Protein AF-0000000075607090 (afdb_homodimer)

Organism: Setaria italica (NCBI:txid4555)

Secondary structure (DSSP, 8-state):
----------------------TT------------------------------------------------------SS--SS-TTT-------PPPS-SSS--S----S-----EEEEEEE-GGGHHHHHHHHHTS-TTTEEEEEEESSS--GGGTTSTTGGGSEEEE-TT--HHHHHHHH--TTTSTT-SEEEE--S-EE-TT--HHHHHHHHHHHT-SEEEEEEPTTS--SSGGGBPPSS--TTSEE-B--SSSS-TT--STTTBS---SSS-EEEHHHHHHHHHHS-SS--S-TTGGGTGGGGSSS-HHHHEEEEEEEEEEE----------TTS-HHHHHHHHHHHHHHHHHHHHHHHHHHHHH-TT---TTS---------/------------------------------------------------------------------------------SS--SS-TTT-------PPPS-SSS--S----S-PPP-EEEEEEE-GGGHHHHHHHHHTS-TTTEEEEEEESSS--GGGTTSTTGGGSEEEE-TT--HHHHHHHH--TTTSTT-SEEEE--S-EE-TT--HHHHHHHHHHHT-SEEEEEEPTTS--SSGGGBPPSS--TTSEE-B--SSSS-TT--STTTBS---SSS-EEEHHHHHHHHHHS-SS--S-TTGGGTGGGGSSS-HHHHEEEEEEEEEEE----------TTS-HHHHHHHHHHHHHHHHHHHHHHHHHHHHH-TT---TTS---------

Foldseek 3Di:
DDDCPVPPCPDDDDDPDDPDDDPDDDDDDDDDDDDDDDDDDDDPDPCPDDPDDPDPPPPVPPPPVPDPPPPPPPPVPPPDPDPDDPVVDAQAAEDADDPDPDDDPPDPPPDDQPAAAEEEEEDEPVLLVQQLQVVVLGDPSHYAYEYEYQCQDLVVNVVRPCSVRHHYHYDHQAALLLCCLVPVALRHHVRHFKYKSAYRQKHFPQAHVVVVVVLLVVLQAQKEFAAADPLADDDDPQSHADPDADPSQKDFADDDPVAHPPDPAPPGGLFDDNRTMMGGSQLCNVLSVLRDNVLRHCPQSRRVSLVSQVDGSRRRYIYGNSGHIHHHPDDDNFPPPVPDDSVVRVVVVVVSNVVSNVVSVVVVVVVQVPDPVDDDPPPPDPPPPPDD/DDDCVPDDCPDDDDDPDDPDDDDDDDPCPDPDPDDDDDDDDPDPDPCPDDPDDPDPPPPPPVPPPPDPPPPPPPPVPPPDPDPDDPVVDDQAAEDADDPDPDDDPPPPPPDDQPAAAEEEEEDEPVLLVQQLQVVVLGDPSHYAYEYEYQCQDLVVNVPRPCSVRHHYHYDHQAALLLCCLVPVALRHHVRHFKYKSAYRQKHFPQAHVVVVVVLLVVLQAQKEFAAADPLADDDDPQSHADPDADPSQKAFADDDPVAHPPDPAPPGGLFDDNHTMMGGSQLCNVLSVLRDNVLRHCPQSRRVSLVSQVDGSRRRYIYGNSGHIHHHPDDDNFPPPVPDDSVVRVVVVVVSNVVSNVVSVVVVVVVQVPDPVDDDPPPPPPPPPPDD

Solvent-accessible surface area (backbone atoms only — not comparable to full-atom values): 45563 Å² total; per-residue (Å²): 136,88,75,85,67,80,71,77,68,81,84,81,92,84,67,97,76,64,101,73,80,68,93,67,74,93,89,80,91,86,81,85,78,84,87,85,84,82,82,81,82,84,77,84,78,82,80,79,78,84,79,78,83,72,81,76,76,74,71,74,72,71,73,70,66,73,72,79,64,76,76,71,74,72,63,80,63,54,93,67,67,72,67,58,36,66,73,48,50,41,86,60,38,58,84,78,78,61,92,61,61,41,58,75,71,74,65,70,88,55,73,80,77,72,74,27,25,35,42,37,30,39,42,46,75,92,46,43,69,47,38,51,58,37,56,70,57,52,52,73,83,47,34,48,43,38,38,34,17,28,69,48,64,53,47,85,47,61,84,43,88,62,42,75,73,28,36,40,36,30,38,58,62,52,42,59,48,43,46,44,59,53,73,52,40,48,41,38,49,54,65,25,57,31,42,33,47,30,58,43,58,40,45,48,89,61,42,47,61,67,62,41,47,51,46,34,61,74,63,53,42,21,32,31,24,55,9,25,38,82,88,26,68,75,90,50,76,51,47,41,44,59,91,74,72,48,95,79,26,51,48,36,61,36,75,52,98,87,19,49,93,76,46,67,50,63,72,23,13,16,43,51,61,74,52,50,27,34,23,25,46,70,20,38,47,48,47,51,19,56,58,50,84,79,44,37,71,50,46,61,50,41,75,49,49,31,55,26,15,85,59,56,21,66,63,11,14,27,26,29,46,73,29,26,31,36,35,70,69,70,85,72,80,52,48,74,57,83,84,53,54,68,66,55,22,39,52,38,31,50,50,24,32,52,51,40,21,53,52,48,52,51,44,46,53,50,15,48,70,69,27,82,88,51,72,69,90,79,55,79,70,73,77,74,75,70,82,122,141,81,87,81,81,71,79,81,79,80,68,87,83,87,87,84,79,76,91,89,84,70,97,73,83,80,78,72,82,74,80,80,77,84,82,83,83,81,80,84,80,83,78,85,79,80,80,78,78,84,81,77,82,72,79,77,77,75,72,75,73,73,73,72,71,72,73,78,66,76,75,70,74,72,60,79,66,51,94,68,68,72,67,58,36,65,74,48,51,39,86,59,38,57,84,79,77,62,91,60,60,41,58,74,72,73,63,71,88,55,73,80,77,72,72,29,27,35,42,36,31,38,41,48,75,92,46,44,71,47,38,50,56,37,56,69,58,52,52,73,83,48,33,48,43,38,38,35,17,28,69,48,64,53,47,84,46,60,84,44,88,61,44,74,74,27,37,40,36,28,40,58,64,51,43,59,47,42,47,45,58,54,74,51,41,49,41,37,50,56,65,24,56,32,43,34,48,31,59,44,58,38,44,47,89,62,42,45,64,70,61,41,48,51,47,35,60,74,65,53,42,22,32,31,24,55,8,27,39,81,88,26,69,75,90,50,75,51,47,41,44,59,91,74,70,47,95,81,25,51,45,34,60,38,75,53,98,87,19,49,94,79,46,69,49,67,72,22,13,17,43,52,62,73,53,49,27,34,22,25,46,70,19,38,46,48,48,52,18,55,57,50,83,78,44,38,73,50,48,62,48,39,75,51,49,33,53,28,16,85,58,56,20,66,63,11,15,26,26,28,46,74,28,26,30,36,35,69,68,70,85,73,79,51,48,74,56,82,83,53,53,69,65,55,23,40,52,37,31,50,49,22,33,52,51,39,22,51,50,48,52,51,44,46,52,51,14,48,70,68,27,82,86,51,73,68,88,79,55,79,71,75,76,73,76,69,81,122

Sequence (776 aa):
MGNRISVRIIAAPAAALIFLALILVAGAVGTLHHNGNITSTHGVVVNDRAMRPLPRKMHAVEAVQPKKEPISNSHDASQGGEPLPRGLAHDTTNLEMEASLAGNPERKHEAAAKPKSLLAIPVGIKNKAVVDRLVSRFPADDFTVMLFHYDGAVEQWGDMEWSDRAMHVSAKGQTKWWFAKRFLHPDVVAEYDYVFVWDEDIEVDAFDPVRYLDVVRREGLEVSQPALDRRSEIHHSITARALIQTEDGVHRRVTNSRCDGDSKAPPCAGWVEVMVPVFSRAAWRCAWRMVQNDLIHGWGLDYKLGYCAQGDRAVNVGVVDSEYVLHRGVPMLSDGSGKATPSAGRAAVRLRSFREMQIFNRRWEQAAAEDGSWMDPYAAQPATASSRMGNRISVRIIAAPAAALIFLALILVAGAVGTLHHNGNITSTHGVVVNDRAMRPLPRKMHAVEAVQPKKEPISNSHDASQGGEPLPRGLAHDTTNLEMEASLAGNPERKHEAAAKPKSLLAIPVGIKNKAVVDRLVSRFPADDFTVMLFHYDGAVEQWGDMEWSDRAMHVSAKGQTKWWFAKRFLHPDVVAEYDYVFVWDEDIEVDAFDPVRYLDVVRREGLEVSQPALDRRSEIHHSITARALIQTEDGVHRRVTNSRCDGDSKAPPCAGWVEVMVPVFSRAAWRCAWRMVQNDLIHGWGLDYKLGYCAQGDRAVNVGVVDSEYVLHRGVPMLSDGSGKATPSAGRAAVRLRSFREMQIFNRRWEQAAAEDGSWMDPYAAQPATASSR

pLDDT: mean 77.22, std 30.38, range [16.28, 98.94]

Structure (mmCIF, N/CA/C/O backbone):
data_AF-0000000075607090-model_v1
#
loop_
_entity.id
_entity.type
_entity.pdbx_description
1 polymer 'Uncharacterized protein'
#
loop_
_atom_site.group_PDB
_atom_site.id
_atom_site.type_symbol
_atom_site.label_atom_id
_atom_site.label_alt_id
_atom_site.label_comp_id
_atom_site.label_asym_id
_atom_site.label_entity_id
_atom_site.label_seq_id
_atom_site.pdbx_PDB_ins_code
_atom_site.Cartn_x
_atom_site.Cartn_y
_atom_site.Cartn_z
_atom_site.occupancy
_atom_site.B_iso_or_equiv
_atom_site.auth_seq_id
_atom_site.auth_comp_id
_atom_site.auth_asym_id
_atom_site.auth_atom_id
_atom_site.pdbx_PDB_model_num
ATOM 1 N N . MET A 1 1 ? 36.469 -32.312 77.562 1 20.69 1 MET A N 1
ATOM 2 C CA . MET A 1 1 ? 36.281 -33.656 77.062 1 20.69 1 MET A CA 1
ATOM 3 C C . MET A 1 1 ? 36.406 -33.688 75.562 1 20.69 1 MET A C 1
ATOM 5 O O . MET A 1 1 ? 36.312 -32.656 74.875 1 20.69 1 MET A O 1
ATOM 9 N N . GLY A 1 2 ? 35.938 -34.812 74.812 1 22.02 2 GLY A N 1
ATOM 10 C CA . GLY A 1 2 ? 36.406 -35.625 73.688 1 22.02 2 GLY A CA 1
ATOM 11 C C . GLY A 1 2 ? 36.156 -34.969 72.375 1 22.02 2 GLY A C 1
ATOM 12 O O . GLY A 1 2 ? 35.375 -34 72.25 1 22.02 2 GLY A O 1
ATOM 13 N N . ASN A 1 3 ? 36.812 -35.344 71.25 1 23.88 3 ASN A N 1
ATOM 14 C CA . ASN A 1 3 ? 37.469 -35.312 69.938 1 23.88 3 ASN A CA 1
ATOM 15 C C . ASN A 1 3 ? 36.469 -35.5 68.812 1 23.88 3 ASN A C 1
ATOM 17 O O . ASN A 1 3 ? 36.875 -35.812 67.688 1 23.88 3 ASN A O 1
ATOM 21 N N . ARG A 1 4 ? 35.188 -35.25 69 1 21.22 4 ARG A N 1
ATOM 22 C CA . ARG A 1 4 ? 34.281 -36.094 68.188 1 21.22 4 ARG A CA 1
ATOM 23 C C . ARG A 1 4 ? 34.469 -35.844 66.688 1 21.22 4 ARG A C 1
ATOM 25 O O . ARG A 1 4 ? 34.281 -34.719 66.188 1 21.22 4 ARG A O 1
ATOM 32 N N . ILE A 1 5 ? 35.312 -36.5 65.938 1 24.81 5 ILE A N 1
ATOM 33 C CA . ILE A 1 5 ? 35.844 -36.531 64.562 1 24.81 5 ILE A CA 1
ATOM 34 C C . ILE A 1 5 ? 34.719 -36.781 63.594 1 24.81 5 ILE A C 1
ATOM 36 O O . ILE A 1 5 ? 34.969 -36.906 62.375 1 24.81 5 ILE A O 1
ATOM 40 N N . SER A 1 6 ? 33.5 -36.375 63.812 1 21.77 6 SER A N 1
ATOM 41 C CA . SER A 1 6 ? 32.5 -37.188 63.125 1 21.77 6 SER A CA 1
ATOM 42 C C . SER A 1 6 ? 32.656 -37.094 61.625 1 21.77 6 SER A C 1
ATOM 44 O O . SER A 1 6 ? 32.625 -36 61.031 1 21.77 6 SER A O 1
ATOM 46 N N . VAL A 1 7 ? 33.344 -37.969 60.969 1 22.97 7 VAL A N 1
ATOM 47 C CA . VAL A 1 7 ? 33.781 -38.25 59.594 1 22.97 7 VAL A CA 1
ATOM 48 C C . VAL A 1 7 ? 32.562 -38.438 58.688 1 22.97 7 VAL A C 1
ATOM 50 O O . VAL A 1 7 ? 31.781 -39.375 58.844 1 22.97 7 VAL A O 1
ATOM 53 N N . ARG A 1 8 ? 31.766 -37.531 58.531 1 20.28 8 ARG A N 1
ATOM 54 C CA . ARG A 1 8 ? 30.5 -37.812 57.875 1 20.28 8 ARG A CA 1
ATOM 55 C C . ARG A 1 8 ? 30.719 -38.438 56.531 1 20.28 8 ARG A C 1
ATOM 57 O O . ARG A 1 8 ? 31.281 -37.812 55.625 1 20.28 8 ARG A O 1
ATOM 64 N N . ILE A 1 9 ? 30.906 -39.719 56.312 1 19.78 9 ILE A N 1
ATOM 65 C CA . ILE A 1 9 ? 31.25 -40.562 55.188 1 19.78 9 ILE A CA 1
ATOM 66 C C . ILE A 1 9 ? 30.125 -40.531 54.156 1 19.78 9 ILE A C 1
ATOM 68 O O . ILE A 1 9 ? 29.047 -41.094 54.375 1 19.78 9 ILE A O 1
ATOM 72 N N . ILE A 1 10 ? 29.484 -39.5 53.906 1 22.31 10 ILE A N 1
ATOM 73 C CA . ILE A 1 10 ? 28.25 -39.875 53.188 1 22.31 10 ILE A CA 1
ATOM 74 C C . ILE A 1 10 ? 28.578 -40.75 52 1 22.31 10 ILE A C 1
ATOM 76 O O . ILE A 1 10 ? 29.422 -40.406 51.188 1 22.31 10 ILE A O 1
ATOM 80 N N . ALA A 1 11 ? 28.156 -42 52 1 18.48 11 ALA A N 1
ATOM 81 C CA . ALA A 1 11 ? 28.172 -43.281 51.281 1 18.48 11 ALA A CA 1
ATOM 82 C C . ALA A 1 11 ? 27.969 -43.031 49.781 1 18.48 11 ALA A C 1
ATOM 84 O O . ALA A 1 11 ? 27.469 -41.969 49.375 1 18.48 11 ALA A O 1
ATOM 85 N N . ALA A 1 12 ? 27.594 -44.188 48.969 1 18.11 12 ALA A N 1
ATOM 86 C CA . ALA A 1 12 ? 28.141 -45.094 47.969 1 18.11 12 ALA A CA 1
ATOM 87 C C . ALA A 1 12 ? 27.531 -44.844 46.594 1 18.11 12 ALA A C 1
ATOM 89 O O . ALA A 1 12 ? 28.234 -44.812 45.594 1 18.11 12 ALA A O 1
ATOM 90 N N . PRO A 1 13 ? 26.078 -44.906 46.375 1 20.02 13 PRO A N 1
ATOM 91 C CA . PRO A 1 13 ? 25.719 -46.031 45.531 1 20.02 13 PRO A CA 1
ATOM 92 C C . PRO A 1 13 ? 26.094 -45.875 44.062 1 20.02 13 PRO A C 1
ATOM 94 O O . PRO A 1 13 ? 26.312 -44.75 43.625 1 20.02 13 PRO A O 1
ATOM 97 N N . ALA A 1 14 ? 26.188 -47.094 43.188 1 18.67 14 ALA A N 1
ATOM 98 C CA . ALA A 1 14 ? 26.688 -47.844 42.031 1 18.67 14 ALA A CA 1
ATOM 99 C C . ALA A 1 14 ? 26.094 -47.344 40.75 1 18.67 14 ALA A C 1
ATOM 101 O O . ALA A 1 14 ? 26.812 -47.062 39.781 1 18.67 14 ALA A O 1
ATOM 102 N N . ALA A 1 15 ? 24.75 -47.688 40.375 1 18.39 15 ALA A N 1
ATOM 103 C CA . ALA A 1 15 ? 24.438 -48.656 39.312 1 18.39 15 ALA A CA 1
ATOM 104 C C . ALA A 1 15 ? 24.281 -47.938 37.969 1 18.39 15 ALA A C 1
ATOM 106 O O . ALA A 1 15 ? 24.188 -48.594 36.938 1 18.39 15 ALA A O 1
ATOM 107 N N . ALA A 1 16 ? 24 -46.688 37.844 1 19.42 16 ALA A N 1
ATOM 108 C CA . ALA A 1 16 ? 23.078 -46.5 36.719 1 19.42 16 ALA A CA 1
ATOM 109 C C . ALA A 1 16 ? 23.734 -46.906 35.406 1 19.42 16 ALA A C 1
ATOM 111 O O . ALA A 1 16 ? 24.641 -46.25 34.906 1 19.42 16 ALA A O 1
ATOM 112 N N . LEU A 1 17 ? 23.906 -48.219 34.969 1 17.8 17 LEU A N 1
ATOM 113 C CA . LEU A 1 17 ? 24.469 -49.062 33.938 1 17.8 17 LEU A CA 1
ATOM 114 C C . LEU A 1 17 ? 24.141 -48.531 32.562 1 17.8 17 LEU A C 1
ATOM 116 O O . LEU A 1 17 ? 25.047 -48.25 31.766 1 17.8 17 LEU A O 1
ATOM 120 N N . ILE A 1 18 ? 23.359 -49.375 31.562 1 18.92 18 ILE A N 1
ATOM 121 C CA . ILE A 1 18 ? 23.641 -50.219 30.406 1 18.92 18 ILE A CA 1
ATOM 122 C C . ILE A 1 18 ? 23.094 -49.562 29.141 1 18.92 18 ILE A C 1
ATOM 124 O O . ILE A 1 18 ? 23.422 -49.969 28.016 1 18.92 18 ILE A O 1
ATOM 128 N N . PHE A 1 19 ? 22.406 -48.438 29.062 1 18.78 19 PHE A N 1
ATOM 129 C CA . PHE A 1 19 ? 21.469 -48.5 27.938 1 18.78 19 PHE A CA 1
ATOM 130 C C . PHE A 1 19 ? 22.203 -48.719 26.625 1 18.78 19 PHE A C 1
ATOM 132 O O . PHE A 1 19 ? 22.875 -47.812 26.125 1 18.78 19 PHE A O 1
ATOM 139 N N . LEU A 1 20 ? 22.828 -49.938 26.25 1 17.92 20 LEU A N 1
ATOM 140 C CA . LEU A 1 20 ? 23.516 -50.719 25.219 1 17.92 20 LEU A CA 1
ATOM 141 C C . LEU A 1 20 ? 22.859 -50.531 23.859 1 17.92 20 LEU A C 1
ATOM 143 O O . LEU A 1 20 ? 23.516 -50.219 22.875 1 17.92 20 LEU A O 1
ATOM 147 N N . ALA A 1 21 ? 21.844 -51.406 23.469 1 17.98 21 ALA A N 1
ATOM 148 C CA . ALA A 1 21 ? 21.875 -52.406 22.422 1 17.98 21 ALA A CA 1
ATOM 149 C C . ALA A 1 21 ? 21.594 -51.781 21.062 1 17.98 21 ALA A C 1
ATOM 151 O O . ALA A 1 21 ? 22.344 -52.031 20.094 1 17.98 21 ALA A O 1
ATOM 152 N N . LEU A 1 22 ? 20.203 -51.656 20.562 1 17.41 22 LEU A N 1
ATOM 153 C CA . LEU A 1 22 ? 19.625 -52.5 19.531 1 17.41 22 LEU A CA 1
ATOM 154 C C . LEU A 1 22 ? 19.828 -51.906 18.141 1 17.41 22 LEU A C 1
ATOM 156 O O . LEU A 1 22 ? 19.375 -52.438 17.141 1 17.41 22 LEU A O 1
ATOM 160 N N . ILE A 1 23 ? 20.375 -50.75 17.891 1 17.69 23 ILE A N 1
ATOM 161 C CA . ILE A 1 23 ? 19.875 -50.406 16.562 1 17.69 23 ILE A CA 1
ATOM 162 C C . ILE A 1 23 ? 20.344 -51.438 15.547 1 17.69 23 ILE A C 1
ATOM 164 O O . ILE A 1 23 ? 21.438 -51.312 14.992 1 17.69 23 ILE A O 1
ATOM 168 N N . LEU A 1 24 ? 20.5 -52.719 15.844 1 17.09 24 LEU A N 1
ATOM 169 C CA . LEU A 1 24 ? 21.047 -53.75 14.969 1 17.09 24 LEU A CA 1
ATOM 170 C C . LEU A 1 24 ? 20.266 -53.812 13.664 1 17.09 24 LEU A C 1
ATOM 172 O O . LEU A 1 24 ? 20.844 -54.094 12.602 1 17.09 24 LEU A O 1
ATOM 176 N N . VAL A 1 25 ? 18.891 -54.031 13.594 1 16.64 25 VAL A N 1
ATOM 177 C CA . VAL A 1 25 ? 18.406 -55.312 13.07 1 16.64 25 VAL A CA 1
ATOM 178 C C . VAL A 1 25 ? 18.641 -55.375 11.562 1 16.64 25 VAL A C 1
ATOM 180 O O . VAL A 1 25 ? 19.141 -56.375 11.047 1 16.64 25 VAL A O 1
ATOM 183 N N . ALA A 1 26 ? 17.734 -54.688 10.656 1 17.2 26 ALA A N 1
ATOM 184 C CA . ALA A 1 26 ? 16.859 -55.5 9.812 1 17.2 26 ALA A CA 1
ATOM 185 C C . ALA A 1 26 ? 17.641 -56.156 8.688 1 17.2 26 ALA A C 1
ATOM 187 O O . ALA A 1 26 ? 18.547 -55.562 8.102 1 17.2 26 ALA A O 1
ATOM 188 N N . GLY A 1 27 ? 17.234 -57.469 8.156 1 17.22 27 GLY A N 1
ATOM 189 C CA . GLY A 1 27 ? 17.516 -58.844 7.844 1 17.22 27 GLY A CA 1
ATOM 190 C C . GLY A 1 27 ? 17.891 -59.062 6.391 1 17.22 27 GLY A C 1
ATOM 191 O O . GLY A 1 27 ? 17.812 -58.156 5.578 1 17.22 27 GLY A O 1
ATOM 192 N N . ALA A 1 28 ? 17.406 -60.219 5.691 1 16.61 28 ALA A N 1
ATOM 193 C CA . ALA A 1 28 ? 17.688 -61.5 5.031 1 16.61 28 ALA A CA 1
ATOM 194 C C . ALA A 1 28 ? 17.406 -61.406 3.531 1 16.61 28 ALA A C 1
ATOM 196 O O . ALA A 1 28 ? 18.172 -61.938 2.719 1 16.61 28 ALA A O 1
ATOM 197 N N . VAL A 1 29 ? 16.141 -61.156 2.93 1 16.28 29 VAL A N 1
ATOM 198 C CA . VAL A 1 29 ? 15.492 -62.281 2.242 1 16.28 29 VAL A CA 1
ATOM 199 C C . VAL A 1 29 ? 16.203 -62.562 0.915 1 16.28 29 VAL A C 1
ATOM 201 O O . VAL A 1 29 ? 16.906 -61.688 0.396 1 16.28 29 VAL A O 1
ATOM 204 N N . GLY A 1 30 ? 15.422 -63.469 -0.134 1 16.78 30 GLY A N 1
ATOM 205 C CA . GLY A 1 30 ? 15.398 -64.625 -0.963 1 16.78 30 GLY A CA 1
ATOM 206 C C . GLY A 1 30 ? 15.789 -64.375 -2.402 1 16.78 30 GLY A C 1
ATOM 207 O O . GLY A 1 30 ? 15.727 -63.25 -2.871 1 16.78 30 GLY A O 1
ATOM 208 N N . THR A 1 31 ? 16.328 -65.438 -3.133 1 17.73 31 THR A N 1
ATOM 209 C CA . THR A 1 31 ? 17.062 -65.875 -4.316 1 17.73 31 THR A CA 1
ATOM 210 C C . THR A 1 31 ? 16.188 -65.75 -5.562 1 17.73 31 THR A C 1
ATOM 212 O O . THR A 1 31 ? 16.656 -66 -6.68 1 17.73 31 THR A O 1
ATOM 215 N N . LEU A 1 32 ? 14.805 -65.5 -5.473 1 16.75 32 LEU A N 1
ATOM 216 C CA . LEU A 1 32 ? 14.141 -66.375 -6.457 1 16.75 32 LEU A CA 1
ATOM 217 C C . LEU A 1 32 ? 14.516 -65.938 -7.875 1 16.75 32 LEU A C 1
ATOM 219 O O . LEU A 1 32 ? 14.68 -64.75 -8.156 1 16.75 32 LEU A O 1
ATOM 223 N N . HIS A 1 33 ? 14.555 -67 -8.805 1 17.59 33 HIS A N 1
ATOM 224 C CA . HIS A 1 33 ? 15.086 -67.312 -10.117 1 17.59 33 HIS A CA 1
ATOM 225 C C . HIS A 1 33 ? 14.242 -66.75 -11.234 1 17.59 33 HIS A C 1
ATOM 227 O O . HIS A 1 33 ? 14.766 -66.312 -12.273 1 17.59 33 HIS A O 1
ATOM 233 N N . HIS A 1 34 ? 12.781 -66.75 -11.078 1 16.77 34 HIS A N 1
ATOM 234 C CA . HIS A 1 34 ? 12.188 -67.438 -12.227 1 16.77 34 HIS A CA 1
ATOM 235 C C . HIS A 1 34 ? 12.273 -66.562 -13.484 1 16.77 34 HIS A C 1
ATOM 237 O O . HIS A 1 34 ? 12.406 -65.312 -13.391 1 16.77 34 HIS A O 1
ATOM 243 N N . ASN A 1 35 ? 11.508 -67.062 -14.562 1 17.8 35 ASN A N 1
ATOM 244 C CA . ASN A 1 35 ? 11.617 -67.312 -16 1 17.8 35 ASN A CA 1
ATOM 245 C C . ASN A 1 35 ? 11.039 -66.188 -16.812 1 17.8 35 ASN A C 1
ATOM 247 O O . ASN A 1 35 ? 10.344 -65.312 -16.25 1 17.8 35 ASN A O 1
ATOM 251 N N . GLY A 1 36 ? 10.133 -66.562 -17.844 1 17.7 36 GLY A N 1
ATOM 252 C CA . GLY A 1 36 ? 10.227 -66.375 -19.297 1 17.7 36 GLY A CA 1
ATOM 253 C C . GLY A 1 36 ? 9.453 -65.188 -19.797 1 17.7 36 GLY A C 1
ATOM 254 O O . GLY A 1 36 ? 10.008 -64.312 -20.516 1 17.7 36 GLY A O 1
ATOM 255 N N . ASN A 1 37 ? 8.023 -65.188 -19.906 1 18.78 37 ASN A N 1
ATOM 256 C CA . ASN A 1 37 ? 7.383 -65.188 -21.219 1 18.78 37 ASN A CA 1
ATOM 257 C C . ASN A 1 37 ? 6.875 -63.781 -21.578 1 18.78 37 ASN A C 1
ATOM 259 O O . ASN A 1 37 ? 6.539 -63 -20.688 1 18.78 37 ASN A O 1
ATOM 263 N N . ILE A 1 38 ? 6.75 -63.406 -22.938 1 19.19 38 ILE A N 1
ATOM 264 C CA . ILE A 1 38 ? 6.777 -62.281 -23.891 1 19.19 38 ILE A CA 1
ATOM 265 C C . ILE A 1 38 ? 5.379 -61.688 -24.016 1 19.19 38 ILE A C 1
ATOM 267 O O . ILE A 1 38 ? 5.152 -60.812 -24.844 1 19.19 38 ILE A O 1
ATOM 271 N N . THR A 1 39 ? 4.359 -61.844 -22.953 1 18.12 39 THR A N 1
ATOM 272 C CA . THR A 1 39 ? 3.072 -61.781 -23.625 1 18.12 39 THR A CA 1
ATOM 273 C C . THR A 1 39 ? 2.834 -60.375 -24.188 1 18.12 39 THR A C 1
ATOM 275 O O . THR A 1 39 ? 3.422 -59.406 -23.719 1 18.12 39 THR A O 1
ATOM 278 N N . SER A 1 40 ? 1.673 -60.25 -25.062 1 19.7 40 SER A N 1
ATOM 279 C CA . SER A 1 40 ? 1.111 -59.594 -26.25 1 19.7 40 SER A CA 1
ATOM 280 C C . SER A 1 40 ? 0.385 -58.312 -25.875 1 19.7 40 SER A C 1
ATOM 282 O O . SER A 1 40 ? -0.148 -58.188 -24.781 1 19.7 40 SER A O 1
ATOM 284 N N . THR A 1 41 ? 0.554 -57.188 -26.609 1 19.59 41 THR A N 1
ATOM 285 C CA . THR A 1 41 ? 0.429 -55.75 -26.688 1 19.59 41 THR A CA 1
ATOM 286 C C . THR A 1 41 ? -1.027 -55.344 -26.891 1 19.59 41 THR A C 1
ATOM 288 O O . THR A 1 41 ? -1.32 -54.156 -27.156 1 19.59 41 THR A O 1
ATOM 291 N N . HIS A 1 42 ? -2.129 -56 -26.234 1 19.89 42 HIS A N 1
ATOM 292 C CA . HIS A 1 42 ? -3.408 -55.719 -26.875 1 19.89 42 HIS A CA 1
ATOM 293 C C . HIS A 1 42 ? -3.844 -54.281 -26.594 1 19.89 42 HIS A C 1
ATOM 295 O O . HIS A 1 42 ? -3.752 -53.812 -25.453 1 19.89 42 HIS A O 1
ATOM 301 N N . GLY A 1 43 ? -4.066 -53.375 -27.609 1 20.28 43 GLY A N 1
ATOM 302 C CA . GLY A 1 43 ? -4.383 -52 -27.891 1 20.28 43 GLY A CA 1
ATOM 303 C C . GLY A 1 43 ? -5.797 -51.594 -27.5 1 20.28 43 GLY A C 1
ATOM 304 O O . GLY A 1 43 ? -6.754 -52.312 -27.844 1 20.28 43 GLY A O 1
ATOM 305 N N . VAL A 1 44 ? -6.129 -51.094 -26.203 1 20.38 44 VAL A N 1
ATOM 306 C CA . VAL A 1 44 ? -7.449 -50.844 -25.641 1 20.38 44 VAL A CA 1
ATOM 307 C C . VAL A 1 44 ? -8.141 -49.719 -26.438 1 20.38 44 VAL A C 1
ATOM 309 O O . VAL A 1 44 ? -7.605 -48.625 -26.578 1 20.38 44 VAL A O 1
ATOM 312 N N . VAL A 1 45 ? -9.008 -50 -27.375 1 21.64 45 VAL A N 1
ATOM 313 C CA . VAL A 1 45 ? -9.82 -49.219 -28.297 1 21.64 45 VAL A CA 1
ATOM 314 C C . VAL A 1 45 ? -10.914 -48.469 -27.547 1 21.64 45 VAL A C 1
ATOM 316 O O . VAL A 1 45 ? -11.75 -49.094 -26.891 1 21.64 45 VAL A O 1
ATOM 319 N N . VAL A 1 46 ? -10.719 -47.281 -27 1 21 46 VAL A N 1
ATOM 320 C CA . VAL A 1 46 ? -11.664 -46.469 -26.234 1 21 46 VAL A CA 1
ATOM 321 C C . VAL A 1 46 ? -12.797 -46 -27.141 1 21 46 VAL A C 1
ATOM 323 O O . VAL A 1 46 ? -12.555 -45.375 -28.172 1 21 46 VAL A O 1
ATOM 326 N N . ASN A 1 47 ? -13.922 -46.75 -27.312 1 19.86 47 ASN A N 1
ATOM 327 C CA . ASN A 1 47 ? -15.117 -46.562 -28.125 1 19.86 47 ASN A CA 1
ATOM 328 C C . ASN A 1 47 ? -15.898 -45.312 -27.688 1 19.86 47 ASN A C 1
ATOM 330 O O . ASN A 1 47 ? -16.438 -45.281 -26.594 1 19.86 47 ASN A O 1
ATOM 334 N N . ASP A 1 48 ? -15.531 -44.125 -28.031 1 20.58 48 ASP A N 1
ATOM 335 C CA . ASP A 1 48 ? -16.141 -42.844 -27.672 1 20.58 48 ASP A CA 1
ATOM 336 C C . ASP A 1 48 ? -17.5 -42.656 -28.344 1 20.58 48 ASP A C 1
ATOM 338 O O . ASP A 1 48 ? -17.578 -42.594 -29.578 1 20.58 48 ASP A O 1
ATOM 342 N N . ARG A 1 49 ? -18.562 -43.375 -27.891 1 21.44 49 ARG A N 1
ATOM 343 C CA . ARG A 1 49 ? -19.891 -43.281 -28.5 1 21.44 49 ARG A CA 1
ATOM 344 C C . ARG A 1 49 ? -20.359 -41.844 -28.562 1 21.44 49 ARG A C 1
ATOM 346 O O . ARG A 1 49 ? -20.031 -41.031 -27.688 1 21.44 49 ARG A O 1
ATOM 353 N N . ALA A 1 50 ? -21.219 -41.406 -29.656 1 22.92 50 ALA A N 1
ATOM 354 C CA . ALA A 1 50 ? -21.688 -40.25 -30.438 1 22.92 50 ALA A CA 1
ATOM 355 C C . ALA A 1 50 ? -22.812 -39.531 -29.719 1 22.92 50 ALA A C 1
ATOM 357 O O . ALA A 1 50 ? -23.969 -39.969 -29.75 1 22.92 50 ALA A O 1
ATOM 358 N N . MET A 1 51 ? -22.656 -39.062 -28.406 1 21.14 51 MET A N 1
ATOM 359 C CA . MET A 1 51 ? -23.859 -38.5 -27.797 1 21.14 51 MET A CA 1
ATOM 360 C C . MET A 1 51 ? -24.359 -37.312 -28.594 1 21.14 51 MET A C 1
ATOM 362 O O . MET A 1 51 ? -23.562 -36.5 -29.109 1 21.14 51 MET A O 1
ATOM 366 N N . ARG A 1 52 ? -25.641 -37.344 -29 1 23.19 52 ARG A N 1
ATOM 367 C CA . ARG A 1 52 ? -26.469 -36.469 -29.844 1 23.19 52 ARG A CA 1
ATOM 368 C C . ARG A 1 52 ? -26.547 -35.062 -29.281 1 23.19 52 ARG A C 1
ATOM 370 O O . ARG A 1 52 ? -26.562 -34.875 -28.062 1 23.19 52 ARG A O 1
ATOM 377 N N . PRO A 1 53 ? -26.359 -33.969 -30.141 1 22.91 53 PRO A N 1
ATOM 378 C CA . PRO A 1 53 ? -26.219 -32.531 -29.875 1 22.91 53 PRO A CA 1
ATOM 379 C C . PRO A 1 53 ? -27.5 -31.906 -29.344 1 22.91 53 PRO A C 1
ATOM 381 O O . PRO A 1 53 ? -28.562 -32 -29.969 1 22.91 53 PRO A O 1
ATOM 384 N N . LEU A 1 54 ? -27.828 -32.125 -28.094 1 23.42 54 LEU A N 1
ATOM 385 C CA . LEU A 1 54 ? -29.109 -31.531 -27.656 1 23.42 54 LEU A CA 1
ATOM 386 C C . LEU A 1 54 ? -29.156 -30.047 -27.969 1 23.42 54 LEU A C 1
ATOM 388 O O . LEU A 1 54 ? -28.141 -29.359 -27.906 1 23.42 54 LEU A O 1
ATOM 392 N N . PRO A 1 55 ? -30.219 -29.625 -28.641 1 23.78 55 PRO A N 1
ATOM 393 C CA . PRO A 1 55 ? -30.438 -28.266 -29.125 1 23.78 55 PRO A CA 1
ATOM 394 C C . PRO A 1 55 ? -30.469 -27.219 -28 1 23.78 55 PRO A C 1
ATOM 396 O O . PRO A 1 55 ? -31.109 -27.438 -26.969 1 23.78 55 PRO A O 1
ATOM 399 N N . ARG A 1 56 ? -29.406 -26.516 -27.734 1 19.69 56 ARG A N 1
ATOM 400 C CA . ARG A 1 56 ? -29.219 -25.516 -26.688 1 19.69 56 ARG A CA 1
ATOM 401 C C . ARG A 1 56 ? -30.203 -24.375 -26.844 1 19.69 56 ARG A C 1
ATOM 403 O O . ARG A 1 56 ? -30.078 -23.562 -27.766 1 19.69 56 ARG A O 1
ATOM 410 N N . LYS A 1 57 ? -31.562 -24.625 -26.688 1 23.94 57 LYS A N 1
ATOM 411 C CA . LYS A 1 57 ? -32.406 -23.438 -26.625 1 23.94 57 LYS A CA 1
ATOM 412 C C . LYS A 1 57 ? -31.812 -22.406 -25.641 1 23.94 57 LYS A C 1
ATOM 414 O O . LYS A 1 57 ? -31.516 -22.734 -24.5 1 23.94 57 LYS A O 1
ATOM 419 N N . MET A 1 58 ? -31.094 -21.422 -26.172 1 22.02 58 MET A N 1
ATOM 420 C CA . MET A 1 58 ? -30.484 -20.234 -25.562 1 22.02 58 MET A CA 1
ATOM 421 C C . MET A 1 58 ? -31.484 -19.516 -24.656 1 22.02 58 MET A C 1
ATOM 423 O O . MET A 1 58 ? -32.406 -18.859 -25.141 1 22.02 58 MET A O 1
ATOM 427 N N . HIS A 1 59 ? -32.188 -20.297 -23.734 1 22.22 59 HIS A N 1
ATOM 428 C CA . HIS A 1 59 ? -33.031 -19.391 -22.969 1 22.22 59 HIS A CA 1
ATOM 429 C C . HIS A 1 59 ? -32.219 -18.188 -22.469 1 22.22 59 HIS A C 1
ATOM 431 O O . HIS A 1 59 ? -31.141 -18.359 -21.906 1 22.22 59 HIS A O 1
ATOM 437 N N . ALA A 1 60 ? -32.406 -17.125 -23.156 1 23.25 60 ALA A N 1
ATOM 438 C CA . ALA A 1 60 ? -31.906 -15.797 -22.797 1 23.25 60 ALA A CA 1
ATOM 439 C C . ALA A 1 60 ? -32.219 -15.477 -21.344 1 23.25 60 ALA A C 1
ATOM 441 O O . ALA A 1 60 ? -33.375 -15.266 -20.969 1 23.25 60 ALA A O 1
ATOM 442 N N . VAL A 1 61 ? -31.625 -16.281 -20.406 1 24.69 61 VAL A N 1
ATOM 443 C CA . VAL A 1 61 ? -31.844 -15.797 -19.047 1 24.69 61 VAL A CA 1
ATOM 444 C C . VAL A 1 61 ? -31.531 -14.305 -18.953 1 24.69 61 VAL A C 1
ATOM 446 O O . VAL A 1 61 ? -30.438 -13.875 -19.328 1 24.69 61 VAL A O 1
ATOM 449 N N . GLU A 1 62 ? -32.531 -13.516 -19.234 1 24.78 62 GLU A N 1
ATOM 450 C CA . GLU A 1 62 ? -32.469 -12.086 -18.953 1 24.78 62 GLU A CA 1
ATOM 451 C C . GLU A 1 62 ? -31.797 -11.812 -17.609 1 24.78 62 GLU A C 1
ATOM 453 O O . GLU A 1 62 ? -32.188 -12.352 -16.578 1 24.78 62 GLU A O 1
ATOM 458 N N . ALA A 1 63 ? -30.453 -11.508 -17.734 1 25.94 63 ALA A N 1
ATOM 459 C CA . ALA A 1 63 ? -29.688 -11.094 -16.547 1 25.94 63 ALA A CA 1
ATOM 460 C C . ALA A 1 63 ? -30.453 -10.047 -15.742 1 25.94 63 ALA A C 1
ATOM 462 O O . ALA A 1 63 ? -30.688 -8.938 -16.219 1 25.94 63 ALA A O 1
ATOM 463 N N . VAL A 1 64 ? -31.438 -10.578 -15.125 1 25.97 64 VAL A N 1
ATOM 464 C CA . VAL A 1 64 ? -31.953 -9.562 -14.203 1 25.97 64 VAL A CA 1
ATOM 465 C C . VAL A 1 64 ? -30.781 -8.836 -13.539 1 25.97 64 VAL A C 1
ATOM 467 O O . VAL A 1 64 ? -29.922 -9.469 -12.922 1 25.97 64 VAL A O 1
ATOM 470 N N . GLN A 1 65 ? -30.406 -7.805 -14.148 1 24.12 65 GLN A N 1
ATOM 471 C CA . GLN A 1 65 ? -29.422 -6.902 -13.57 1 24.12 65 GLN A CA 1
ATOM 472 C C . GLN A 1 65 ? -29.703 -6.641 -12.094 1 24.12 65 GLN A C 1
ATOM 474 O O . GLN A 1 65 ? -30.797 -6.199 -11.742 1 24.12 65 GLN A O 1
ATOM 479 N N . PRO A 1 66 ? -29.266 -7.543 -11.273 1 23.73 66 PRO A N 1
ATOM 480 C CA . PRO A 1 66 ? -29.594 -7.129 -9.906 1 23.73 66 PRO A CA 1
ATOM 481 C C . PRO A 1 66 ? -29.344 -5.637 -9.664 1 23.73 66 PRO A C 1
ATOM 483 O O . PRO A 1 66 ? -28.344 -5.09 -10.133 1 23.73 66 PRO A O 1
ATOM 486 N N . LYS A 1 67 ? -30.375 -4.867 -9.516 1 28.17 67 LYS A N 1
ATOM 487 C CA . LYS A 1 67 ? -30.297 -3.49 -9.039 1 28.17 67 LYS A CA 1
ATOM 488 C C . LYS A 1 67 ? -29.297 -3.359 -7.898 1 28.17 67 LYS A C 1
ATOM 490 O O . LYS A 1 67 ? -29.328 -4.129 -6.938 1 28.17 67 LYS A O 1
ATOM 495 N N . LYS A 1 68 ? -28.141 -2.74 -8.156 1 28.23 68 LYS A N 1
ATOM 496 C CA . LYS A 1 68 ? -27.188 -2.318 -7.129 1 28.23 68 LYS A CA 1
ATOM 497 C C . LYS A 1 68 ? -27.922 -1.762 -5.906 1 28.23 68 LYS A C 1
ATOM 499 O O . LYS A 1 68 ? -28.469 -0.66 -5.953 1 28.23 68 LYS A O 1
ATOM 504 N N . GLU A 1 69 ? -28.672 -2.635 -5.27 1 27.73 69 GLU A N 1
ATOM 505 C CA . GLU A 1 69 ? -29.094 -1.936 -4.062 1 27.73 69 GLU A CA 1
ATOM 506 C C . GLU A 1 69 ? -27.906 -1.313 -3.332 1 27.73 69 GLU A C 1
ATOM 508 O O . GLU A 1 69 ? -26.828 -1.907 -3.27 1 27.73 69 GLU A O 1
ATOM 513 N N . PRO A 1 70 ? -27.875 -0.02 -3.193 1 26.48 70 PRO A N 1
ATOM 514 C CA . PRO A 1 70 ? -26.812 0.673 -2.455 1 26.48 70 PRO A CA 1
ATOM 515 C C . PRO A 1 70 ? -26.453 -0.026 -1.146 1 26.48 70 PRO A C 1
ATOM 517 O O . PRO A 1 70 ? -27.344 -0.406 -0.38 1 26.48 70 PRO A O 1
ATOM 520 N N . ILE A 1 71 ? -25.484 -0.836 -1.2 1 29.19 71 ILE A N 1
ATOM 521 C CA . ILE A 1 71 ? -24.938 -1.36 0.049 1 29.19 71 ILE A CA 1
ATOM 522 C C . ILE A 1 71 ? -24.891 -0.25 1.096 1 29.19 71 ILE A C 1
ATOM 524 O O . ILE A 1 71 ? -24.172 0.736 0.931 1 29.19 71 ILE A O 1
ATOM 528 N N . SER A 1 72 ? -25.953 -0.009 1.688 1 27.69 72 SER A N 1
ATOM 529 C CA . SER A 1 72 ? -25.922 0.854 2.865 1 27.69 72 SER A CA 1
ATOM 530 C C . SER A 1 72 ? -24.906 0.359 3.889 1 27.69 72 SER A C 1
ATOM 532 O O . SER A 1 72 ? -25.078 -0.708 4.48 1 27.69 72 SER A O 1
ATOM 534 N N . ASN A 1 73 ? -23.625 0.379 3.607 1 31.64 73 ASN A N 1
ATOM 535 C CA . ASN A 1 73 ? -22.672 0.27 4.715 1 31.64 73 ASN A CA 1
ATOM 536 C C . ASN A 1 73 ? -23.188 0.973 5.965 1 31.64 73 ASN A C 1
ATOM 538 O O . ASN A 1 73 ? -23.297 2.201 5.992 1 31.64 73 ASN A O 1
ATOM 542 N N . SER A 1 74 ? -24.016 0.269 6.59 1 30.73 74 SER A N 1
ATOM 543 C CA . SER A 1 74 ? -24.453 0.746 7.898 1 30.73 74 SER A CA 1
ATOM 544 C C . SER A 1 74 ? -23.25 1.02 8.805 1 30.73 74 SER A C 1
ATOM 546 O O . SER A 1 74 ? -22.656 0.09 9.367 1 30.73 74 SER A O 1
ATOM 548 N N . HIS A 1 75 ? -22.328 1.873 8.5 1 33.03 75 HIS A N 1
ATOM 549 C CA . HIS A 1 75 ? -21.609 2.496 9.609 1 33.03 75 HIS A CA 1
ATOM 550 C C . HIS A 1 75 ? -22.531 2.686 10.812 1 33.03 75 HIS A C 1
ATOM 552 O O . HIS A 1 75 ? -23.656 3.15 10.68 1 33.03 75 HIS A O 1
ATOM 558 N N . ASP A 1 76 ? -22.516 1.781 11.664 1 32.38 76 ASP A N 1
ATOM 559 C CA . ASP A 1 76 ? -23.141 2.119 12.938 1 32.38 76 ASP A CA 1
ATOM 560 C C . ASP A 1 76 ? -23.031 3.615 13.227 1 32.38 76 ASP A C 1
ATOM 562 O O . ASP A 1 76 ? -21.922 4.141 13.383 1 32.38 76 ASP A O 1
ATOM 566 N N . ALA A 1 77 ? -23.984 4.328 12.703 1 35.06 77 ALA A N 1
ATOM 567 C CA . ALA A 1 77 ? -24.312 5.711 13.047 1 35.06 77 ALA A CA 1
ATOM 568 C C . ALA A 1 77 ? -24.219 5.945 14.547 1 35.06 77 ALA A C 1
ATOM 570 O O . ALA A 1 77 ? -25.219 5.926 15.258 1 35.06 77 ALA A O 1
ATOM 571 N N . SER A 1 78 ? -23.422 5.348 15.258 1 35 78 SER A N 1
ATOM 572 C CA . SER A 1 78 ? -23.484 6.117 16.5 1 35 78 SER A CA 1
ATOM 573 C C . SER A 1 78 ? -23.672 7.605 16.219 1 35 78 SER A C 1
ATOM 575 O O . SER A 1 78 ? -23.422 8.07 15.102 1 35 78 SER A O 1
ATOM 577 N N . GLN A 1 79 ? -23.938 8.453 17.172 1 40.94 79 GLN A N 1
ATOM 578 C CA . GLN A 1 79 ? -24.594 9.758 17.094 1 40.94 79 GLN A CA 1
ATOM 579 C C . GLN A 1 79 ? -24 10.602 15.977 1 40.94 79 GLN A C 1
ATOM 581 O O . GLN A 1 79 ? -24.641 11.539 15.492 1 40.94 79 GLN A O 1
ATOM 586 N N . GLY A 1 80 ? -22.672 10.508 15.539 1 51.12 80 GLY A N 1
ATOM 587 C CA . GLY A 1 80 ? -22.328 11.531 14.562 1 51.12 80 GLY A CA 1
ATOM 588 C C . GLY A 1 80 ? -22.344 11.031 13.133 1 51.12 80 GLY A C 1
ATOM 589 O O . GLY A 1 80 ? -21.984 9.883 12.867 1 51.12 80 GLY A O 1
ATOM 590 N N . GLY A 1 81 ? -23.344 11.266 12.305 1 68.25 81 GLY A N 1
ATOM 591 C CA . GLY A 1 81 ? -23.516 11.07 10.875 1 68.25 81 GLY A CA 1
ATOM 592 C C . GLY A 1 81 ? -22.203 10.961 10.125 1 68.25 81 GLY A C 1
ATOM 593 O O . GLY A 1 81 ? -21.141 11.25 10.68 1 68.25 81 GLY A O 1
ATOM 594 N N . GLU A 1 82 ? -22.156 10.266 8.922 1 84.56 82 GLU A N 1
ATOM 595 C CA . GLU A 1 82 ? -20.984 10.203 8.039 1 84.56 82 GLU A CA 1
ATOM 596 C C . GLU A 1 82 ? -20.391 11.586 7.82 1 84.56 82 GLU A C 1
ATOM 598 O O . GLU A 1 82 ? -21.094 12.539 7.477 1 84.56 82 GLU A O 1
ATOM 603 N N . PRO A 1 83 ? -19.141 11.633 8.172 1 93.06 83 PRO A N 1
ATOM 604 C CA . PRO A 1 83 ? -18.516 12.953 8.062 1 93.06 83 PRO A CA 1
ATOM 605 C C . PRO A 1 83 ? -18.484 13.477 6.629 1 93.06 83 PRO A C 1
ATOM 607 O O . PRO A 1 83 ? -18.406 14.688 6.41 1 93.06 83 PRO A O 1
ATOM 610 N N . LEU A 1 84 ? -18.469 12.516 5.684 1 97.12 84 LEU A N 1
ATOM 611 C CA . LEU A 1 84 ? -18.359 12.891 4.281 1 97.12 84 LEU A CA 1
ATOM 612 C C . LEU A 1 84 ? -19.609 12.492 3.502 1 97.12 84 LEU A C 1
ATOM 614 O O . LEU A 1 84 ? -20.219 11.461 3.787 1 97.12 84 LEU A O 1
ATOM 618 N N . PRO A 1 85 ? -19.969 13.312 2.553 1 96.06 85 PRO A N 1
ATOM 619 C CA . PRO A 1 85 ? -21.062 12.844 1.688 1 96.06 85 PRO A CA 1
ATOM 620 C C . PRO A 1 85 ? -20.672 11.633 0.851 1 96.06 85 PRO A C 1
ATOM 622 O O . PRO A 1 85 ? -19.531 11.531 0.394 1 96.06 85 PRO A O 1
ATOM 625 N N . ARG A 1 86 ? -21.516 10.695 0.633 1 93.44 86 ARG A N 1
ATOM 626 C CA . ARG A 1 86 ? -21.25 9.398 0.012 1 93.44 86 ARG A CA 1
ATOM 627 C C . ARG A 1 86 ? -20.672 9.578 -1.39 1 93.44 86 ARG A C 1
ATOM 629 O O . ARG A 1 86 ? -19.719 8.875 -1.771 1 93.44 86 ARG A O 1
ATOM 636 N N . GLY A 1 87 ? -21.031 10.469 -2.199 1 93.25 87 GLY A N 1
ATOM 637 C CA . GLY A 1 87 ? -20.594 10.633 -3.572 1 93.25 87 GLY A CA 1
ATOM 638 C C . GLY A 1 87 ? -19.156 11.109 -3.674 1 93.25 87 GLY A C 1
ATOM 639 O O . GLY A 1 87 ? -18.516 10.961 -4.719 1 93.25 87 GLY A O 1
ATOM 640 N N . LEU A 1 88 ? -18.578 11.555 -2.6 1 95.69 88 LEU A N 1
ATOM 641 C CA . LEU A 1 88 ? -17.219 12.086 -2.602 1 95.69 88 LEU A CA 1
ATOM 642 C C . LEU A 1 88 ? -16.234 11.07 -2.02 1 95.69 88 LEU A C 1
ATOM 644 O O . LEU A 1 88 ? -15.07 11.031 -2.414 1 95.69 88 LEU A O 1
ATOM 648 N N . ALA A 1 89 ? -16.688 10.289 -1.089 1 95.69 89 ALA A N 1
ATOM 649 C CA . ALA A 1 89 ? -15.852 9.328 -0.382 1 95.69 89 ALA A CA 1
ATOM 650 C C . ALA A 1 89 ? -15.578 8.094 -1.243 1 95.69 89 ALA A C 1
ATOM 652 O O . ALA A 1 89 ? -16.5 7.512 -1.812 1 95.69 89 ALA A O 1
ATOM 653 N N . HIS A 1 90 ? -14.25 7.785 -1.351 1 95.69 90 HIS A N 1
ATOM 654 C CA . HIS A 1 90 ? -13.859 6.59 -2.088 1 95.69 90 HIS A CA 1
ATOM 655 C C . HIS A 1 90 ? -13.094 5.617 -1.197 1 95.69 90 HIS A C 1
ATOM 657 O O . HIS A 1 90 ? -12.125 6.004 -0.543 1 95.69 90 HIS A O 1
ATOM 663 N N . ASP A 1 91 ? -13.477 4.395 -1.297 1 95.62 91 ASP A N 1
ATOM 664 C CA . ASP A 1 91 ? -12.867 3.387 -0.432 1 95.62 91 ASP A CA 1
ATOM 665 C C . ASP A 1 91 ? -11.781 2.607 -1.175 1 95.62 91 ASP A C 1
ATOM 667 O O . ASP A 1 91 ? -11.039 1.83 -0.567 1 95.62 91 ASP A O 1
ATOM 671 N N . THR A 1 92 ? -11.773 2.766 -2.484 1 96.88 92 THR A N 1
ATOM 672 C CA . THR A 1 92 ? -10.805 2.035 -3.295 1 96.88 92 THR A CA 1
ATOM 673 C C . THR A 1 92 ? -9.906 3 -4.066 1 96.88 92 THR A C 1
ATOM 675 O O . THR A 1 92 ? -10.18 4.199 -4.125 1 96.88 92 THR A O 1
ATOM 678 N N . THR A 1 93 ? -8.797 2.504 -4.539 1 96.31 93 THR A N 1
ATOM 679 C CA . THR A 1 93 ? -7.875 3.213 -5.422 1 96.31 93 THR A CA 1
ATOM 680 C C . THR A 1 93 ? -7.328 2.277 -6.496 1 96.31 93 THR A C 1
ATOM 682 O O . THR A 1 93 ? -7.879 1.2 -6.727 1 96.31 93 THR A O 1
ATOM 685 N N . ASN A 1 94 ? -6.414 2.773 -7.32 1 93.88 94 ASN A N 1
ATOM 686 C CA . ASN A 1 94 ? -5.703 1.992 -8.328 1 93.88 94 ASN A CA 1
ATOM 687 C C . ASN A 1 94 ? -4.25 2.443 -8.461 1 93.88 94 ASN A C 1
ATOM 689 O O . ASN A 1 94 ? -3.857 3.463 -7.891 1 93.88 94 ASN A O 1
ATOM 693 N N . LEU A 1 95 ? -3.512 1.674 -9.188 1 96.56 95 LEU A N 1
ATOM 694 C CA . LEU A 1 95 ? -2.08 1.936 -9.273 1 96.56 95 LEU A CA 1
ATOM 695 C C . LEU A 1 95 ? -1.728 2.586 -10.602 1 96.56 95 LEU A C 1
ATOM 697 O O . LEU A 1 95 ? -0.604 2.438 -11.094 1 96.56 95 LEU A O 1
ATOM 701 N N . GLU A 1 96 ? -2.686 3.242 -11.211 1 93.44 96 GLU A N 1
ATOM 702 C CA . GLU A 1 96 ? -2.404 3.922 -12.469 1 93.44 96 GLU A CA 1
ATOM 703 C C . GLU A 1 96 ? -1.536 5.156 -12.25 1 93.44 96 GLU A C 1
ATOM 705 O O . GLU A 1 96 ? -1.878 6.027 -11.445 1 93.44 96 GLU A O 1
ATOM 710 N N . MET A 1 97 ? -0.454 5.25 -12.977 1 93.75 97 MET A N 1
ATOM 711 C CA . MET A 1 97 ? 0.449 6.395 -12.875 1 93.75 97 MET A CA 1
ATOM 712 C C . MET A 1 97 ? 0.027 7.508 -13.828 1 93.75 97 MET A C 1
ATOM 714 O O . MET A 1 97 ? -0.459 7.242 -14.93 1 93.75 97 MET A O 1
ATOM 718 N N . GLU A 1 98 ? 0.257 8.672 -13.32 1 91.62 98 GLU A N 1
ATOM 719 C CA . GLU A 1 98 ? -0.013 9.828 -14.164 1 91.62 98 GLU A CA 1
ATOM 720 C C . GLU A 1 98 ? 1.165 10.125 -15.086 1 91.62 98 GLU A C 1
ATOM 722 O O . GLU A 1 98 ? 2.316 10.141 -14.648 1 91.62 98 GLU A O 1
ATOM 727 N N . ALA A 1 99 ? 0.812 10.406 -16.312 1 87.88 99 ALA A N 1
ATOM 728 C CA . ALA A 1 99 ? 1.848 10.617 -17.312 1 87.88 99 ALA A CA 1
ATOM 729 C C . ALA A 1 99 ? 2.445 12.016 -17.203 1 87.88 99 ALA A C 1
ATOM 731 O O . ALA A 1 99 ? 3.588 12.242 -17.609 1 87.88 99 ALA A O 1
ATOM 732 N N . SER A 1 100 ? 1.643 12.945 -16.703 1 88 100 SER A N 1
ATOM 733 C CA . SER A 1 100 ? 2.1 14.328 -16.625 1 88 100 SER A CA 1
ATOM 734 C C . SER A 1 100 ? 1.578 15.016 -15.367 1 88 100 SER A C 1
ATOM 736 O O . SER A 1 100 ? 0.465 14.734 -14.922 1 88 100 SER A O 1
ATOM 738 N N . LEU A 1 101 ? 2.398 15.906 -14.914 1 90.12 101 LEU A N 1
ATOM 739 C CA . LEU A 1 101 ? 2.025 16.688 -13.742 1 90.12 101 LEU A CA 1
ATOM 740 C C . LEU A 1 101 ? 1.301 17.969 -14.148 1 90.12 101 LEU A C 1
ATOM 742 O O . LEU A 1 101 ? 0.808 18.703 -13.289 1 90.12 101 LEU A O 1
ATOM 746 N N . ALA A 1 102 ? 1.25 18.188 -15.383 1 90.12 102 ALA A N 1
ATOM 747 C CA . ALA A 1 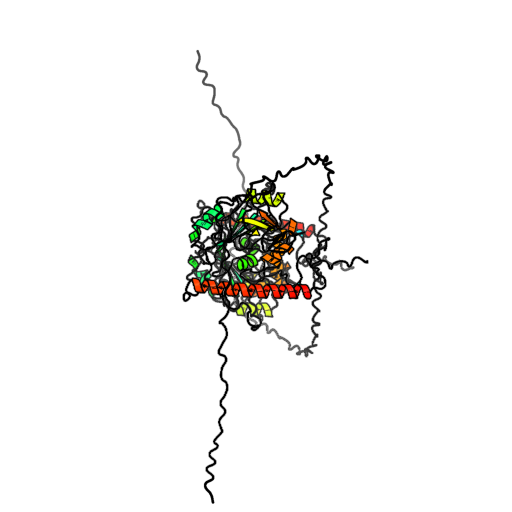102 ? 0.607 19.375 -15.945 1 90.12 102 ALA A CA 1
ATOM 748 C C . ALA A 1 102 ? -0.524 18.984 -16.891 1 90.12 102 ALA A C 1
ATOM 750 O O . ALA A 1 102 ? -0.954 17.828 -16.922 1 90.12 102 ALA A O 1
ATOM 751 N N . GLY A 1 103 ? -1.142 19.922 -17.422 1 87.94 103 GLY A N 1
ATOM 752 C CA . GLY A 1 103 ? -2.191 19.656 -18.391 1 87.94 103 GLY A CA 1
ATOM 753 C C . GLY A 1 103 ? -3.576 19.609 -17.781 1 87.94 103 GLY A C 1
ATOM 754 O O . GLY A 1 103 ? -3.768 20.016 -16.641 1 87.94 103 GLY A O 1
ATOM 755 N N . ASN A 1 104 ? -4.504 19.188 -18.562 1 87.31 104 ASN A N 1
ATOM 756 C CA . ASN A 1 104 ? -5.898 19.094 -18.141 1 87.31 104 ASN A CA 1
ATOM 757 C C . ASN A 1 104 ? -6.195 17.781 -17.438 1 87.31 104 ASN A C 1
ATOM 759 O O . ASN A 1 104 ? -6.039 16.703 -18.031 1 87.31 104 ASN A O 1
ATOM 763 N N . PRO A 1 105 ? -6.59 17.922 -16.203 1 87.88 105 PRO A N 1
ATOM 764 C CA . PRO A 1 105 ? -6.871 16.688 -15.469 1 87.88 105 PRO A CA 1
ATOM 765 C C . PRO A 1 105 ? -8.156 16.016 -15.93 1 87.88 105 PRO A C 1
ATOM 767 O O . PRO A 1 105 ? -8.375 14.836 -15.641 1 87.88 105 PRO A O 1
ATOM 770 N N . GLU A 1 106 ? -9.023 16.844 -16.438 1 81.12 106 GLU A N 1
ATOM 771 C CA . GLU A 1 106 ? -10.289 16.25 -16.859 1 81.12 106 GLU A CA 1
ATOM 772 C C . GLU A 1 106 ? -10.086 15.297 -18.031 1 81.12 106 GLU A C 1
ATOM 774 O O . GLU A 1 106 ? -9.5 15.672 -19.047 1 81.12 106 GLU A O 1
ATOM 779 N N . ARG A 1 107 ? -9.766 14.156 -17.625 1 60.22 107 ARG A N 1
ATOM 780 C CA . ARG A 1 107 ? -9.586 13.156 -18.672 1 60.22 107 ARG A CA 1
ATOM 781 C C . ARG A 1 107 ? -10.828 13.062 -19.562 1 60.22 107 ARG A C 1
ATOM 783 O O . ARG A 1 107 ? -11.953 13.086 -19.062 1 60.22 107 ARG A O 1
ATOM 790 N N . LYS A 1 108 ? -10.758 13.602 -20.75 1 50.97 108 LYS A N 1
ATOM 791 C CA . LYS A 1 108 ? -11.844 13.359 -21.703 1 50.97 108 LYS A CA 1
ATOM 792 C C . LYS A 1 108 ? -12.438 11.969 -21.516 1 50.97 108 LYS A C 1
ATOM 794 O O . LYS A 1 108 ? -11.742 11.047 -21.094 1 50.97 108 LYS A O 1
ATOM 799 N N . HIS A 1 109 ? -13.867 11.992 -21.297 1 46.38 109 HIS A N 1
ATOM 800 C CA . HIS A 1 109 ? -14.656 10.766 -21.312 1 46.38 109 HIS A CA 1
ATOM 801 C C . HIS A 1 109 ? -14.031 9.719 -22.219 1 46.38 109 HIS A C 1
ATOM 803 O O . HIS A 1 109 ? -14.398 9.602 -23.391 1 46.38 109 HIS A O 1
ATOM 809 N N . GLU A 1 110 ? -12.805 9.781 -22.359 1 45.88 110 GLU A N 1
ATOM 810 C CA . GLU A 1 110 ? -12.461 8.695 -23.281 1 45.88 110 GLU A CA 1
ATOM 811 C C . GLU A 1 110 ? -13.016 7.359 -22.781 1 45.88 110 GLU A C 1
ATOM 813 O O . GLU A 1 110 ? -13.352 7.223 -21.609 1 45.88 110 GLU A O 1
ATOM 818 N N . ALA A 1 111 ? -13.148 6.398 -23.672 1 49.19 111 ALA A N 1
ATOM 819 C CA . ALA A 1 111 ? -13.586 5.008 -23.562 1 49.19 111 ALA A CA 1
ATOM 820 C C . ALA A 1 111 ? -13.094 4.375 -22.266 1 49.19 111 ALA A C 1
ATOM 822 O O . ALA A 1 111 ? -12.016 4.707 -21.781 1 49.19 111 ALA A O 1
ATOM 823 N N . ALA A 1 112 ? -14.023 4.07 -21.516 1 56.66 112 ALA A N 1
ATOM 824 C CA . ALA A 1 112 ? -13.75 3.266 -20.328 1 56.66 112 ALA A CA 1
ATOM 825 C C . ALA A 1 112 ? -12.422 2.527 -20.453 1 56.66 112 ALA A C 1
ATOM 827 O O . ALA A 1 112 ? -12.195 1.808 -21.422 1 56.66 112 ALA A O 1
ATOM 828 N N . ALA A 1 113 ? -11.273 2.924 -19.703 1 65.38 113 ALA A N 1
ATOM 829 C CA . ALA A 1 113 ? -9.969 2.271 -19.734 1 65.38 113 ALA A CA 1
ATOM 830 C C . ALA A 1 113 ? -10.109 0.756 -19.625 1 65.38 113 ALA A C 1
ATOM 832 O O . ALA A 1 113 ? -10.977 0.256 -18.906 1 65.38 113 ALA A O 1
ATOM 833 N N . LYS A 1 114 ? -9.531 -0.013 -20.625 1 80.81 114 LYS A N 1
ATOM 834 C CA . LYS A 1 114 ? -9.438 -1.47 -20.594 1 80.81 114 LYS A CA 1
ATOM 835 C C . LYS A 1 114 ? -8.961 -1.96 -19.219 1 80.81 114 LYS A C 1
ATOM 837 O O . LYS A 1 114 ? -7.992 -1.437 -18.672 1 80.81 114 LYS A O 1
ATOM 842 N N . PRO A 1 115 ? -9.844 -2.816 -18.672 1 90 115 PRO A N 1
ATOM 843 C CA . PRO A 1 115 ? -9.398 -3.367 -17.391 1 90 115 PRO A CA 1
ATOM 844 C C . PRO A 1 115 ? -8.039 -4.055 -17.484 1 90 115 PRO A C 1
ATOM 846 O O . PRO A 1 115 ? -7.738 -4.703 -18.484 1 90 115 PRO A O 1
ATOM 849 N N . LYS A 1 116 ? -7.262 -3.826 -16.531 1 97.62 116 LYS A N 1
ATOM 850 C CA . LYS A 1 116 ? -5.934 -4.43 -16.469 1 97.62 116 LYS A CA 1
ATOM 851 C C . LYS A 1 116 ? -5.855 -5.473 -15.359 1 97.62 116 LYS A C 1
ATOM 853 O O . LYS A 1 116 ? -6.777 -5.602 -14.555 1 97.62 116 LYS A O 1
ATOM 858 N N . SER A 1 117 ? -4.816 -6.32 -15.422 1 98.81 117 SER A N 1
ATOM 859 C CA . SER A 1 117 ? -4.395 -7.191 -14.336 1 98.81 117 SER A CA 1
ATOM 860 C C . SER A 1 117 ? -3.062 -6.738 -13.75 1 98.81 117 SER A C 1
ATOM 862 O O . SER A 1 117 ? -2.438 -5.809 -14.258 1 98.81 117 SER A O 1
ATOM 864 N N . LEU A 1 118 ? -2.736 -7.281 -12.617 1 98.88 118 LEU A N 1
ATOM 865 C CA . LEU A 1 118 ? -1.546 -6.832 -11.898 1 98.88 118 LEU A CA 1
ATOM 866 C C . LEU A 1 118 ? -0.543 -7.973 -11.742 1 98.88 118 LEU A C 1
ATOM 868 O O . LEU A 1 118 ? -0.918 -9.094 -11.383 1 98.88 118 LEU A O 1
ATOM 872 N N . LEU A 1 119 ? 0.7 -7.707 -12.094 1 98.94 119 LEU A N 1
ATOM 873 C CA . LEU A 1 119 ? 1.819 -8.594 -11.805 1 98.94 119 LEU A CA 1
ATOM 874 C C . LEU A 1 119 ? 2.652 -8.055 -10.648 1 98.94 119 LEU A C 1
ATOM 876 O O . LEU A 1 119 ? 3.162 -6.934 -10.711 1 98.94 119 LEU A O 1
ATOM 880 N N . ALA A 1 120 ? 2.783 -8.789 -9.578 1 98.88 120 ALA A N 1
ATOM 881 C CA . ALA A 1 120 ? 3.605 -8.445 -8.414 1 98.88 120 ALA A CA 1
ATOM 882 C C . ALA A 1 120 ? 4.668 -9.516 -8.164 1 98.88 120 ALA A C 1
ATOM 884 O O . ALA A 1 120 ? 4.348 -10.695 -8 1 98.88 120 ALA A O 1
ATOM 885 N N . ILE A 1 121 ? 5.984 -9.07 -8.07 1 98.31 121 ILE A N 1
ATOM 886 C CA . ILE A 1 121 ? 7.105 -10 -7.996 1 98.31 121 ILE A CA 1
ATOM 887 C C . ILE A 1 121 ? 8.156 -9.461 -7.035 1 98.31 121 ILE A C 1
ATOM 889 O O . ILE A 1 121 ? 8.602 -8.32 -7.16 1 98.31 121 ILE A O 1
ATOM 893 N N . PRO A 1 122 ? 8.562 -10.273 -6.031 1 97.88 122 PRO A N 1
ATOM 894 C CA . PRO A 1 122 ? 9.805 -9.914 -5.355 1 97.88 122 PRO A CA 1
ATOM 895 C C . PRO A 1 122 ? 11.031 -10.078 -6.25 1 97.88 122 PRO A C 1
ATOM 897 O O . PRO A 1 122 ? 11.125 -11.047 -7.008 1 97.88 122 PRO A O 1
ATOM 900 N N . VAL A 1 123 ? 11.969 -9.125 -6.125 1 97.62 123 VAL A N 1
ATOM 901 C CA . VAL A 1 123 ? 13.07 -9.195 -7.078 1 97.62 123 VAL A CA 1
ATOM 902 C C . VAL A 1 123 ? 14.383 -8.844 -6.375 1 97.62 123 VAL A C 1
ATOM 904 O O . VAL A 1 123 ? 14.398 -8.023 -5.457 1 97.62 123 VAL A O 1
ATOM 907 N N . GLY A 1 124 ? 15.391 -9.477 -6.824 1 96.06 124 GLY A N 1
ATOM 908 C CA . GLY A 1 124 ? 16.781 -9.148 -6.516 1 96.06 124 GLY A CA 1
ATOM 909 C C . GLY A 1 124 ? 17.641 -8.984 -7.754 1 96.06 124 GLY A C 1
ATOM 910 O O . GLY A 1 124 ? 17.406 -9.648 -8.766 1 96.06 124 GLY A O 1
ATOM 911 N N . ILE A 1 125 ? 18.641 -8.18 -7.582 1 96.19 125 ILE A N 1
ATOM 912 C CA . ILE A 1 125 ? 19.438 -7.77 -8.734 1 96.19 125 ILE A CA 1
ATOM 913 C C . ILE A 1 125 ? 20.172 -8.977 -9.312 1 96.19 125 ILE A C 1
ATOM 915 O O . ILE A 1 125 ? 20.484 -9.016 -10.508 1 96.19 125 ILE A O 1
ATOM 919 N N . LYS A 1 126 ? 20.406 -9.969 -8.555 1 93.44 126 LYS A N 1
ATOM 920 C CA . LYS A 1 126 ? 21.125 -11.148 -9 1 93.44 126 LYS A CA 1
ATOM 921 C C . LYS A 1 126 ? 20.328 -11.945 -10.016 1 93.44 126 LYS A C 1
ATOM 923 O O . LYS A 1 126 ? 20.875 -12.742 -10.773 1 93.44 126 LYS A O 1
ATOM 928 N N . ASN A 1 127 ? 19 -11.781 -10.039 1 94.56 127 ASN A N 1
ATOM 929 C CA . ASN A 1 127 ? 18.141 -12.484 -10.977 1 94.56 127 ASN A CA 1
ATOM 930 C C . ASN A 1 127 ? 17.625 -11.555 -12.07 1 94.56 127 ASN A C 1
ATOM 932 O O . ASN A 1 127 ? 16.594 -11.828 -12.688 1 94.56 127 ASN A O 1
ATOM 936 N N . LYS A 1 128 ? 18.312 -10.562 -12.328 1 96.5 128 LYS A N 1
ATOM 937 C CA . LYS A 1 128 ? 17.875 -9.477 -13.203 1 96.5 128 LYS A CA 1
ATOM 938 C C . LYS A 1 128 ? 17.531 -9.992 -14.594 1 96.5 128 LYS A C 1
ATOM 940 O O . LYS A 1 128 ? 16.516 -9.609 -15.172 1 96.5 128 LYS A O 1
ATOM 945 N N . ALA A 1 129 ? 18.312 -10.867 -15.133 1 96.25 129 ALA A N 1
ATOM 946 C CA . ALA A 1 129 ? 18.109 -11.359 -16.5 1 96.25 129 ALA A CA 1
ATOM 947 C C . ALA A 1 129 ? 16.812 -12.148 -16.594 1 96.25 129 ALA A C 1
ATOM 949 O O . ALA A 1 129 ? 16.031 -11.969 -17.547 1 96.25 129 ALA A O 1
ATOM 950 N N . VAL A 1 130 ? 16.562 -13 -15.672 1 96.31 130 VAL A N 1
ATOM 951 C CA . VAL A 1 130 ? 15.359 -13.812 -15.672 1 96.31 130 VAL A CA 1
ATOM 952 C C . VAL A 1 130 ? 14.133 -12.922 -15.477 1 96.31 130 VAL A C 1
ATOM 954 O O . VAL A 1 130 ? 13.141 -13.062 -16.188 1 96.31 130 VAL A O 1
ATOM 957 N N . VAL A 1 131 ? 14.234 -11.984 -14.586 1 97.56 131 VAL A N 1
ATOM 958 C CA . VAL A 1 131 ? 13.125 -11.086 -14.281 1 97.56 131 VAL A CA 1
ATOM 959 C C . VAL A 1 131 ? 12.828 -10.203 -15.492 1 97.56 131 VAL A C 1
ATOM 961 O O . VAL A 1 131 ? 11.672 -9.922 -15.789 1 97.56 131 VAL A O 1
ATOM 964 N N . ASP A 1 132 ? 13.852 -9.773 -16.188 1 98.31 132 ASP A N 1
ATOM 965 C CA . ASP A 1 132 ? 13.656 -8.961 -17.375 1 98.31 132 ASP A CA 1
ATOM 966 C C . ASP A 1 132 ? 12.812 -9.711 -18.422 1 98.31 132 ASP A C 1
ATOM 968 O O . ASP A 1 132 ? 11.844 -9.156 -18.953 1 98.31 132 ASP A O 1
ATOM 972 N N . ARG A 1 133 ? 13.172 -10.922 -18.641 1 98 133 ARG A N 1
ATOM 973 C CA . ARG A 1 133 ? 12.414 -11.727 -19.594 1 98 133 ARG A CA 1
ATOM 974 C C . ARG A 1 133 ? 10.984 -11.938 -19.109 1 98 133 ARG A C 1
ATOM 976 O O . ARG A 1 133 ? 10.039 -11.859 -19.891 1 98 133 ARG A O 1
ATOM 983 N N . LEU A 1 134 ? 10.852 -12.172 -17.875 1 98.44 134 LEU A N 1
ATOM 984 C CA . LEU A 1 134 ? 9.547 -12.414 -17.266 1 98.44 134 LEU A CA 1
ATOM 985 C C . LEU A 1 134 ? 8.648 -11.188 -17.422 1 98.44 134 LEU A C 1
ATOM 987 O O . LEU A 1 134 ? 7.57 -11.273 -18 1 98.44 134 LEU A O 1
ATOM 991 N N . VAL A 1 135 ? 9.094 -10.031 -16.938 1 98.75 135 VAL A N 1
ATOM 992 C CA . VAL A 1 135 ? 8.281 -8.82 -16.938 1 98.75 135 VAL A CA 1
ATOM 993 C C . VAL A 1 135 ? 7.988 -8.391 -18.375 1 98.75 135 VAL A C 1
ATOM 995 O O . VAL A 1 135 ? 6.891 -7.918 -18.672 1 98.75 135 VAL A O 1
ATOM 998 N N . SER A 1 136 ? 8.922 -8.578 -19.281 1 98.44 136 SER A N 1
ATOM 999 C CA . SER A 1 136 ? 8.758 -8.188 -20.672 1 98.44 136 SER A CA 1
ATOM 1000 C C . SER A 1 136 ? 7.637 -8.977 -21.344 1 98.44 136 SER A C 1
ATOM 1002 O O . SER A 1 136 ? 7.102 -8.562 -22.375 1 98.44 136 SER A O 1
ATOM 1004 N N . ARG A 1 137 ? 7.301 -10.102 -20.781 1 98.31 137 ARG A N 1
ATOM 1005 C CA . ARG A 1 137 ? 6.25 -10.953 -21.328 1 98.31 137 ARG A CA 1
ATOM 1006 C C . ARG A 1 137 ? 4.867 -10.383 -21.016 1 98.31 137 ARG A C 1
ATOM 1008 O O . ARG A 1 137 ? 3.877 -10.789 -21.625 1 98.31 137 ARG A O 1
ATOM 1015 N N . PHE A 1 138 ? 4.75 -9.461 -20.141 1 98.75 138 PHE A N 1
ATOM 1016 C CA . PHE A 1 138 ? 3.482 -8.883 -19.719 1 98.75 138 PHE A CA 1
ATOM 1017 C C . PHE A 1 138 ? 3.268 -7.52 -20.375 1 98.75 138 PHE A C 1
ATOM 1019 O O . PHE A 1 138 ? 3.906 -6.535 -19.984 1 98.75 138 PHE A O 1
ATOM 1026 N N . PRO A 1 139 ? 2.33 -7.426 -21.281 1 97.75 139 PRO A N 1
ATOM 1027 C CA . PRO A 1 139 ? 2.162 -6.18 -22.031 1 97.75 139 PRO A CA 1
ATOM 1028 C C . PRO A 1 139 ? 1.648 -5.031 -21.172 1 97.75 139 PRO A C 1
ATOM 1030 O O . PRO A 1 139 ? 0.738 -5.223 -20.359 1 97.75 139 PRO A O 1
ATOM 1033 N N . ALA A 1 140 ? 2.129 -3.854 -21.453 1 95.94 140 ALA A N 1
ATOM 1034 C CA . ALA A 1 140 ? 1.808 -2.656 -20.672 1 95.94 140 ALA A CA 1
ATOM 1035 C C . ALA A 1 140 ? 0.327 -2.305 -20.797 1 95.94 140 ALA A C 1
ATOM 1037 O O . ALA A 1 140 ? -0.27 -1.772 -19.859 1 95.94 140 ALA A O 1
ATOM 1038 N N . ASP A 1 141 ? -0.275 -2.625 -21.859 1 95.62 141 ASP A N 1
ATOM 1039 C CA . ASP A 1 141 ? -1.672 -2.271 -22.094 1 95.62 141 ASP A CA 1
ATOM 1040 C C . ASP A 1 141 ? -2.609 -3.166 -21.281 1 95.62 141 ASP A C 1
ATOM 1042 O O . ASP A 1 141 ? -3.768 -2.812 -21.062 1 95.62 141 ASP A O 1
ATOM 1046 N N . ASP A 1 142 ? -2.09 -4.305 -20.812 1 97.81 142 ASP A N 1
ATOM 1047 C CA . ASP A 1 142 ? -2.957 -5.293 -20.188 1 97.81 142 ASP A CA 1
ATOM 1048 C C . ASP A 1 142 ? -2.582 -5.484 -18.719 1 97.81 142 ASP A C 1
ATOM 1050 O O . ASP A 1 142 ? -3.363 -6.039 -17.938 1 97.81 142 ASP A O 1
ATOM 1054 N N . PHE A 1 143 ? -1.346 -4.969 -18.438 1 98.38 143 PHE A N 1
ATOM 1055 C CA . PHE A 1 143 ? -0.875 -5.297 -17.094 1 98.38 143 PHE A CA 1
ATOM 1056 C C . PHE A 1 143 ? -0.208 -4.09 -16.438 1 98.38 143 PHE A C 1
ATOM 1058 O O . PHE A 1 143 ? 0.5 -3.332 -17.109 1 98.38 143 PHE A O 1
ATOM 1065 N N . THR A 1 144 ? -0.488 -3.889 -15.18 1 98.06 144 THR A N 1
ATOM 1066 C CA . THR A 1 144 ? 0.329 -3.088 -14.273 1 98.06 144 THR A CA 1
ATOM 1067 C C . THR A 1 144 ? 1.342 -3.963 -13.547 1 98.06 144 THR A C 1
ATOM 1069 O O . THR A 1 144 ? 1.082 -5.141 -13.289 1 98.06 144 THR A O 1
ATOM 1072 N N . VAL A 1 145 ? 2.559 -3.396 -13.281 1 98.69 145 VAL A N 1
ATOM 1073 C CA . VAL A 1 145 ? 3.627 -4.188 -12.68 1 98.69 145 VAL A CA 1
ATOM 1074 C C . VAL A 1 145 ? 4.105 -3.521 -11.391 1 98.69 145 VAL A C 1
ATOM 1076 O O . VAL A 1 145 ? 4.336 -2.311 -11.359 1 98.69 145 VAL A O 1
ATOM 1079 N N . MET A 1 146 ? 4.184 -4.277 -10.352 1 98.81 146 MET A N 1
ATOM 1080 C CA . MET A 1 146 ? 4.805 -3.854 -9.094 1 98.81 146 MET A CA 1
ATOM 1081 C C . MET A 1 146 ? 5.938 -4.793 -8.703 1 98.81 146 MET A C 1
ATOM 1083 O O . MET A 1 146 ? 5.742 -6.008 -8.617 1 98.81 146 MET A O 1
ATOM 1087 N N . LEU A 1 147 ? 7.102 -4.25 -8.5 1 98.81 147 LEU A N 1
ATOM 1088 C CA . LEU A 1 147 ? 8.273 -5.023 -8.117 1 98.81 147 LEU A CA 1
ATOM 1089 C C . LEU A 1 147 ? 8.656 -4.75 -6.664 1 98.81 147 LEU A C 1
ATOM 1091 O O . LEU A 1 147 ? 8.703 -3.592 -6.238 1 98.81 147 LEU A O 1
ATOM 1095 N N . PHE A 1 148 ? 8.906 -5.789 -5.918 1 98.62 148 PHE A N 1
ATOM 1096 C CA . PHE A 1 148 ? 9.312 -5.734 -4.52 1 98.62 148 PHE A CA 1
ATOM 1097 C C . PHE A 1 148 ? 10.805 -6.02 -4.383 1 98.62 148 PHE A C 1
ATOM 1099 O O . PHE A 1 148 ? 11.234 -7.172 -4.484 1 98.62 148 PHE A O 1
ATOM 1106 N N . HIS A 1 149 ? 11.547 -5.016 -4.145 1 97.94 149 HIS A N 1
ATOM 1107 C CA . HIS A 1 149 ? 13 -5.145 -4.066 1 97.94 149 HIS A CA 1
ATOM 1108 C C . HIS A 1 149 ? 13.445 -5.516 -2.656 1 97.94 149 HIS A C 1
ATOM 1110 O O . HIS A 1 149 ? 13.5 -4.656 -1.773 1 97.94 149 HIS A O 1
ATOM 1116 N N . TYR A 1 150 ? 13.836 -6.719 -2.494 1 96.19 150 TYR A N 1
ATOM 1117 C CA . TYR A 1 150 ? 14.188 -7.199 -1.163 1 96.19 150 TYR A CA 1
ATOM 1118 C C . TYR A 1 150 ? 15.664 -6.957 -0.873 1 96.19 150 TYR A C 1
ATOM 1120 O O . TYR A 1 150 ? 16.109 -7.121 0.264 1 96.19 150 TYR A O 1
ATOM 1128 N N . ASP A 1 151 ? 16.438 -6.531 -1.872 1 94.38 151 ASP A N 1
ATOM 1129 C CA . ASP A 1 151 ? 17.875 -6.355 -1.702 1 94.38 151 ASP A CA 1
ATOM 1130 C C . ASP A 1 151 ? 18.25 -4.875 -1.698 1 94.38 151 ASP A C 1
ATOM 1132 O O . ASP A 1 151 ? 19.438 -4.527 -1.631 1 94.38 151 ASP A O 1
ATOM 1136 N N . GLY A 1 152 ? 17.312 -4.012 -1.916 1 94.31 152 GLY A N 1
ATOM 1137 C CA . GLY A 1 152 ? 17.562 -2.58 -1.851 1 94.31 152 GLY A CA 1
ATOM 1138 C C . GLY A 1 152 ? 18 -1.988 -3.176 1 94.31 152 GLY A C 1
ATOM 1139 O O . GLY A 1 152 ? 18.109 -0.768 -3.311 1 94.31 152 GLY A O 1
ATOM 1140 N N . ALA A 1 153 ? 18.203 -2.834 -4.16 1 95.75 153 ALA A N 1
ATOM 1141 C CA . ALA A 1 153 ? 18.625 -2.348 -5.469 1 95.7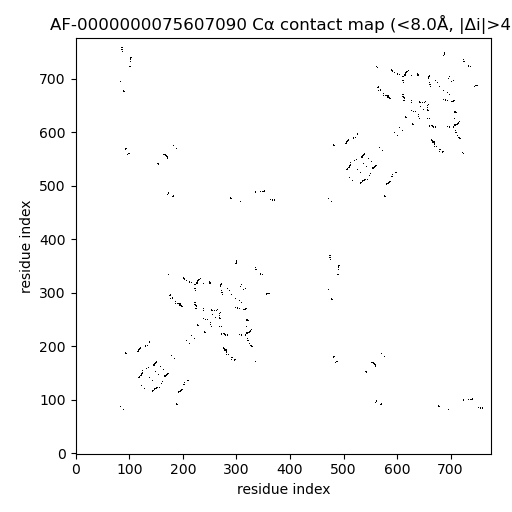5 153 ALA A CA 1
ATOM 1142 C C . ALA A 1 153 ? 17.422 -1.97 -6.328 1 95.75 153 ALA A C 1
ATOM 1144 O O . ALA A 1 153 ? 16.625 -2.834 -6.719 1 95.75 153 ALA A O 1
ATOM 1145 N N . VAL A 1 154 ? 17.266 -0.708 -6.605 1 97.62 154 VAL A N 1
ATOM 1146 C CA . VAL A 1 154 ? 16.141 -0.259 -7.426 1 97.62 154 VAL A CA 1
ATOM 1147 C C . VAL A 1 154 ? 16.672 0.448 -8.672 1 97.62 154 VAL A C 1
ATOM 1149 O O . VAL A 1 154 ? 16.25 0.133 -9.789 1 97.62 154 VAL A O 1
ATOM 1152 N N . GLU A 1 155 ? 17.656 1.283 -8.508 1 96.62 155 GLU A N 1
ATOM 1153 C CA . GLU A 1 155 ? 18.172 2.104 -9.602 1 96.62 155 GLU A CA 1
ATOM 1154 C C . GLU A 1 155 ? 18.859 1.248 -10.656 1 96.62 155 GLU A C 1
ATOM 1156 O O . GLU A 1 155 ? 18.859 1.589 -11.844 1 96.62 155 GLU A O 1
ATOM 1161 N N . GLN A 1 156 ? 19.359 0.171 -10.242 1 96.75 156 GLN A N 1
ATOM 1162 C CA . GLN A 1 156 ? 20.094 -0.715 -11.141 1 96.75 156 GLN A CA 1
ATOM 1163 C C . GLN A 1 156 ? 19.156 -1.368 -12.156 1 96.75 156 GLN A C 1
ATOM 1165 O O . GLN A 1 156 ? 19.625 -1.954 -13.141 1 96.75 156 GLN A O 1
ATOM 1170 N N . TRP A 1 157 ? 17.906 -1.239 -11.969 1 97.19 157 TRP A N 1
ATOM 1171 C CA . TRP A 1 157 ? 16.922 -1.762 -12.914 1 97.19 157 TRP A CA 1
ATOM 1172 C C . TRP A 1 157 ? 16.531 -0.699 -13.93 1 97.19 157 TRP A C 1
ATOM 1174 O O . TRP A 1 157 ? 15.719 -0.96 -14.828 1 97.19 157 TRP A O 1
ATOM 1184 N N . GLY A 1 158 ? 17.062 0.481 -13.828 1 95.75 158 GLY A N 1
ATOM 1185 C CA . GLY A 1 158 ? 16.641 1.639 -14.602 1 95.75 158 GLY A CA 1
ATOM 1186 C C . GLY A 1 158 ? 16.891 1.48 -16.094 1 95.75 158 GLY A C 1
ATOM 1187 O O . GLY A 1 158 ? 16.281 2.189 -16.891 1 95.75 158 GLY A O 1
ATOM 1188 N N . ASP A 1 159 ? 17.734 0.597 -16.531 1 95.88 159 ASP A N 1
ATOM 1189 C CA . ASP A 1 159 ? 18.031 0.408 -17.938 1 95.88 159 ASP A CA 1
ATOM 1190 C C . ASP A 1 159 ? 17.016 -0.528 -18.594 1 95.88 159 ASP A C 1
ATOM 1192 O O . ASP A 1 159 ? 17.031 -0.701 -19.812 1 95.88 159 ASP A O 1
ATOM 1196 N N . MET A 1 160 ? 16.141 -1.135 -17.797 1 97.12 160 MET A N 1
ATOM 1197 C CA . MET A 1 160 ? 15.094 -1.982 -18.375 1 97.12 160 MET A CA 1
ATOM 1198 C C . MET A 1 160 ? 13.992 -1.138 -19 1 97.12 160 MET A C 1
ATOM 1200 O O . MET A 1 160 ? 13.586 -0.116 -18.438 1 97.12 160 MET A O 1
ATOM 1204 N N . GLU A 1 161 ? 13.453 -1.595 -20.109 1 96.12 161 GLU A N 1
ATOM 1205 C CA . GLU A 1 161 ? 12.438 -0.843 -20.859 1 96.12 161 GLU A CA 1
ATOM 1206 C C . GLU A 1 161 ? 11.18 -0.644 -20.016 1 96.12 161 GLU A C 1
ATOM 1208 O O . GLU A 1 161 ? 10.531 0.403 -20.094 1 96.12 161 GLU A O 1
ATOM 1213 N N . TRP A 1 162 ? 10.891 -1.596 -19.203 1 97.25 162 TRP A N 1
ATOM 1214 C CA . TRP A 1 162 ? 9.648 -1.585 -18.438 1 97.25 162 TRP A CA 1
ATOM 1215 C C . TRP A 1 162 ? 9.852 -0.876 -17.094 1 97.25 162 TRP A C 1
ATOM 1217 O O . TRP A 1 162 ? 8.906 -0.719 -16.328 1 97.25 162 TRP A O 1
ATOM 1227 N N . SER A 1 163 ? 11.008 -0.432 -16.766 1 96.81 163 SER A N 1
ATOM 1228 C CA . SER A 1 163 ? 11.344 0.043 -15.43 1 96.81 163 SER A CA 1
ATOM 1229 C C . SER A 1 163 ? 10.523 1.274 -15.055 1 96.81 163 SER A C 1
ATOM 1231 O O . SER A 1 163 ? 10.039 1.388 -13.93 1 96.81 163 SER A O 1
ATOM 1233 N N . ASP A 1 164 ? 10.289 2.17 -16 1 94.5 164 ASP A N 1
ATOM 1234 C CA . ASP A 1 164 ? 9.633 3.443 -15.711 1 94.5 164 ASP A CA 1
ATOM 1235 C C . ASP A 1 164 ? 8.125 3.264 -15.539 1 94.5 164 ASP A C 1
ATOM 1237 O O . ASP A 1 164 ? 7.461 4.109 -14.938 1 94.5 164 ASP A O 1
ATOM 1241 N N . ARG A 1 165 ? 7.586 2.203 -16.047 1 94.94 165 ARG A N 1
ATOM 1242 C CA . ARG A 1 165 ? 6.145 2.014 -15.898 1 94.94 165 ARG A CA 1
ATOM 1243 C C . ARG A 1 165 ? 5.82 1.123 -14.703 1 94.94 165 ARG A C 1
ATOM 1245 O O . ARG A 1 165 ? 4.652 0.932 -14.359 1 94.94 165 ARG A O 1
ATOM 1252 N N . ALA A 1 166 ? 6.812 0.549 -14.164 1 97.56 166 ALA A N 1
ATOM 1253 C CA . ALA A 1 166 ? 6.617 -0.282 -12.984 1 97.56 166 ALA A CA 1
ATOM 1254 C C . ALA A 1 166 ? 6.695 0.552 -11.711 1 97.56 166 ALA A C 1
ATOM 1256 O O . ALA A 1 166 ? 7.383 1.575 -11.672 1 97.56 166 ALA A O 1
ATOM 1257 N N . MET A 1 167 ? 5.965 0.14 -10.75 1 98.12 167 MET A N 1
ATOM 1258 C CA . MET A 1 167 ? 6.168 0.636 -9.391 1 98.12 167 MET A CA 1
ATOM 1259 C C . MET A 1 167 ? 7.188 -0.221 -8.648 1 98.12 167 MET A C 1
ATOM 1261 O O . MET A 1 167 ? 7.184 -1.446 -8.773 1 98.12 167 MET A O 1
ATOM 1265 N N . HIS A 1 168 ? 8.078 0.461 -7.949 1 98.75 168 HIS A N 1
ATOM 1266 C CA . HIS A 1 168 ? 9.133 -0.224 -7.203 1 98.75 168 HIS A CA 1
ATOM 1267 C C . HIS A 1 168 ? 8.984 0.016 -5.707 1 98.75 168 HIS A C 1
ATOM 1269 O O . HIS A 1 168 ? 8.938 1.163 -5.258 1 98.75 168 HIS A O 1
ATOM 1275 N N . VAL A 1 169 ? 8.828 -1.024 -4.973 1 98.81 169 VAL A N 1
ATOM 1276 C CA . VAL A 1 169 ? 8.789 -0.958 -3.516 1 98.81 169 VAL A CA 1
ATOM 1277 C C . VAL A 1 169 ? 10 -1.672 -2.93 1 98.81 169 VAL A C 1
ATOM 1279 O O . VAL A 1 169 ? 10.266 -2.832 -3.254 1 98.81 169 VAL A O 1
ATOM 1282 N N . SER A 1 170 ? 10.734 -0.942 -2.096 1 98.44 170 SER A N 1
ATOM 1283 C CA . SER A 1 170 ? 11.953 -1.515 -1.525 1 98.44 170 SER A CA 1
ATOM 1284 C C . SER A 1 170 ? 11.875 -1.582 -0.004 1 98.44 170 SER A C 1
ATOM 1286 O O . SER A 1 170 ? 11.617 -0.572 0.655 1 98.44 170 SER A O 1
ATOM 1288 N N . ALA A 1 171 ? 12.016 -2.678 0.543 1 97.31 171 ALA A N 1
ATOM 1289 C CA . ALA A 1 171 ? 12.211 -3.012 1.951 1 97.31 171 ALA A CA 1
ATOM 1290 C C . ALA A 1 171 ? 13.195 -4.168 2.109 1 97.31 171 ALA A C 1
ATOM 1292 O O . ALA A 1 171 ? 12.875 -5.312 1.79 1 97.31 171 ALA A O 1
ATOM 1293 N N . LYS A 1 172 ? 14.32 -3.822 2.625 1 94.25 172 LYS A N 1
ATOM 1294 C CA . LYS A 1 172 ? 15.43 -4.773 2.637 1 94.25 172 LYS A CA 1
ATOM 1295 C C . LYS A 1 172 ? 15.117 -5.973 3.525 1 94.25 172 LYS A C 1
ATOM 1297 O O . LYS A 1 172 ? 14.641 -5.809 4.652 1 94.25 172 LYS A O 1
ATOM 1302 N N . GLY A 1 173 ? 15.297 -7.133 2.965 1 93 173 GLY A N 1
ATOM 1303 C CA . GLY A 1 173 ? 15.219 -8.367 3.729 1 93 173 GLY A CA 1
ATOM 1304 C C . GLY A 1 173 ? 13.797 -8.867 3.91 1 93 173 GLY A C 1
ATOM 1305 O O . GLY A 1 173 ? 13.555 -9.781 4.703 1 93 173 GLY A O 1
ATOM 1306 N N . GLN A 1 174 ? 12.859 -8.305 3.248 1 96.25 174 GLN A N 1
ATOM 1307 C CA . GLN A 1 174 ? 11.484 -8.758 3.395 1 96.25 174 GLN A CA 1
ATOM 1308 C C . GLN A 1 174 ? 11.102 -9.75 2.297 1 96.25 174 GLN A C 1
ATOM 1310 O O . GLN A 1 174 ? 11.82 -9.883 1.303 1 96.25 174 GLN A O 1
ATOM 1315 N N . THR A 1 175 ? 10.008 -10.469 2.51 1 96.62 175 THR A N 1
ATOM 1316 C CA . THR A 1 175 ? 9.656 -11.594 1.651 1 96.62 175 THR A CA 1
ATOM 1317 C C . THR A 1 175 ? 8.43 -11.266 0.806 1 96.62 175 THR A C 1
ATOM 1319 O O . THR A 1 175 ? 7.77 -10.258 1.031 1 96.62 175 THR A O 1
ATOM 1322 N N . LYS A 1 176 ? 8.164 -12.125 -0.119 1 97.25 176 LYS A N 1
ATOM 1323 C CA . LYS A 1 176 ? 7.055 -11.977 -1.061 1 97.25 176 LYS A CA 1
ATOM 1324 C C . LYS A 1 176 ? 5.742 -11.711 -0.33 1 97.25 176 LYS A C 1
ATOM 1326 O O . LYS A 1 176 ? 5.059 -10.719 -0.614 1 97.25 176 LYS A O 1
ATOM 1331 N N . TRP A 1 177 ? 5.43 -12.484 0.626 1 98.25 177 TRP A N 1
ATOM 1332 C CA . TRP A 1 177 ? 4.121 -12.398 1.263 1 98.25 177 TRP A CA 1
ATOM 1333 C C . TRP A 1 177 ? 4.082 -11.266 2.281 1 98.25 177 TRP A C 1
ATOM 1335 O O . TRP A 1 177 ? 3.02 -10.695 2.551 1 98.25 177 TRP A O 1
ATOM 1345 N N . TRP A 1 178 ? 5.281 -10.906 2.85 1 97.81 178 TRP A N 1
ATOM 1346 C CA . TRP A 1 178 ? 5.355 -9.672 3.623 1 97.81 178 TRP A CA 1
ATOM 1347 C C . TRP A 1 178 ? 4.945 -8.477 2.773 1 97.81 178 TRP A C 1
ATOM 1349 O O . TRP A 1 178 ? 4.094 -7.684 3.178 1 97.81 178 TRP A O 1
ATOM 1359 N N . PHE A 1 179 ? 5.488 -8.414 1.562 1 98.56 179 PHE A N 1
ATOM 1360 C CA . PHE A 1 179 ? 5.184 -7.324 0.646 1 98.56 179 PHE A CA 1
ATOM 1361 C C . PHE A 1 179 ? 3.721 -7.363 0.221 1 98.56 179 PHE A C 1
ATOM 1363 O O . PHE A 1 179 ? 3.033 -6.34 0.25 1 98.56 179 PHE A O 1
ATOM 1370 N N . ALA A 1 180 ? 3.285 -8.484 -0.162 1 98.75 180 ALA A N 1
ATOM 1371 C CA . ALA A 1 180 ? 1.925 -8.609 -0.678 1 98.75 180 ALA A CA 1
ATOM 1372 C C . ALA A 1 180 ? 0.902 -8.148 0.356 1 98.75 180 ALA A C 1
ATOM 1374 O O . ALA A 1 180 ? -0.072 -7.473 0.016 1 98.75 180 ALA A O 1
ATOM 1375 N N . LYS A 1 181 ? 1.092 -8.516 1.596 1 98.5 181 LYS A N 1
ATOM 1376 C CA . LYS A 1 181 ? 0.167 -8.164 2.67 1 98.5 181 LYS A CA 1
ATOM 1377 C C . LYS A 1 181 ? 0.116 -6.652 2.881 1 98.5 181 LYS A C 1
ATOM 1379 O O . LYS A 1 181 ? -0.932 -6.105 3.23 1 98.5 181 LYS A O 1
ATOM 1384 N N . ARG A 1 182 ? 1.12 -5.996 2.545 1 98.38 182 ARG A N 1
ATOM 1385 C CA . ARG A 1 182 ? 1.237 -4.59 2.914 1 98.38 182 ARG A CA 1
ATOM 1386 C C . ARG A 1 182 ? 0.989 -3.686 1.712 1 98.38 182 ARG A C 1
ATOM 1388 O O . ARG A 1 182 ? 0.482 -2.572 1.86 1 98.38 182 ARG A O 1
ATOM 1395 N N . PHE A 1 183 ? 1.244 -4.18 0.521 1 98.69 183 PHE A N 1
ATOM 1396 C CA . PHE A 1 183 ? 1.232 -3.258 -0.609 1 98.69 183 PHE A CA 1
ATOM 1397 C C . PHE A 1 183 ? 0.212 -3.695 -1.653 1 98.69 183 PHE A C 1
ATOM 1399 O O . PHE A 1 183 ? 0.032 -3.021 -2.672 1 98.69 183 PHE A O 1
ATOM 1406 N N . LEU A 1 184 ? -0.481 -4.797 -1.36 1 98.75 184 LEU A N 1
ATOM 1407 C CA . LEU A 1 184 ? -1.513 -5.25 -2.287 1 98.75 184 LEU A CA 1
ATOM 1408 C C . LEU A 1 184 ? -2.863 -5.359 -1.586 1 98.75 184 LEU A C 1
ATOM 1410 O O . LEU A 1 184 ? -3.619 -6.305 -1.826 1 98.75 184 LEU A O 1
ATOM 1414 N N . HIS A 1 185 ? -3.105 -4.469 -0.729 1 98.75 185 HIS A N 1
ATOM 1415 C CA . HIS A 1 185 ? -4.43 -4.438 -0.12 1 98.75 185 HIS A CA 1
ATOM 1416 C C . HIS A 1 185 ? -5.527 -4.516 -1.179 1 98.75 185 HIS A C 1
ATOM 1418 O O . HIS A 1 185 ? -5.434 -3.867 -2.225 1 98.75 185 HIS A O 1
ATOM 1424 N N . PRO A 1 186 ? -6.605 -5.254 -0.912 1 98.44 186 PRO A N 1
ATOM 1425 C CA . PRO A 1 186 ? -7.617 -5.504 -1.941 1 98.44 186 PRO A CA 1
ATOM 1426 C C . PRO A 1 186 ? -8.273 -4.223 -2.447 1 98.44 186 PRO A C 1
ATOM 1428 O O . PRO A 1 186 ? -8.648 -4.137 -3.621 1 98.44 186 PRO A O 1
ATOM 1431 N N . ASP A 1 187 ? -8.391 -3.242 -1.62 1 98.31 187 ASP A N 1
ATOM 1432 C CA . ASP A 1 187 ? -8.984 -1.975 -2.037 1 98.31 187 ASP A CA 1
ATOM 1433 C C . ASP A 1 187 ? -8.023 -1.182 -2.918 1 98.31 187 ASP A C 1
ATOM 1435 O O . ASP A 1 187 ? -8.438 -0.262 -3.629 1 98.31 187 ASP A O 1
ATOM 1439 N N . VAL A 1 188 ? -6.77 -1.448 -2.83 1 98.25 188 VAL A N 1
ATOM 1440 C CA . VAL A 1 188 ? -5.77 -0.77 -3.646 1 98.25 188 VAL A CA 1
ATOM 1441 C C . VAL A 1 188 ? -5.703 -1.421 -5.027 1 98.25 188 VAL A C 1
ATOM 1443 O O . VAL A 1 188 ? -5.453 -0.744 -6.027 1 98.25 188 VAL A O 1
ATOM 1446 N N . VAL A 1 189 ? -5.992 -2.725 -5.039 1 98 189 VAL A N 1
ATOM 1447 C CA . VAL A 1 189 ? -5.863 -3.418 -6.316 1 98 189 VAL A CA 1
ATOM 1448 C C . VAL A 1 189 ? -7.242 -3.848 -6.812 1 98 189 VAL A C 1
ATOM 1450 O O . VAL A 1 189 ? -7.363 -4.809 -7.574 1 98 189 VAL A O 1
ATOM 1453 N N . ALA A 1 190 ? -8.227 -3.131 -6.418 1 95.06 190 ALA A N 1
ATOM 1454 C CA . ALA A 1 190 ? -9.625 -3.484 -6.656 1 95.06 190 ALA A CA 1
ATOM 1455 C C . ALA A 1 190 ? -9.969 -3.414 -8.141 1 95.06 190 ALA A C 1
ATOM 1457 O O . ALA A 1 190 ? -10.836 -4.145 -8.617 1 95.06 190 ALA A O 1
ATOM 1458 N N . GLU A 1 191 ? -9.312 -2.652 -8.852 1 95.44 191 GLU A N 1
ATOM 1459 C CA . GLU A 1 191 ? -9.672 -2.434 -10.25 1 95.44 191 GLU A CA 1
ATOM 1460 C C . GLU A 1 191 ? -9.078 -3.518 -11.148 1 95.44 191 GLU A C 1
ATOM 1462 O O . GLU A 1 191 ? -9.461 -3.639 -12.32 1 95.44 191 GLU A O 1
ATOM 1467 N N . TYR A 1 192 ? -8.18 -4.328 -10.672 1 98.12 192 TYR A N 1
ATOM 1468 C CA . TYR A 1 192 ? -7.504 -5.32 -11.5 1 98.12 192 TYR A CA 1
ATOM 1469 C C . TYR A 1 192 ? -8.289 -6.625 -11.539 1 98.12 192 TYR A C 1
ATOM 1471 O O . TYR A 1 192 ? -8.734 -7.117 -10.5 1 98.12 192 TYR A O 1
ATOM 1479 N N . ASP A 1 193 ? -8.391 -7.137 -12.703 1 98.25 193 ASP A N 1
ATOM 1480 C CA . ASP A 1 193 ? -9.164 -8.359 -12.891 1 98.25 193 ASP A CA 1
ATOM 1481 C C . ASP A 1 193 ? -8.508 -9.539 -12.18 1 98.25 193 ASP A C 1
ATOM 1483 O O . ASP A 1 193 ? -9.18 -10.344 -11.539 1 98.25 193 ASP A O 1
ATOM 1487 N N . TYR A 1 194 ? -7.199 -9.594 -12.391 1 98.88 194 TYR A N 1
ATOM 1488 C CA . TYR A 1 194 ? -6.426 -10.672 -11.781 1 98.88 194 TYR A CA 1
ATOM 1489 C C . TYR A 1 194 ? -5.141 -10.133 -11.164 1 98.88 194 TYR A C 1
ATOM 1491 O O . TYR A 1 194 ? -4.617 -9.109 -11.594 1 98.88 194 TYR A O 1
ATOM 1499 N N . VAL A 1 195 ? -4.734 -10.805 -10.133 1 98.94 195 VAL A N 1
ATOM 1500 C CA . VAL A 1 195 ? -3.492 -10.469 -9.445 1 98.94 195 VAL A CA 1
ATOM 1501 C C . VAL A 1 195 ? -2.533 -11.656 -9.508 1 98.94 195 VAL A C 1
ATOM 1503 O O . VAL A 1 195 ? -2.838 -12.734 -9 1 98.94 195 VAL A O 1
ATOM 1506 N N . PHE A 1 196 ? -1.389 -11.461 -10.18 1 98.94 196 PHE A N 1
ATOM 1507 C CA . PHE A 1 196 ? -0.286 -12.414 -10.219 1 98.94 196 PHE A CA 1
ATOM 1508 C C . PHE A 1 196 ? 0.703 -12.148 -9.094 1 98.94 196 PHE A C 1
ATOM 1510 O O . PHE A 1 196 ? 1.301 -11.07 -9.023 1 98.94 196 PHE A O 1
ATOM 1517 N N . VAL A 1 197 ? 0.836 -13.07 -8.18 1 98.88 197 VAL A N 1
ATOM 1518 C CA . VAL A 1 197 ? 1.832 -12.961 -7.121 1 98.88 197 VAL A CA 1
ATOM 1519 C C . VAL A 1 197 ? 2.898 -14.039 -7.297 1 98.88 197 VAL A C 1
ATOM 1521 O O . VAL A 1 197 ? 2.777 -15.133 -6.746 1 98.88 197 VAL A O 1
ATOM 1524 N N . TRP A 1 198 ? 3.979 -13.68 -8.031 1 98.5 198 TRP A N 1
ATOM 1525 C CA . TRP A 1 198 ? 4.879 -14.695 -8.555 1 98.5 198 TRP A CA 1
ATOM 1526 C C . TRP A 1 198 ? 6.258 -14.586 -7.91 1 98.5 198 TRP A C 1
ATOM 1528 O O . TRP A 1 198 ? 6.652 -13.508 -7.457 1 98.5 198 TRP A O 1
ATOM 1538 N N . ASP A 1 199 ? 6.977 -15.703 -7.867 1 96.62 199 ASP A N 1
ATOM 1539 C CA . ASP A 1 199 ? 8.398 -15.703 -7.543 1 96.62 199 ASP A CA 1
ATOM 1540 C C . ASP A 1 199 ? 9.227 -15.133 -8.695 1 96.62 199 ASP A C 1
ATOM 1542 O O . ASP A 1 199 ? 8.742 -15.039 -9.82 1 96.62 199 ASP A O 1
ATOM 1546 N N . GLU A 1 200 ? 10.445 -14.82 -8.391 1 96.38 200 GLU A N 1
ATOM 1547 C CA . GLU A 1 200 ? 11.273 -14.102 -9.352 1 96.38 200 GLU A CA 1
ATOM 1548 C C . GLU A 1 200 ? 11.977 -15.062 -10.305 1 96.38 200 GLU A C 1
ATOM 1550 O O . GLU A 1 200 ? 12.398 -14.664 -11.391 1 96.38 200 GLU A O 1
ATOM 1555 N N . ASP A 1 201 ? 12.125 -16.328 -9.922 1 95.25 201 ASP A N 1
ATOM 1556 C CA . ASP A 1 201 ? 12.93 -17.25 -10.711 1 95.25 201 ASP A CA 1
ATOM 1557 C C . ASP A 1 201 ? 12.055 -18.109 -11.633 1 95.25 201 ASP A C 1
ATOM 1559 O O . ASP A 1 201 ? 12.203 -19.328 -11.68 1 95.25 201 ASP A O 1
ATOM 1563 N N . ILE A 1 202 ? 11.25 -17.453 -12.375 1 97.44 202 ILE A N 1
ATOM 1564 C CA . ILE A 1 202 ? 10.305 -18.109 -13.281 1 97.44 202 ILE A CA 1
ATOM 1565 C C . ILE A 1 202 ? 10.68 -17.781 -14.727 1 97.44 202 ILE A C 1
ATOM 1567 O O . ILE A 1 202 ? 10.766 -16.625 -15.117 1 97.44 202 ILE A O 1
ATOM 1571 N N . GLU A 1 203 ? 10.914 -18.766 -15.539 1 97.75 203 GLU A N 1
ATOM 1572 C CA . GLU A 1 203 ? 11.141 -18.609 -16.984 1 97.75 203 GLU A CA 1
ATOM 1573 C C . GLU A 1 203 ? 9.836 -18.766 -17.75 1 97.75 203 GLU A C 1
ATOM 1575 O O . GLU A 1 203 ? 9.031 -19.656 -17.469 1 97.75 203 GLU A O 1
ATOM 1580 N N . VAL A 1 204 ? 9.656 -17.906 -18.75 1 98.5 204 VAL A N 1
ATOM 1581 C CA . VAL A 1 204 ? 8.328 -17.781 -19.328 1 98.5 204 VAL A CA 1
ATOM 1582 C C . VAL A 1 204 ? 8.391 -17.984 -20.844 1 98.5 204 VAL A C 1
ATOM 1584 O O . VAL A 1 204 ? 7.633 -17.375 -21.594 1 98.5 204 VAL A O 1
ATOM 1587 N N . ASP A 1 205 ? 9.234 -18.812 -21.281 1 97.31 205 ASP A N 1
ATOM 1588 C CA . ASP A 1 205 ? 9.406 -19.016 -22.719 1 97.31 205 ASP A CA 1
ATOM 1589 C C . ASP A 1 205 ? 8.133 -19.594 -23.344 1 97.31 205 ASP A C 1
ATOM 1591 O O . ASP A 1 205 ? 7.805 -19.281 -24.484 1 97.31 205 ASP A O 1
ATOM 1595 N N . ALA A 1 206 ? 7.383 -20.391 -22.672 1 97.69 206 ALA A N 1
ATOM 1596 C CA . ALA A 1 206 ? 6.184 -21.031 -23.203 1 97.69 206 ALA A CA 1
ATOM 1597 C C . ALA A 1 206 ? 4.922 -20.438 -22.578 1 97.69 206 ALA A C 1
ATOM 1599 O O . ALA A 1 206 ? 3.883 -21.109 -22.516 1 97.69 206 ALA A O 1
ATOM 1600 N N . PHE A 1 207 ? 5.023 -19.234 -22.156 1 98.69 207 PHE A N 1
ATOM 1601 C CA . PHE A 1 207 ? 3.932 -18.609 -21.406 1 98.69 207 PHE A CA 1
ATOM 1602 C C . PHE A 1 207 ? 3.525 -17.297 -22.031 1 98.69 207 PHE A C 1
ATOM 1604 O O . PHE A 1 207 ? 4.375 -16.453 -22.328 1 98.69 207 PHE A O 1
ATOM 1611 N N . ASP A 1 208 ? 2.27 -17.141 -22.234 1 98.75 208 ASP A N 1
ATOM 1612 C CA . ASP A 1 208 ? 1.649 -15.875 -22.641 1 98.75 208 ASP A CA 1
ATOM 1613 C C . ASP A 1 208 ? 0.557 -15.461 -21.656 1 98.75 208 ASP A C 1
ATOM 1615 O O . ASP A 1 208 ? -0.475 -16.125 -21.547 1 98.75 208 AS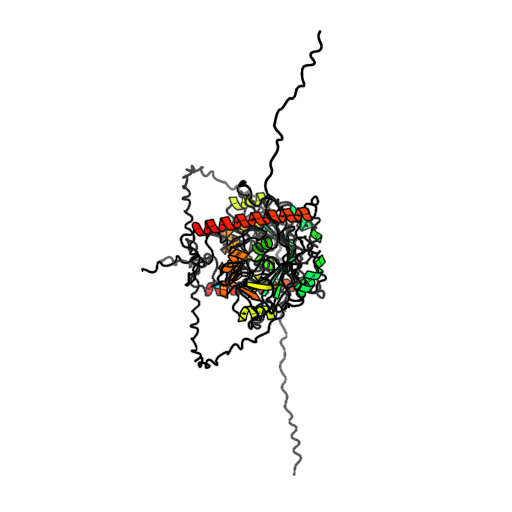P A O 1
ATOM 1619 N N . PRO A 1 209 ? 0.767 -14.375 -20.969 1 98.81 209 PRO A N 1
ATOM 1620 C CA . PRO A 1 209 ? -0.173 -14.016 -19.906 1 98.81 209 PRO A CA 1
ATOM 1621 C C . PRO A 1 209 ? -1.564 -13.68 -20.438 1 98.81 209 PRO A C 1
ATOM 1623 O O . PRO A 1 209 ? -2.561 -13.883 -19.734 1 98.81 209 PRO A O 1
ATOM 1626 N N . VAL A 1 210 ? -1.717 -13.148 -21.594 1 98.62 210 VAL A N 1
ATOM 1627 C CA . VAL A 1 210 ? -3.018 -12.805 -22.156 1 98.62 210 VAL A CA 1
ATOM 1628 C C . VAL A 1 210 ? -3.783 -14.086 -22.5 1 98.62 210 VAL A C 1
ATOM 1630 O O . VAL A 1 210 ? -4.949 -14.234 -22.141 1 98.62 210 VAL A O 1
ATOM 1633 N N . ARG A 1 211 ? -3.119 -15.016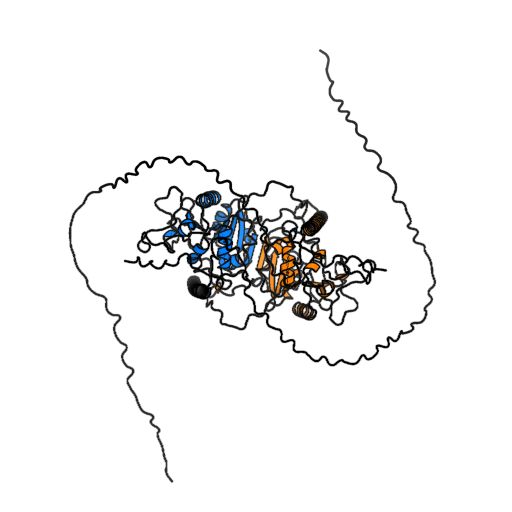 -23.141 1 98.44 211 ARG A N 1
ATOM 1634 C CA . ARG A 1 211 ? -3.746 -16.297 -23.438 1 98.44 211 ARG A CA 1
ATOM 1635 C C . ARG A 1 211 ? -4.074 -17.062 -22.156 1 98.44 211 ARG A C 1
ATOM 1637 O O . ARG A 1 211 ? -5.121 -17.703 -22.047 1 98.44 211 ARG A O 1
ATOM 1644 N N . TYR A 1 212 ? -3.15 -17 -21.281 1 98.81 212 TYR A N 1
ATOM 1645 C CA . TYR A 1 212 ? -3.387 -17.625 -19.984 1 98.81 212 TYR A CA 1
ATOM 1646 C C . TYR A 1 212 ? -4.695 -17.125 -19.375 1 98.81 212 TYR A C 1
ATOM 1648 O O . TYR A 1 212 ? -5.539 -17.938 -18.969 1 98.81 212 TYR A O 1
ATOM 1656 N N . LEU A 1 213 ? -4.895 -15.82 -19.375 1 98.75 213 LEU A N 1
ATOM 1657 C CA . LEU A 1 213 ? -6.086 -15.242 -18.75 1 98.75 213 LEU A CA 1
ATOM 1658 C C . LEU A 1 213 ? -7.332 -15.57 -19.562 1 98.75 213 LEU A C 1
ATOM 1660 O O . LEU A 1 213 ? -8.422 -15.727 -19 1 98.75 213 LEU A O 1
ATOM 1664 N N . ASP A 1 214 ? -7.168 -15.695 -20.828 1 98.38 214 ASP A N 1
ATOM 1665 C CA . ASP A 1 214 ? -8.297 -16.141 -21.641 1 98.38 214 ASP A CA 1
ATOM 1666 C C . ASP A 1 214 ? -8.789 -17.516 -21.172 1 98.38 214 ASP A C 1
ATOM 1668 O O . ASP A 1 214 ? -10 -17.734 -21.047 1 98.38 214 ASP A O 1
ATOM 1672 N N . VAL A 1 215 ? -7.871 -18.438 -20.953 1 98.56 215 VAL A N 1
ATOM 1673 C CA . VAL A 1 215 ? -8.211 -19.781 -20.484 1 98.56 215 VAL A CA 1
ATOM 1674 C C . VAL A 1 215 ? -8.844 -19.688 -19.094 1 98.56 215 VAL A C 1
ATOM 1676 O O . VAL A 1 215 ? -9.867 -20.312 -18.828 1 98.56 215 VAL A O 1
ATOM 1679 N N . VAL A 1 216 ? -8.258 -18.906 -18.234 1 98.81 216 VAL A N 1
ATOM 1680 C CA . VAL A 1 216 ? -8.711 -18.75 -16.859 1 98.81 216 VAL A CA 1
ATOM 1681 C C . VAL A 1 216 ? -10.148 -18.234 -16.844 1 98.81 216 VAL A C 1
ATOM 1683 O O . VAL A 1 216 ? -10.992 -18.766 -16.125 1 98.81 216 VAL A O 1
ATOM 1686 N N . ARG A 1 217 ? -10.445 -17.266 -17.641 1 98.31 217 ARG A N 1
ATOM 1687 C CA . ARG A 1 217 ? -11.781 -16.688 -17.719 1 98.31 217 ARG A CA 1
ATOM 1688 C C . ARG A 1 217 ? -12.773 -17.703 -18.297 1 98.31 217 ARG A C 1
ATOM 1690 O O . ARG A 1 217 ? -13.852 -17.906 -17.75 1 98.31 217 ARG A O 1
ATOM 1697 N N . ARG A 1 218 ? -12.383 -18.344 -19.328 1 98.25 218 ARG A N 1
ATOM 1698 C CA . ARG A 1 218 ? -13.25 -19.297 -20.016 1 98.25 218 ARG A CA 1
ATOM 1699 C C . ARG A 1 218 ? -13.625 -20.453 -19.094 1 98.25 218 ARG A C 1
ATOM 1701 O O . ARG A 1 218 ? -14.773 -20.906 -19.078 1 98.25 218 ARG A O 1
ATOM 1708 N N . GLU A 1 219 ? -12.617 -20.875 -18.344 1 98.19 219 GLU A N 1
ATOM 1709 C CA . GLU A 1 219 ? -12.812 -22.062 -17.531 1 98.19 219 GLU A CA 1
ATOM 1710 C C . GLU A 1 219 ? -13.32 -21.703 -16.141 1 98.19 219 GLU A C 1
ATOM 1712 O O . GLU A 1 219 ? -13.516 -22.578 -15.297 1 98.19 219 GLU A O 1
ATOM 1717 N N . GLY A 1 220 ? -13.438 -20.406 -15.82 1 98.31 220 GLY A N 1
ATOM 1718 C CA . GLY A 1 220 ? -14.023 -19.938 -14.578 1 98.31 220 GLY A CA 1
ATOM 1719 C C . GLY A 1 220 ? -13.125 -20.141 -13.375 1 98.31 220 GLY A C 1
ATOM 1720 O O . GLY A 1 220 ? -13.602 -20.422 -12.273 1 98.31 220 GLY A O 1
ATOM 1721 N N . LEU A 1 221 ? -11.828 -20.078 -13.578 1 98.88 221 LEU A N 1
ATOM 1722 C CA . LEU A 1 221 ? -10.898 -20.281 -12.477 1 98.88 221 LEU A CA 1
ATOM 1723 C C . LEU A 1 221 ? -10.773 -19.016 -11.633 1 98.88 221 LEU A C 1
ATOM 1725 O O . LEU A 1 221 ? -10.547 -17.922 -12.172 1 98.88 221 LEU A O 1
ATOM 1729 N N . GLU A 1 222 ? -10.969 -19.172 -10.305 1 98.88 222 GLU A N 1
ATOM 1730 C CA . GLU A 1 222 ? -10.812 -18.078 -9.344 1 98.88 222 GLU A CA 1
ATOM 1731 C C . GLU A 1 222 ? -9.391 -18.047 -8.781 1 98.88 222 GLU A C 1
ATOM 1733 O O . GLU A 1 222 ? -8.875 -16.969 -8.453 1 98.88 222 GLU A O 1
ATOM 1738 N N . VAL A 1 223 ? -8.859 -19.172 -8.594 1 98.94 223 VAL A N 1
ATOM 1739 C CA . VAL A 1 223 ? -7.469 -19.375 -8.203 1 98.94 223 VAL A CA 1
ATOM 1740 C C . VAL A 1 223 ? -6.789 -20.344 -9.164 1 98.94 223 VAL A C 1
ATOM 1742 O O . VAL A 1 223 ? -7.316 -21.422 -9.445 1 98.94 223 VAL A O 1
ATOM 1745 N N . SER A 1 224 ? -5.668 -19.906 -9.727 1 98.94 224 SER A N 1
ATOM 1746 C CA . SER A 1 224 ? -5.023 -20.75 -10.734 1 98.94 224 SER A CA 1
ATOM 1747 C C . SER A 1 224 ? -3.508 -20.562 -10.711 1 98.94 224 SER A C 1
ATOM 1749 O O . SER A 1 224 ? -2.99 -19.688 -10.016 1 98.94 224 SER A O 1
ATOM 1751 N N . GLN A 1 225 ? -2.848 -21.406 -11.352 1 98.94 225 GLN A N 1
ATOM 1752 C CA . GLN A 1 225 ? -1.438 -21.25 -11.703 1 98.94 225 GLN A CA 1
ATOM 1753 C C . GLN A 1 225 ? -1.139 -21.875 -13.055 1 98.94 225 GLN A C 1
ATOM 1755 O O . GLN A 1 225 ? -1.846 -22.781 -13.5 1 98.94 225 GLN A O 1
ATOM 1760 N N . PRO A 1 226 ? -0.149 -21.328 -13.781 1 98.88 226 PRO A N 1
ATOM 1761 C CA . PRO A 1 226 ? 0.362 -22.094 -14.922 1 98.88 226 PRO A CA 1
ATOM 1762 C C . PRO A 1 226 ? 0.99 -23.422 -14.5 1 98.88 226 PRO A C 1
ATOM 1764 O O . PRO A 1 226 ? 1.532 -23.531 -13.398 1 98.88 226 PRO A O 1
ATOM 1767 N N . ALA A 1 227 ? 0.875 -24.359 -15.398 1 98.75 227 ALA A N 1
ATOM 1768 C CA . ALA A 1 227 ? 1.554 -25.625 -15.133 1 98.75 227 ALA A CA 1
ATOM 1769 C C . ALA A 1 227 ? 3.07 -25.438 -15.141 1 98.75 227 ALA A C 1
ATOM 1771 O O . ALA A 1 227 ? 3.586 -24.5 -15.75 1 98.75 227 ALA A O 1
ATOM 1772 N N . LEU A 1 228 ? 3.656 -26.359 -14.43 1 98.44 228 LEU A N 1
ATOM 1773 C CA . LEU A 1 228 ? 5.113 -26.359 -14.422 1 98.44 228 LEU A CA 1
ATOM 1774 C C . LEU A 1 228 ? 5.66 -27.312 -15.484 1 98.44 228 LEU A C 1
ATOM 1776 O O . LEU A 1 228 ? 5.23 -28.469 -15.57 1 98.44 228 LEU A O 1
ATOM 1780 N N . ASP A 1 229 ? 6.551 -26.672 -16.25 1 97.94 229 ASP A N 1
ATOM 1781 C CA . ASP A 1 229 ? 7.348 -27.562 -17.078 1 97.94 229 ASP A CA 1
ATOM 1782 C C . ASP A 1 229 ? 7.965 -28.688 -16.25 1 97.94 229 ASP A C 1
ATOM 1784 O O . ASP A 1 229 ? 8.383 -28.469 -15.109 1 97.94 229 ASP A O 1
ATOM 1788 N N . ARG A 1 230 ? 8.078 -29.781 -16.797 1 95.25 230 ARG A N 1
ATOM 1789 C CA . ARG A 1 230 ? 8.531 -30.922 -16.016 1 95.25 230 ARG A CA 1
ATOM 1790 C C . ARG A 1 230 ? 10.016 -30.812 -15.688 1 95.25 230 ARG A C 1
ATOM 1792 O O . ARG A 1 230 ? 10.516 -31.547 -14.828 1 95.25 230 ARG A O 1
ATOM 1799 N N . ARG A 1 231 ? 10.766 -30 -16.297 1 94.5 231 ARG A N 1
ATOM 1800 C CA . ARG A 1 231 ? 12.164 -29.719 -15.977 1 94.5 231 ARG A CA 1
ATOM 1801 C C . ARG A 1 231 ? 12.258 -28.859 -14.719 1 94.5 231 ARG A C 1
ATOM 1803 O O . ARG A 1 231 ? 13.352 -28.656 -14.188 1 94.5 231 ARG A O 1
ATOM 1810 N N . SER A 1 232 ? 11.094 -28.406 -14.211 1 96.31 232 SER A N 1
ATOM 1811 C CA . SER A 1 232 ? 11.047 -27.516 -13.047 1 96.31 232 SER A CA 1
ATOM 1812 C C . SER A 1 232 ? 11.336 -28.281 -11.758 1 96.31 232 SER A C 1
ATOM 1814 O O . SER A 1 232 ? 11.32 -29.516 -11.742 1 96.31 232 SER A O 1
ATOM 1816 N N . GLU A 1 233 ? 11.789 -27.438 -10.742 1 90.69 233 GLU A N 1
ATOM 1817 C CA . GLU A 1 233 ? 11.695 -27.953 -9.375 1 90.69 233 GLU A CA 1
ATOM 1818 C C . GLU A 1 233 ? 10.242 -28.156 -8.969 1 90.69 233 GLU A C 1
ATOM 1820 O O . GLU A 1 233 ? 9.516 -27.188 -8.75 1 90.69 233 GLU A O 1
ATOM 1825 N N . ILE A 1 234 ? 9.812 -29.484 -8.844 1 93.69 234 ILE A N 1
ATOM 1826 C CA . ILE A 1 234 ? 8.406 -29.781 -8.586 1 93.69 234 ILE A CA 1
ATOM 1827 C C . ILE A 1 234 ? 8.266 -30.438 -7.219 1 93.69 234 ILE A C 1
ATOM 1829 O O . ILE A 1 234 ? 8.875 -31.484 -6.957 1 93.69 234 ILE A O 1
ATOM 1833 N N . HIS A 1 235 ? 7.461 -29.828 -6.398 1 89.81 235 HIS A N 1
ATOM 1834 C CA . HIS A 1 235 ? 7.254 -30.344 -5.051 1 89.81 235 HIS A CA 1
ATOM 1835 C C . HIS A 1 235 ? 5.926 -31.078 -4.945 1 89.81 235 HIS A C 1
ATOM 1837 O O . HIS A 1 235 ? 5.77 -31.969 -4.105 1 89.81 235 HIS A O 1
ATOM 1843 N N . HIS A 1 236 ? 4.98 -30.734 -5.777 1 93.38 236 HIS A N 1
ATOM 1844 C CA . HIS A 1 236 ? 3.664 -31.359 -5.812 1 93.38 236 HIS A CA 1
ATOM 1845 C C . HIS A 1 236 ? 3.271 -31.734 -7.238 1 93.38 236 HIS A C 1
ATOM 1847 O O . HIS A 1 236 ? 3.227 -30.875 -8.125 1 93.38 236 HIS A O 1
ATOM 1853 N N . SER A 1 237 ? 2.863 -32.938 -7.363 1 94.31 237 SER A N 1
ATOM 1854 C CA . SER A 1 237 ? 2.65 -33.5 -8.695 1 94.31 237 SER A CA 1
ATOM 1855 C C . SER A 1 237 ? 1.531 -32.781 -9.43 1 94.31 237 SER A C 1
ATOM 1857 O O . SER A 1 237 ? 1.545 -32.688 -10.656 1 94.31 237 SER A O 1
ATOM 1859 N N . ILE A 1 238 ? 0.576 -32.281 -8.711 1 96.12 238 ILE A N 1
ATOM 1860 C CA . ILE A 1 238 ? -0.565 -31.625 -9.352 1 96.12 238 ILE A CA 1
ATOM 1861 C C . ILE A 1 238 ? -0.096 -30.391 -10.117 1 96.12 238 ILE A C 1
ATOM 1863 O O . ILE A 1 238 ? -0.779 -29.922 -11.031 1 96.12 238 ILE A O 1
ATOM 1867 N N . THR A 1 239 ? 1.038 -29.781 -9.773 1 97.81 239 THR A N 1
ATOM 1868 C CA . THR A 1 239 ? 1.483 -28.562 -10.414 1 97.81 239 THR A CA 1
ATOM 1869 C C . THR A 1 239 ? 2.215 -28.859 -11.719 1 97.81 239 THR A C 1
ATOM 1871 O O . THR A 1 239 ? 2.449 -27.969 -12.531 1 97.81 239 THR A O 1
ATOM 1874 N N . ALA A 1 240 ? 2.539 -30.125 -11.961 1 97.38 240 ALA A N 1
ATOM 1875 C CA . ALA A 1 240 ? 3.24 -30.516 -13.18 1 97.38 240 ALA A CA 1
ATOM 1876 C C . ALA A 1 240 ? 2.309 -30.484 -14.383 1 97.38 240 ALA A C 1
ATOM 1878 O O . ALA A 1 240 ? 1.149 -30.891 -14.297 1 97.38 240 ALA A O 1
ATOM 1879 N N . ARG A 1 241 ? 2.859 -30.062 -15.43 1 97.75 241 ARG A N 1
ATOM 1880 C CA . ARG A 1 241 ? 2.088 -30.047 -16.672 1 97.75 241 ARG A CA 1
ATOM 1881 C C . ARG A 1 241 ? 1.598 -31.453 -17.016 1 97.75 241 ARG A C 1
ATOM 1883 O O . ARG A 1 241 ? 2.369 -32.406 -16.984 1 97.75 241 ARG A O 1
ATOM 1890 N N . ALA A 1 242 ? 0.356 -31.453 -17.391 1 95 242 ALA A N 1
ATOM 1891 C CA . ALA A 1 242 ? -0.237 -32.75 -17.734 1 95 242 ALA A CA 1
ATOM 1892 C C . ALA A 1 242 ? 0.374 -33.312 -19.016 1 95 242 ALA A C 1
ATOM 1894 O O . ALA A 1 242 ? 0.631 -32.562 -19.969 1 95 242 ALA A O 1
ATOM 1895 N N . LEU A 1 243 ? 0.635 -34.562 -18.984 1 90.69 243 LEU A N 1
ATOM 1896 C CA . LEU A 1 243 ? 1.183 -35.219 -20.172 1 90.69 243 LEU A CA 1
ATOM 1897 C C . LEU A 1 243 ? 0.155 -35.281 -21.297 1 90.69 243 LEU A C 1
ATOM 1899 O O . LEU A 1 243 ? 0.499 -35.062 -22.469 1 90.69 243 LEU A O 1
ATOM 1903 N N . ILE A 1 244 ? -1.046 -35.531 -20.891 1 89.19 244 ILE A N 1
ATOM 1904 C CA . ILE A 1 244 ? -2.186 -35.5 -21.797 1 89.19 244 ILE A CA 1
ATOM 1905 C C . ILE A 1 244 ? -3.066 -34.281 -21.469 1 89.19 244 ILE A C 1
ATOM 1907 O O . ILE A 1 244 ? -3.684 -34.25 -20.391 1 89.19 244 ILE A O 1
ATOM 1911 N N . GLN A 1 245 ? -3.088 -33.438 -22.328 1 87.38 245 GLN A N 1
ATOM 1912 C CA . GLN A 1 245 ? -3.818 -32.219 -22.062 1 87.38 245 GLN A CA 1
ATOM 1913 C C . GLN A 1 245 ? -5.305 -32.375 -22.375 1 87.38 245 GLN A C 1
ATOM 1915 O O . GLN A 1 245 ? -5.668 -33.031 -23.375 1 87.38 245 GLN A O 1
ATOM 1920 N N . THR A 1 246 ? -5.996 -31.812 -21.453 1 88.69 246 THR A N 1
ATOM 1921 C CA . THR A 1 246 ? -7.434 -31.766 -21.688 1 88.69 246 THR A CA 1
ATOM 1922 C C . THR A 1 246 ? -7.785 -30.734 -22.75 1 88.69 246 THR A C 1
ATOM 1924 O O . THR A 1 246 ? -6.961 -29.891 -23.094 1 88.69 246 THR A O 1
ATOM 1927 N N . GLU A 1 247 ? -9.031 -30.844 -23.266 1 90.06 247 GLU A N 1
ATOM 1928 C CA . GLU A 1 247 ? -9.492 -29.953 -24.328 1 90.06 247 GLU A CA 1
ATOM 1929 C C . GLU A 1 247 ? -9.523 -28.5 -23.859 1 90.06 247 GLU A C 1
ATOM 1931 O O . GLU A 1 247 ? -9.211 -27.594 -24.625 1 90.06 247 GLU A O 1
ATOM 1936 N N . ASP A 1 248 ? -9.82 -28.359 -22.625 1 92.19 248 ASP A N 1
ATOM 1937 C CA . ASP A 1 248 ? -9.938 -27 -22.109 1 92.19 248 ASP A CA 1
ATOM 1938 C C . ASP A 1 248 ? -8.578 -26.453 -21.672 1 92.19 248 ASP A C 1
ATOM 1940 O O . ASP A 1 248 ? -8.453 -25.266 -21.375 1 92.19 248 ASP A O 1
ATOM 1944 N N . GLY A 1 249 ? -7.562 -27.297 -21.625 1 95.88 249 GLY A N 1
ATOM 1945 C CA . GLY A 1 249 ? -6.207 -26.859 -21.344 1 95.88 249 GLY A CA 1
ATOM 1946 C C . GLY A 1 249 ? -5.945 -26.672 -19.859 1 95.88 249 GLY A C 1
ATOM 1947 O O . GLY A 1 249 ? -5.027 -25.953 -19.469 1 95.88 249 GLY A O 1
ATOM 1948 N N . VAL A 1 250 ? -6.828 -27.312 -19.016 1 98.12 250 VAL A N 1
ATOM 1949 C CA . VAL A 1 250 ? -6.73 -27.141 -17.562 1 98.12 250 VAL A CA 1
ATOM 1950 C C . VAL A 1 250 ? -6.871 -28.484 -16.875 1 98.12 250 VAL A C 1
ATOM 1952 O O . VAL A 1 250 ? -7.605 -29.359 -17.344 1 98.12 250 VAL A O 1
ATOM 1955 N N . HIS A 1 251 ? -6.125 -28.75 -15.828 1 97.44 251 HIS A N 1
ATOM 1956 C CA . HIS A 1 251 ? -6.441 -29.859 -14.945 1 97.44 251 HIS A CA 1
ATOM 1957 C C . HIS A 1 251 ? -6.641 -29.375 -13.508 1 97.44 251 HIS A C 1
ATOM 1959 O O . HIS A 1 251 ? -6.023 -28.391 -13.086 1 97.44 251 HIS A O 1
ATOM 1965 N N . ARG A 1 252 ? -7.531 -30.062 -12.773 1 96.69 252 ARG A N 1
ATOM 1966 C CA . ARG A 1 252 ? -7.949 -29.625 -11.445 1 96.69 252 ARG A CA 1
ATOM 1967 C C . ARG A 1 252 ? -7.652 -30.703 -10.406 1 96.69 252 ARG A C 1
ATOM 1969 O O . ARG A 1 252 ? -7.906 -30.516 -9.211 1 96.69 252 ARG A O 1
ATOM 1976 N N . ARG A 1 253 ? -7.137 -31.812 -10.844 1 95.31 253 ARG A N 1
ATOM 1977 C CA . ARG A 1 253 ? -6.816 -32.938 -9.984 1 95.31 253 ARG A CA 1
ATOM 1978 C C . ARG A 1 253 ? -5.645 -33.75 -10.539 1 95.31 253 ARG A C 1
ATOM 1980 O O . ARG A 1 253 ? -5.293 -33.594 -11.711 1 95.31 253 ARG A O 1
ATOM 1987 N N . VAL A 1 254 ? -5.047 -34.5 -9.633 1 93.88 254 VAL A N 1
ATOM 1988 C CA . VAL A 1 254 ? -3.971 -35.406 -10.031 1 93.88 254 VAL A CA 1
ATOM 1989 C C . VAL A 1 254 ? -4.219 -36.781 -9.461 1 93.88 254 VAL A C 1
ATOM 1991 O O . VAL A 1 254 ? -4.859 -36.938 -8.414 1 93.88 254 VAL A O 1
ATOM 1994 N N . THR A 1 255 ? -3.854 -37.75 -10.234 1 90.62 255 THR A N 1
ATOM 1995 C CA . THR A 1 255 ? -3.879 -39.125 -9.742 1 90.62 255 THR A CA 1
ATOM 1996 C C . THR A 1 255 ? -2.463 -39.688 -9.641 1 90.62 255 THR A C 1
ATOM 1998 O O . THR A 1 255 ? -1.692 -39.594 -10.602 1 90.62 255 THR A O 1
ATOM 2001 N N . ASN A 1 256 ? -2.137 -40.125 -8.492 1 88.94 256 ASN A N 1
ATOM 2002 C CA . ASN A 1 256 ? -0.865 -40.781 -8.219 1 88.94 256 ASN A CA 1
ATOM 2003 C C . ASN A 1 256 ? -0.952 -41.688 -6.988 1 88.94 256 ASN A C 1
ATOM 2005 O O . ASN A 1 256 ? -2.045 -42.094 -6.582 1 88.94 256 ASN A O 1
ATOM 2009 N N . SER A 1 257 ? 0.19 -42.188 -6.453 1 87.5 257 SER A N 1
ATOM 2010 C CA . SER A 1 257 ? 0.198 -43.125 -5.352 1 87.5 257 SER A CA 1
ATOM 2011 C C . SER A 1 257 ? -0.431 -42.531 -4.098 1 87.5 257 SER A C 1
ATOM 2013 O O . SER A 1 257 ? -1.006 -43.281 -3.283 1 87.5 257 SER A O 1
ATOM 2015 N N . ARG A 1 258 ? -0.381 -41.25 -3.943 1 88 258 ARG A N 1
ATOM 2016 C CA . ARG A 1 258 ? -0.896 -40.562 -2.754 1 88 258 ARG A CA 1
ATOM 2017 C C . ARG A 1 258 ? -2.309 -40.031 -2.99 1 88 258 ARG A C 1
ATOM 2019 O O . ARG A 1 258 ? -3.045 -39.781 -2.039 1 88 258 ARG A O 1
ATOM 2026 N N . CYS A 1 259 ? -2.592 -39.75 -4.184 1 91.5 259 CYS A N 1
ATOM 2027 C CA . CYS A 1 259 ? -3.881 -39.188 -4.586 1 91.5 259 CYS A CA 1
ATOM 2028 C C . CYS A 1 259 ? -4.668 -40.219 -5.418 1 91.5 259 CYS A C 1
ATOM 2030 O O . CYS A 1 259 ? -4.367 -40.406 -6.594 1 91.5 259 CYS A O 1
ATOM 2032 N N . ASP A 1 260 ? -5.66 -40.844 -4.777 1 84.44 260 ASP A N 1
ATOM 2033 C CA . ASP A 1 260 ? -6.48 -41.781 -5.539 1 84.44 260 ASP A CA 1
ATOM 2034 C C . ASP A 1 260 ? -7.629 -41.031 -6.242 1 84.44 260 ASP A C 1
ATOM 2036 O O . ASP A 1 260 ? -7.746 -39.812 -6.152 1 84.44 260 ASP A O 1
ATOM 2040 N N . GLY A 1 261 ? -8.281 -41.688 -7.039 1 75.19 261 GLY A N 1
ATOM 2041 C CA . GLY A 1 261 ? -9.32 -41.094 -7.859 1 75.19 261 GLY A CA 1
ATOM 2042 C C . GLY A 1 261 ? -10.398 -40.406 -7.043 1 75.19 261 GLY A C 1
ATOM 2043 O O . GLY A 1 261 ? -11.117 -39.531 -7.551 1 75.19 261 GLY A O 1
ATOM 2044 N N . ASP A 1 262 ? -10.43 -40.594 -5.734 1 81.81 262 ASP A N 1
ATOM 2045 C CA . ASP A 1 262 ? -11.516 -40.062 -4.914 1 81.81 262 ASP A CA 1
ATOM 2046 C C . ASP A 1 262 ? -11.023 -38.938 -3.998 1 81.81 262 ASP A C 1
ATOM 2048 O O . ASP A 1 262 ? -11.82 -38.312 -3.322 1 81.81 262 ASP A O 1
ATOM 2052 N N . SER A 1 263 ? -9.781 -38.75 -4.109 1 85.38 263 SER A N 1
ATOM 2053 C CA . SER A 1 263 ? -9.227 -37.688 -3.256 1 85.38 263 SER A CA 1
ATOM 2054 C C . SER A 1 263 ? -9.68 -36.312 -3.711 1 85.38 263 SER A C 1
ATOM 2056 O O . SER A 1 263 ? -9.43 -35.906 -4.848 1 85.38 263 SER A O 1
ATOM 2058 N N . LYS A 1 264 ? -10.344 -35.562 -2.836 1 85.81 264 LYS A N 1
ATOM 2059 C CA . LYS A 1 264 ? -10.898 -34.281 -3.213 1 85.81 264 LYS A CA 1
ATOM 2060 C C . LYS A 1 264 ? -10.203 -33.125 -2.469 1 85.81 264 LYS A C 1
ATOM 2062 O O . LYS A 1 264 ? -10.516 -31.953 -2.689 1 85.81 264 LYS A O 1
ATOM 2067 N N . ALA A 1 265 ? -9.312 -33.531 -1.636 1 91.75 265 ALA A N 1
ATOM 2068 C CA . ALA A 1 265 ? -8.68 -32.531 -0.787 1 91.75 265 ALA A CA 1
ATOM 2069 C C . ALA A 1 265 ? -7.309 -32.125 -1.329 1 91.75 265 ALA A C 1
ATOM 2071 O O . ALA A 1 265 ? -6.672 -32.906 -2.051 1 91.75 265 ALA A O 1
ATOM 2072 N N . PRO A 1 266 ? -6.805 -30.984 -1.049 1 93.5 266 PRO A N 1
ATOM 2073 C CA . PRO A 1 266 ? -5.43 -30.609 -1.366 1 93.5 266 PRO A CA 1
ATOM 2074 C C . PRO A 1 266 ? -4.398 -31.578 -0.784 1 93.5 266 PRO A C 1
ATOM 2076 O O . PRO A 1 266 ? -4.613 -32.125 0.296 1 93.5 266 PRO A O 1
ATOM 2079 N N . PRO A 1 267 ? -3.404 -31.844 -1.453 1 94.44 267 PRO A N 1
ATOM 2080 C CA . PRO A 1 267 ? -2.992 -31.25 -2.727 1 94.44 267 PRO A CA 1
ATOM 2081 C C . PRO A 1 267 ? -3.434 -32.062 -3.934 1 94.44 267 PRO A C 1
ATOM 2083 O O . PRO A 1 267 ? -2.846 -31.953 -5.012 1 94.44 267 PRO A O 1
ATOM 2086 N N . CYS A 1 268 ? -4.422 -32.969 -3.771 1 95.44 268 CYS A N 1
ATOM 2087 C CA . CYS A 1 268 ? -4.809 -33.875 -4.832 1 95.44 268 CYS A CA 1
ATOM 2088 C C . CYS A 1 268 ? -5.793 -33.219 -5.793 1 95.44 268 CYS A C 1
ATOM 2090 O O . CYS A 1 268 ? -5.879 -33.625 -6.961 1 95.44 268 CYS A O 1
ATOM 2092 N N . ALA A 1 269 ? -6.531 -32.281 -5.316 1 95.69 269 ALA A N 1
ATOM 2093 C CA . ALA A 1 269 ? -7.543 -31.625 -6.133 1 95.69 269 ALA A CA 1
ATOM 2094 C C . ALA A 1 269 ? -7.77 -30.188 -5.66 1 95.69 269 ALA A C 1
ATOM 2096 O O . ALA A 1 269 ? -7.637 -29.891 -4.473 1 95.69 269 ALA A O 1
ATOM 2097 N N . GLY A 1 270 ? -8.164 -29.328 -6.609 1 96.5 270 GLY A N 1
ATOM 2098 C CA . GLY A 1 270 ? -8.516 -27.969 -6.258 1 96.5 270 GLY A CA 1
ATOM 2099 C C . GLY A 1 270 ? -7.414 -27.234 -5.508 1 96.5 270 GLY A C 1
ATOM 2100 O O . GLY A 1 270 ? -7.66 -26.625 -4.465 1 96.5 270 GLY A O 1
ATOM 2101 N N . TRP A 1 271 ? -6.199 -27.328 -6.055 1 97.12 271 TRP A N 1
ATOM 2102 C CA . TRP A 1 271 ? -5.047 -26.828 -5.309 1 97.12 271 TRP A CA 1
ATOM 2103 C C . TRP A 1 271 ? -3.99 -26.266 -6.254 1 97.12 271 TRP A C 1
ATOM 2105 O O . TRP A 1 271 ? -3.752 -26.812 -7.328 1 97.12 271 TRP A O 1
ATOM 2115 N N . VAL A 1 272 ? -3.441 -25.141 -5.848 1 98.25 272 VAL A N 1
ATOM 2116 C CA . VAL A 1 272 ? -2.268 -24.578 -6.512 1 98.25 272 VAL A CA 1
ATOM 2117 C C . VAL A 1 272 ? -1.199 -24.25 -5.473 1 98.25 272 VAL A C 1
ATOM 2119 O O . VAL A 1 272 ? -1.498 -24.125 -4.281 1 98.25 272 VAL A O 1
ATOM 2122 N N . GLU A 1 273 ? 0.015 -24.141 -5.93 1 97.06 273 GLU A N 1
ATOM 2123 C CA . GLU A 1 273 ? 1.126 -23.781 -5.051 1 97.06 273 GLU A CA 1
ATOM 2124 C C . GLU A 1 273 ? 1.318 -22.281 -4.988 1 97.06 273 GLU A C 1
ATOM 2126 O O . GLU A 1 273 ? 0.809 -21.547 -5.836 1 97.06 273 GLU A O 1
ATOM 2131 N N . VAL A 1 274 ? 2.027 -21.75 -4.02 1 95.31 274 VAL A N 1
ATOM 2132 C CA . VAL A 1 274 ? 2.104 -20.312 -3.789 1 95.31 274 VAL A CA 1
ATOM 2133 C C . VAL A 1 274 ? 3.287 -19.719 -4.555 1 95.31 274 VAL A C 1
ATOM 2135 O O . VAL A 1 274 ? 3.607 -18.547 -4.406 1 95.31 274 VAL A O 1
ATOM 2138 N N . MET A 1 275 ? 3.908 -20.422 -5.465 1 94.81 275 MET A N 1
ATOM 2139 C CA . MET A 1 275 ? 5.059 -19.891 -6.184 1 94.81 275 MET A CA 1
ATOM 2140 C C . MET A 1 275 ? 4.609 -18.984 -7.328 1 94.81 275 MET A C 1
ATOM 2142 O O . MET A 1 275 ? 5.215 -17.938 -7.57 1 94.81 275 MET A O 1
ATOM 2146 N N . VAL A 1 276 ? 3.582 -19.406 -8.07 1 98.19 276 VAL A N 1
ATOM 2147 C CA . VAL A 1 276 ? 3.113 -18.609 -9.195 1 98.19 276 VAL A CA 1
ATOM 2148 C C . VAL A 1 276 ? 1.588 -18.562 -9.195 1 98.19 276 VAL A C 1
ATOM 2150 O O . VAL A 1 276 ? 0.951 -18.781 -10.227 1 98.19 276 VAL A O 1
ATOM 2153 N N . PRO A 1 277 ? 0.994 -18.219 -8.141 1 98.81 277 PRO A N 1
ATOM 2154 C CA . PRO A 1 277 ? -0.469 -18.172 -8.086 1 98.81 277 PRO A CA 1
ATOM 2155 C C . PRO A 1 277 ? -1.056 -16.953 -8.797 1 98.81 277 PRO A C 1
ATOM 2157 O O . PRO A 1 277 ? -0.414 -15.906 -8.859 1 98.81 277 PRO A O 1
ATOM 2160 N N . VAL A 1 278 ? -2.24 -17.156 -9.312 1 98.94 278 VAL A N 1
ATOM 2161 C CA . VAL A 1 278 ? -3.037 -16.078 -9.906 1 98.94 278 VAL A CA 1
ATOM 2162 C C . VAL A 1 278 ? -4.43 -16.062 -9.281 1 98.94 278 VAL A C 1
ATOM 2164 O O . VAL A 1 278 ? -5.09 -17.109 -9.188 1 98.94 278 VAL A O 1
ATOM 2167 N N . PHE A 1 279 ? -4.852 -14.914 -8.875 1 98.94 279 PHE A N 1
ATOM 2168 C CA . PHE A 1 279 ? -6.125 -14.758 -8.188 1 98.94 279 PHE A CA 1
ATOM 2169 C C . PHE A 1 279 ? -7.051 -13.836 -8.961 1 98.94 279 PHE A C 1
ATOM 2171 O O . PHE A 1 279 ? -6.621 -12.789 -9.461 1 98.94 279 PHE A O 1
ATOM 2178 N N . SER A 1 280 ? -8.305 -14.25 -9.07 1 98.88 280 SER A N 1
ATOM 2179 C CA . SER A 1 280 ? -9.297 -13.242 -9.43 1 98.88 280 SER A CA 1
ATOM 2180 C C . SER A 1 280 ? -9.398 -12.156 -8.367 1 98.88 280 SER A C 1
ATOM 2182 O O . SER A 1 280 ? -8.906 -12.328 -7.25 1 98.88 280 SER A O 1
ATOM 2184 N N . ARG A 1 281 ? -10.031 -11.102 -8.73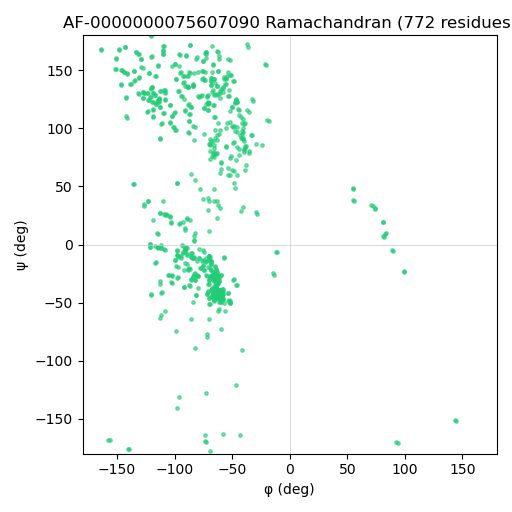4 1 98.19 281 ARG A N 1
ATOM 2185 C CA . ARG A 1 281 ? -10.266 -10 -7.801 1 98.19 281 ARG A CA 1
ATOM 2186 C C . ARG A 1 281 ? -10.906 -10.5 -6.516 1 98.19 281 ARG A C 1
ATOM 2188 O O . ARG A 1 281 ? -10.445 -10.188 -5.418 1 98.19 281 ARG A O 1
ATOM 2195 N N . ALA A 1 282 ? -11.961 -11.273 -6.66 1 98.38 282 ALA A N 1
ATOM 2196 C CA . ALA A 1 282 ? -12.688 -11.781 -5.5 1 98.38 282 ALA A CA 1
ATOM 2197 C C . ALA A 1 282 ? -11.828 -12.75 -4.695 1 98.38 282 ALA A C 1
ATOM 2199 O O . ALA A 1 282 ? -11.812 -12.703 -3.463 1 98.38 282 ALA A O 1
ATOM 2200 N N . ALA A 1 283 ? -11.125 -13.586 -5.371 1 98.81 283 ALA A N 1
ATOM 2201 C CA . ALA A 1 283 ? -10.266 -14.555 -4.688 1 98.81 283 ALA A CA 1
ATOM 2202 C C . ALA A 1 283 ? -9.141 -13.852 -3.936 1 98.81 283 ALA A C 1
ATOM 2204 O O . ALA A 1 283 ? -8.773 -14.258 -2.83 1 98.81 283 ALA A O 1
ATOM 2205 N N . TRP A 1 284 ? -8.625 -12.812 -4.504 1 98.81 284 TRP A N 1
ATOM 2206 C CA . TRP A 1 284 ? -7.547 -12.094 -3.838 1 98.81 284 TRP A CA 1
ATOM 2207 C C . TRP A 1 284 ? -8.055 -11.406 -2.57 1 98.81 284 TRP A C 1
ATOM 2209 O O . TRP A 1 284 ? -7.371 -11.414 -1.542 1 98.81 284 TRP A O 1
ATOM 2219 N N . ARG A 1 285 ? -9.195 -10.805 -2.688 1 98.5 285 ARG A N 1
ATOM 2220 C CA . ARG A 1 285 ? -9.766 -10.172 -1.505 1 98.5 285 ARG A CA 1
ATOM 2221 C C . ARG A 1 285 ? -9.867 -11.156 -0.348 1 98.5 285 ARG A C 1
ATOM 2223 O O . ARG A 1 285 ? -9.523 -10.828 0.79 1 98.5 285 ARG A O 1
ATOM 2230 N N . CYS A 1 286 ? -10.266 -12.32 -0.637 1 98.38 286 CYS A N 1
ATOM 2231 C CA . CYS A 1 286 ? -10.375 -13.383 0.355 1 98.38 286 CYS A CA 1
ATOM 2232 C C . CYS A 1 286 ? -9 -13.836 0.824 1 98.38 286 CYS A C 1
ATOM 2234 O O . CYS A 1 286 ? -8.727 -13.859 2.023 1 98.38 286 CYS A O 1
ATOM 2236 N N . ALA A 1 287 ? -8.102 -14.156 -0.074 1 98.62 287 ALA A N 1
ATOM 2237 C CA . ALA A 1 287 ? -6.777 -14.688 0.24 1 98.62 287 ALA A CA 1
ATOM 2238 C C . ALA A 1 287 ? -5.961 -13.68 1.044 1 98.62 287 ALA A C 1
ATOM 2240 O O . ALA A 1 287 ? -5.234 -14.055 1.968 1 98.62 287 ALA A O 1
ATOM 2241 N N 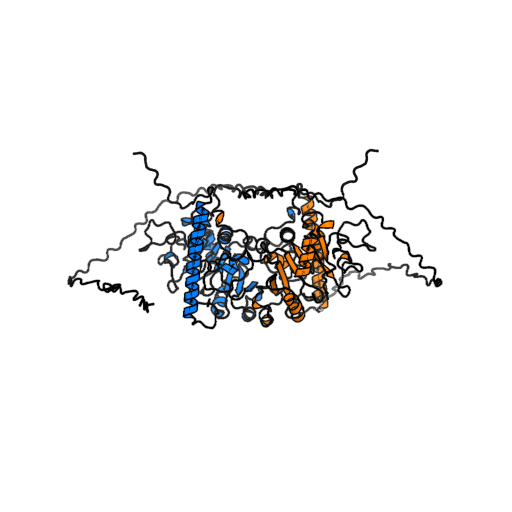. TRP A 1 288 ? -6.07 -12.453 0.703 1 98.69 288 TRP A N 1
ATOM 2242 C CA . TRP A 1 288 ? -5.328 -11.406 1.393 1 98.69 288 TRP A CA 1
ATOM 2243 C C . TRP A 1 288 ? -5.66 -11.391 2.881 1 98.69 288 TRP A C 1
ATOM 2245 O O . TRP A 1 288 ? -4.773 -11.203 3.719 1 98.69 288 TRP A O 1
ATOM 2255 N N . ARG A 1 289 ? -6.941 -11.586 3.209 1 98.25 289 ARG A N 1
ATOM 2256 C CA . ARG A 1 289 ? -7.383 -11.57 4.598 1 98.25 289 ARG A CA 1
ATOM 2257 C C . ARG A 1 289 ? -6.84 -12.766 5.367 1 98.25 289 ARG A C 1
ATOM 2259 O O . ARG A 1 289 ? -6.816 -12.766 6.598 1 98.25 289 ARG A O 1
ATOM 2266 N N . MET A 1 290 ? -6.402 -13.734 4.625 1 97.69 290 MET A N 1
ATOM 2267 C CA . MET A 1 290 ? -5.848 -14.945 5.227 1 97.69 290 MET A CA 1
ATOM 2268 C C . MET A 1 290 ? -4.367 -14.766 5.543 1 97.69 290 MET A C 1
ATOM 2270 O O . MET A 1 290 ? -3.85 -15.383 6.477 1 97.69 290 MET A O 1
ATOM 2274 N N . VAL A 1 291 ? -3.697 -13.984 4.789 1 98.06 291 VAL A N 1
ATOM 2275 C CA . VAL A 1 291 ? -2.277 -13.727 5.008 1 98.06 291 VAL A CA 1
ATOM 2276 C C . VAL A 1 291 ? -2.078 -13.055 6.363 1 98.06 291 VAL A C 1
ATOM 2278 O O . VAL A 1 291 ? -2.746 -12.062 6.676 1 98.06 291 VAL A O 1
ATOM 2281 N N . GLN A 1 292 ? -1.156 -13.625 7.121 1 95.94 292 GLN A N 1
ATOM 2282 C CA . GLN A 1 292 ? -0.885 -13.109 8.461 1 95.94 292 GLN A CA 1
ATOM 2283 C C . GLN A 1 292 ? 0.289 -12.141 8.445 1 95.94 292 GLN A C 1
ATOM 2285 O O . GLN A 1 292 ? 1.275 -12.352 7.738 1 95.94 292 GLN A O 1
ATOM 2290 N N . ASN A 1 293 ? 0.276 -11.148 9.297 1 93.5 293 ASN A N 1
ATOM 2291 C CA . ASN A 1 293 ? 1.314 -10.125 9.328 1 93.5 293 ASN A CA 1
ATOM 2292 C C . ASN A 1 293 ? 2.662 -10.711 9.75 1 93.5 293 ASN A C 1
ATOM 2294 O O . ASN A 1 293 ? 3.703 -10.312 9.219 1 93.5 293 ASN A O 1
ATOM 2298 N N . ASP A 1 294 ? 2.557 -11.617 10.688 1 93.31 294 ASP A N 1
ATOM 2299 C CA . ASP A 1 294 ? 3.789 -12.07 11.328 1 93.31 294 ASP A CA 1
ATOM 2300 C C . ASP A 1 294 ? 4.316 -13.336 10.664 1 93.31 294 ASP A C 1
ATOM 2302 O O . ASP A 1 294 ? 5.426 -13.789 10.969 1 93.31 294 ASP A O 1
ATOM 2306 N N . LEU A 1 295 ? 3.525 -13.93 9.844 1 95.75 295 LEU A N 1
ATOM 2307 C CA . LEU A 1 295 ? 3.971 -15.094 9.086 1 95.75 295 LEU A CA 1
ATOM 2308 C C . LEU A 1 295 ? 4.383 -14.703 7.672 1 95.75 295 LEU A C 1
ATOM 2310 O O . LEU A 1 295 ? 3.557 -14.703 6.758 1 95.75 295 LEU A O 1
ATOM 2314 N N . ILE A 1 296 ? 5.641 -14.539 7.445 1 95.19 296 ILE A N 1
ATOM 2315 C CA . ILE A 1 296 ? 6.105 -13.75 6.312 1 95.19 296 ILE A CA 1
ATOM 2316 C C . ILE A 1 296 ? 6.473 -14.672 5.152 1 95.19 296 ILE A C 1
ATOM 2318 O O . ILE A 1 296 ? 6.652 -14.219 4.02 1 95.19 296 ILE A O 1
ATOM 2322 N N . HIS A 1 297 ? 6.512 -16 5.34 1 95.12 297 HIS A N 1
ATOM 2323 C CA . HIS A 1 297 ? 6.934 -16.891 4.27 1 95.12 297 HIS A CA 1
ATOM 2324 C C . HIS A 1 297 ? 5.73 -17.5 3.547 1 95.12 297 HIS A C 1
ATOM 2326 O O . HIS A 1 297 ? 5.867 -18.031 2.447 1 95.12 297 HIS A O 1
ATOM 2332 N N . GLY A 1 298 ? 4.57 -17.484 4.129 1 95 298 GLY A N 1
ATOM 2333 C CA . GLY A 1 298 ? 3.342 -17.859 3.447 1 95 298 GLY A CA 1
ATOM 2334 C C . GLY A 1 298 ? 3.125 -19.359 3.385 1 95 298 GLY A C 1
ATOM 2335 O O . GLY A 1 298 ? 2.23 -19.828 2.682 1 95 298 GLY A O 1
ATOM 2336 N N . TRP A 1 299 ? 4.012 -20.125 4.094 1 95.75 299 TRP A N 1
ATOM 2337 C CA . TRP A 1 299 ? 3.787 -21.562 4.086 1 95.75 299 TRP A CA 1
ATOM 2338 C C . TRP A 1 299 ? 2.457 -21.922 4.746 1 95.75 299 TRP A C 1
ATOM 2340 O O . TRP A 1 299 ? 2.104 -21.344 5.781 1 95.75 299 TRP A O 1
ATOM 2350 N N . GLY A 1 300 ? 1.737 -22.828 4.129 1 95.94 300 GLY A N 1
ATOM 2351 C CA . GLY A 1 300 ? 0.447 -23.25 4.648 1 95.94 300 GLY A CA 1
ATOM 2352 C C . GLY A 1 300 ? -0.724 -22.578 3.957 1 95.94 300 GLY A C 1
ATOM 2353 O O . GLY A 1 300 ? -1.832 -23.109 3.934 1 95.94 300 GLY A O 1
ATOM 2354 N N . LEU A 1 301 ? -0.488 -21.406 3.361 1 97.25 301 LEU A N 1
ATOM 2355 C CA . LEU A 1 301 ? -1.537 -20.656 2.678 1 97.25 301 LEU A CA 1
ATOM 2356 C C . LEU A 1 301 ? -2.133 -21.484 1.538 1 97.25 301 LEU A C 1
ATOM 2358 O O . LEU A 1 301 ? -3.348 -21.469 1.327 1 97.25 301 LEU A O 1
ATOM 2362 N N . ASP A 1 302 ? -1.303 -22.203 0.837 1 96.94 302 ASP A N 1
ATOM 2363 C CA . ASP A 1 302 ? -1.719 -22.906 -0.37 1 96.94 302 ASP A CA 1
ATOM 2364 C C . ASP A 1 302 ? -2.77 -23.969 -0.051 1 96.94 302 ASP A C 1
ATOM 2366 O O . ASP A 1 302 ? -3.641 -24.25 -0.875 1 96.94 302 ASP A O 1
ATOM 2370 N N . TYR A 1 303 ? -2.75 -24.484 1.126 1 96.94 303 TYR A N 1
ATOM 2371 C CA . TYR A 1 303 ? -3.699 -25.531 1.486 1 96.94 303 TYR A CA 1
ATOM 2372 C C . TYR A 1 303 ? -5.066 -24.938 1.809 1 96.94 303 TYR A C 1
ATOM 2374 O O . TYR A 1 303 ? -6.059 -25.672 1.901 1 96.94 303 TYR A O 1
ATOM 2382 N N . LYS A 1 304 ? -5.086 -23.672 1.938 1 97.69 304 LYS A N 1
ATOM 2383 C CA . LYS A 1 304 ? -6.348 -23.047 2.332 1 97.69 304 LYS A CA 1
ATOM 2384 C C . LYS A 1 304 ? -6.887 -22.141 1.232 1 97.69 304 LYS A C 1
ATOM 2386 O O . LYS A 1 304 ? -8.008 -21.641 1.323 1 97.69 304 LYS A O 1
ATOM 2391 N N . LEU A 1 305 ? -6.207 -21.969 0.123 1 98.31 305 LEU A N 1
ATOM 2392 C CA . LEU A 1 305 ? -6.617 -21.062 -0.944 1 98.31 305 LEU A CA 1
ATOM 2393 C C . LEU A 1 305 ? -7.938 -21.516 -1.561 1 98.31 305 LEU A C 1
ATOM 2395 O O . LEU A 1 305 ? -8.688 -20.688 -2.092 1 98.31 305 LEU A O 1
ATOM 2399 N N . GLY A 1 306 ? -8.227 -22.797 -1.478 1 97.75 306 GLY A N 1
ATOM 2400 C CA . GLY A 1 306 ? -9.477 -23.312 -2.01 1 97.75 306 GLY A CA 1
ATOM 2401 C C . GLY A 1 306 ? -10.703 -22.688 -1.37 1 97.75 306 GLY A C 1
ATOM 2402 O O . GLY A 1 306 ? -11.766 -22.641 -1.985 1 97.75 306 GLY A O 1
ATOM 2403 N N . TYR A 1 307 ? -10.57 -22.234 -0.159 1 97.62 307 TYR A N 1
ATOM 2404 C CA . TYR A 1 307 ? -11.688 -21.578 0.521 1 97.62 307 TYR A CA 1
ATOM 2405 C C . TYR A 1 307 ? -12.008 -20.234 -0.126 1 97.62 307 TYR A C 1
ATOM 2407 O O . TYR A 1 307 ? -13.078 -19.672 0.107 1 97.62 307 TYR A O 1
ATOM 2415 N N . CYS A 1 308 ? -11.078 -19.766 -0.953 1 98.12 308 CYS A N 1
ATOM 2416 C CA . CYS A 1 308 ? -11.258 -18.469 -1.618 1 98.12 308 CYS A CA 1
ATOM 2417 C C . CYS A 1 308 ? -11.656 -18.672 -3.076 1 98.12 308 CYS A C 1
ATOM 2419 O O . CYS A 1 308 ? -11.547 -17.734 -3.881 1 98.12 308 CYS A O 1
ATOM 2421 N N . ALA A 1 309 ? -12.133 -19.812 -3.408 1 97.69 309 ALA A N 1
ATOM 2422 C CA . ALA A 1 309 ? -12.406 -20.188 -4.793 1 97.69 309 ALA A CA 1
ATOM 2423 C C . ALA A 1 309 ? -13.773 -19.672 -5.246 1 97.69 309 ALA A C 1
ATOM 2425 O O . ALA A 1 309 ? -14.195 -19.922 -6.375 1 97.69 309 ALA A O 1
ATOM 2426 N N . GLN A 1 310 ? -14.5 -18.891 -4.395 1 96.88 310 GLN A N 1
ATOM 2427 C CA . GLN A 1 310 ? -15.828 -18.391 -4.738 1 96.88 310 GLN A CA 1
ATOM 2428 C C . GLN A 1 310 ? -16.766 -19.531 -5.137 1 96.88 310 GLN A C 1
ATOM 2430 O O . GLN A 1 310 ? -17.547 -19.391 -6.074 1 96.88 310 GLN A O 1
ATOM 2435 N N . GLY A 1 311 ? -16.703 -20.594 -4.531 1 95.69 311 GLY A N 1
ATOM 2436 C CA . GLY A 1 311 ? -17.438 -21.812 -4.824 1 95.69 311 GLY A CA 1
ATOM 2437 C C . GLY A 1 311 ? -16.641 -23.078 -4.582 1 95.69 311 GLY A C 1
ATOM 2438 O O . GLY A 1 311 ? -15.797 -23.125 -3.686 1 95.69 311 GLY A O 1
ATOM 2439 N N . ASP A 1 312 ? -16.969 -24.062 -5.316 1 95.5 312 ASP A N 1
ATOM 2440 C CA . ASP A 1 312 ? -16.312 -25.359 -5.156 1 95.5 312 ASP A CA 1
ATOM 2441 C C . ASP A 1 312 ? -14.875 -25.312 -5.664 1 95.5 312 ASP A C 1
ATOM 2443 O O . ASP A 1 312 ? -14.633 -25.047 -6.844 1 95.5 312 ASP A O 1
ATOM 2447 N N . ARG A 1 313 ? -13.969 -25.641 -4.75 1 97 313 ARG A N 1
ATOM 2448 C CA . ARG A 1 313 ? -12.562 -25.578 -5.129 1 97 313 ARG A CA 1
ATOM 2449 C C . ARG A 1 313 ? -12.242 -26.609 -6.211 1 97 313 ARG A C 1
ATOM 2451 O O . ARG A 1 313 ? -11.336 -26.406 -7.02 1 97 313 ARG A O 1
ATOM 2458 N N . ALA A 1 314 ? -12.961 -27.688 -6.281 1 94.75 314 ALA A N 1
ATOM 2459 C CA . ALA A 1 314 ? -12.703 -28.719 -7.27 1 94.75 314 ALA A CA 1
ATOM 2460 C C . ALA A 1 314 ? -13.023 -28.234 -8.68 1 94.75 314 ALA A C 1
ATOM 2462 O O . ALA A 1 314 ? -12.594 -28.844 -9.664 1 94.75 314 ALA A O 1
ATOM 2463 N N . VAL A 1 315 ? -13.703 -27.156 -8.727 1 96.62 315 VAL A N 1
ATOM 2464 C CA . VAL A 1 315 ? -14.141 -26.625 -10.016 1 96.62 315 VAL A CA 1
ATOM 2465 C C . VAL A 1 315 ? -13.398 -25.328 -10.312 1 96.62 315 VAL A C 1
ATOM 2467 O O . VAL A 1 315 ? -12.891 -25.125 -11.414 1 96.62 315 VAL A O 1
ATOM 2470 N N . ASN A 1 316 ? -13.25 -24.484 -9.266 1 98.44 316 ASN A N 1
ATOM 2471 C CA . ASN A 1 316 ? -12.836 -23.094 -9.492 1 98.44 316 ASN A CA 1
ATOM 2472 C C . ASN A 1 316 ? -11.344 -22.906 -9.273 1 98.44 316 ASN A C 1
ATOM 2474 O O . ASN A 1 316 ? -10.812 -21.812 -9.453 1 98.44 316 ASN A O 1
ATOM 2478 N N . VAL A 1 317 ? -10.641 -23.922 -8.812 1 98.69 317 VAL A N 1
ATOM 2479 C CA . VAL A 1 317 ? -9.188 -23.891 -8.672 1 98.69 317 VAL A CA 1
ATOM 2480 C C . VAL A 1 317 ? -8.555 -24.859 -9.664 1 98.69 317 VAL A C 1
ATOM 2482 O O . VAL A 1 317 ? -8.992 -26.016 -9.781 1 98.69 317 VAL A O 1
ATOM 2485 N N . GLY A 1 318 ? -7.496 -24.406 -10.43 1 98.5 318 GLY A N 1
ATOM 2486 C CA . GLY A 1 318 ? -6.93 -25.328 -11.406 1 98.5 318 GLY A CA 1
ATOM 2487 C C . GLY A 1 318 ? -5.562 -24.891 -11.906 1 98.5 318 GLY A C 1
ATOM 2488 O O . GLY A 1 318 ? -5.117 -23.766 -11.625 1 98.5 318 GLY A O 1
ATOM 2489 N N . VAL A 1 319 ? -4.941 -25.797 -12.57 1 98.69 319 VAL A N 1
ATOM 2490 C CA . VAL A 1 319 ? -3.637 -25.609 -13.203 1 98.69 319 VAL A CA 1
ATOM 2491 C C . VAL A 1 319 ? -3.795 -25.562 -14.719 1 98.69 319 VAL A C 1
ATOM 2493 O O . VAL A 1 319 ? -4.406 -26.438 -15.312 1 98.69 319 VAL A O 1
ATOM 2496 N N . VAL A 1 320 ? -3.309 -24.5 -15.305 1 98.81 320 VAL A N 1
ATOM 2497 C CA . VAL A 1 320 ? -3.467 -24.312 -16.734 1 98.81 320 VAL A CA 1
ATOM 2498 C C . VAL A 1 320 ? -2.314 -24.984 -17.484 1 98.81 320 VAL A C 1
ATOM 2500 O O . VAL A 1 320 ? -1.167 -24.547 -17.391 1 98.81 320 VAL A O 1
ATOM 2503 N N . ASP A 1 321 ? -2.609 -25.906 -18.344 1 98.38 321 ASP A N 1
ATOM 2504 C CA . ASP A 1 321 ? -1.62 -26.703 -19.062 1 98.38 321 ASP A CA 1
ATOM 2505 C C . ASP A 1 321 ? -1.165 -26.016 -20.344 1 98.38 321 ASP A C 1
ATOM 2507 O O . ASP A 1 321 ? -0.018 -26.172 -20.766 1 98.38 321 ASP A O 1
ATOM 2511 N N . SER A 1 322 ? -2.07 -25.359 -20.938 1 97.5 322 SER A N 1
ATOM 2512 C CA . SER A 1 322 ? -1.803 -24.781 -22.266 1 97.5 322 SER A CA 1
ATOM 2513 C C . SER A 1 322 ? -0.802 -23.641 -22.172 1 97.5 322 SER A C 1
ATOM 2515 O O . SER A 1 322 ? -0.17 -23.281 -23.156 1 97.5 322 SER A O 1
ATOM 2517 N N . GLU A 1 323 ? -0.688 -22.922 -21.062 1 98.19 323 GLU A N 1
ATOM 2518 C CA . GLU A 1 323 ? 0.303 -21.906 -20.734 1 98.19 323 GLU A CA 1
ATOM 2519 C C . GLU A 1 323 ? 1.115 -22.297 -19.5 1 98.19 323 GLU A C 1
ATOM 2521 O O . GLU A 1 323 ? 0.589 -22.328 -18.391 1 98.19 323 GLU A O 1
ATOM 2526 N N . TYR A 1 324 ? 2.408 -22.609 -19.719 1 98.38 324 TYR A N 1
ATOM 2527 C CA . TYR A 1 324 ? 3.188 -23.188 -18.625 1 98.38 324 TYR A CA 1
ATOM 2528 C C . TYR A 1 324 ? 4.52 -22.469 -18.484 1 98.38 324 TYR A C 1
ATOM 2530 O O . TYR A 1 324 ? 4.91 -21.672 -19.344 1 98.38 324 TYR A O 1
ATOM 2538 N N . VAL A 1 325 ? 5.168 -22.688 -17.312 1 98.75 325 VAL A N 1
ATOM 2539 C CA . VAL A 1 325 ? 6.383 -21.969 -16.969 1 98.75 325 VAL A CA 1
ATOM 2540 C C . VAL A 1 325 ? 7.438 -22.938 -16.438 1 98.75 325 VAL A C 1
ATOM 2542 O O . VAL A 1 325 ? 7.141 -24.109 -16.188 1 98.75 325 VAL A O 1
ATOM 2545 N N . LEU A 1 326 ? 8.648 -22.422 -16.391 1 98.06 326 LEU A N 1
ATOM 2546 C CA . LEU A 1 326 ? 9.75 -23.172 -15.805 1 98.06 326 LEU A CA 1
ATOM 2547 C C . LEU A 1 326 ? 10.234 -22.516 -14.516 1 98.06 326 LEU A C 1
ATOM 2549 O O . LEU A 1 326 ? 10.609 -21.344 -14.508 1 98.06 326 LEU A O 1
ATOM 2553 N N . HIS A 1 327 ? 10.133 -23.219 -13.461 1 95.75 327 HIS A N 1
ATOM 2554 C CA . HIS A 1 327 ? 10.602 -22.797 -12.148 1 95.75 327 HIS A CA 1
ATOM 2555 C C . HIS A 1 327 ? 11.953 -23.438 -11.812 1 95.75 327 HIS A C 1
ATOM 2557 O O . HIS A 1 327 ? 12.023 -24.625 -11.523 1 95.75 327 HIS A O 1
ATOM 2563 N N . ARG A 1 328 ? 12.984 -22.656 -11.719 1 86.81 328 ARG A N 1
ATOM 2564 C CA . ARG A 1 328 ? 14.336 -23.188 -11.547 1 86.81 328 ARG A CA 1
ATOM 2565 C C . ARG A 1 328 ? 14.617 -23.516 -10.086 1 86.81 328 ARG A C 1
ATOM 2567 O O . ARG A 1 328 ? 15.438 -24.391 -9.781 1 86.81 328 ARG A O 1
ATOM 2574 N N . GLY A 1 329 ? 13.969 -22.922 -9.219 1 81.06 329 GLY A N 1
ATOM 2575 C CA . GLY A 1 329 ? 14.188 -23.156 -7.805 1 81.06 329 GLY A CA 1
ATOM 2576 C C . GLY A 1 329 ? 15.5 -22.609 -7.297 1 81.06 329 GLY A C 1
ATOM 2577 O O . GLY A 1 329 ? 16.172 -23.234 -6.465 1 81.06 329 GLY A O 1
ATOM 2578 N N . VAL A 1 330 ? 15.961 -21.5 -7.84 1 75.81 330 VAL A N 1
ATOM 2579 C CA . VAL A 1 330 ? 17.188 -20.859 -7.375 1 75.81 330 VAL A CA 1
ATOM 2580 C C . VAL A 1 330 ? 16.938 -20.156 -6.043 1 75.81 330 VAL A C 1
ATOM 2582 O O . VAL A 1 330 ? 16.062 -19.281 -5.949 1 75.81 330 VAL A O 1
ATOM 2585 N N . PRO A 1 331 ? 17.672 -20.656 -5 1 67.81 331 PRO A N 1
ATOM 2586 C CA . PRO A 1 331 ? 17.438 -20 -3.709 1 67.81 331 PRO A CA 1
ATOM 2587 C C . PRO A 1 331 ? 17.922 -18.562 -3.695 1 67.81 331 PRO A C 1
ATOM 2589 O O . PRO A 1 331 ? 19.062 -18.281 -4.062 1 67.81 331 PRO A O 1
ATOM 2592 N N . MET A 1 332 ? 17.094 -17.688 -3.48 1 66.25 332 MET A N 1
ATOM 2593 C CA . MET A 1 332 ? 17.547 -16.297 -3.537 1 66.25 332 MET A CA 1
ATOM 2594 C C . MET A 1 332 ? 17.5 -15.656 -2.152 1 66.25 332 MET A C 1
ATOM 2596 O O . MET A 1 332 ? 18.312 -14.773 -1.85 1 66.25 332 MET A O 1
ATOM 2600 N N . LEU A 1 333 ? 16.578 -16.062 -1.303 1 63.28 333 LEU A N 1
ATOM 2601 C CA . LEU A 1 333 ? 16.5 -15.438 0.015 1 63.28 333 LEU A CA 1
ATOM 2602 C C . LEU A 1 333 ? 17.484 -16.094 0.979 1 63.28 333 LEU A C 1
ATOM 2604 O O . LEU A 1 333 ? 17.594 -17.312 1.03 1 63.28 333 LEU A O 1
ATOM 2608 N N . SER A 1 334 ? 18.641 -15.375 1.209 1 61.78 334 SER A N 1
ATOM 2609 C CA . SER A 1 334 ? 19.5 -15.875 2.271 1 61.78 334 SER A CA 1
ATOM 2610 C C . SER A 1 334 ? 19.469 -14.961 3.49 1 61.78 334 SER A C 1
ATOM 2612 O O . SER A 1 334 ? 19.188 -13.766 3.367 1 61.78 334 SER A O 1
ATOM 2614 N N . ASP A 1 335 ? 19.266 -15.594 4.629 1 56 335 ASP A N 1
ATOM 2615 C CA . ASP A 1 335 ? 19.344 -14.789 5.848 1 56 335 ASP A CA 1
ATOM 2616 C C . ASP A 1 335 ? 20.625 -13.984 5.898 1 56 335 ASP A C 1
ATOM 2618 O O . ASP A 1 335 ? 21.703 -14.508 5.586 1 56 335 ASP A O 1
ATOM 2622 N N . GLY A 1 336 ? 20.766 -12.914 5.168 1 50.53 336 GLY A N 1
ATOM 2623 C CA . GLY A 1 336 ? 21.859 -11.969 5.094 1 50.53 336 GLY A CA 1
ATOM 2624 C C . GLY A 1 336 ? 22.875 -12.133 6.215 1 50.53 336 GLY A C 1
ATOM 2625 O O . GLY A 1 336 ? 23.75 -11.297 6.391 1 50.53 336 GLY A O 1
ATOM 2626 N N . SER A 1 337 ? 22.688 -12.914 7.137 1 48.31 337 SER A N 1
ATOM 2627 C CA . SER A 1 337 ? 23.719 -12.828 8.156 1 48.31 337 SER A CA 1
ATOM 2628 C C . SER A 1 337 ? 25.047 -13.383 7.652 1 48.31 337 SER A C 1
ATOM 2630 O O . SER A 1 337 ? 25.094 -14.508 7.141 1 48.31 337 SER A O 1
ATOM 2632 N N . GLY A 1 338 ? 25.781 -12.539 7.02 1 49.62 338 GLY A N 1
ATOM 2633 C CA . GLY A 1 338 ? 27.141 -12.68 6.52 1 49.62 338 GLY A CA 1
ATOM 2634 C C . GLY A 1 338 ? 27.875 -13.875 7.105 1 49.62 338 GLY A C 1
ATOM 2635 O O . GLY A 1 338 ? 28.938 -14.242 6.629 1 49.62 338 GLY A O 1
ATOM 2636 N N . LYS A 1 339 ? 27.531 -14.344 8.227 1 52.31 339 LYS A N 1
ATOM 2637 C CA . LYS A 1 339 ? 28.469 -15.312 8.82 1 52.31 339 LYS A CA 1
ATOM 2638 C C . LYS A 1 339 ? 28.109 -16.734 8.391 1 52.31 339 LYS A C 1
ATOM 2640 O O . LYS A 1 339 ? 28.922 -17.656 8.562 1 52.31 339 LYS A O 1
ATOM 2645 N N . ALA A 1 340 ? 26.906 -16.953 7.875 1 55.66 340 ALA A N 1
ATOM 2646 C CA . ALA A 1 340 ? 26.516 -18.328 7.602 1 55.66 340 ALA A CA 1
ATOM 2647 C C . ALA A 1 340 ? 26.719 -18.672 6.129 1 55.66 340 ALA A C 1
ATOM 2649 O O . ALA A 1 340 ? 26.656 -17.797 5.262 1 55.66 340 ALA A O 1
ATOM 2650 N N . THR A 1 341 ? 27.156 -19.922 5.941 1 64.69 341 THR A N 1
ATOM 2651 C CA . THR A 1 341 ? 27.219 -20.422 4.574 1 64.69 341 THR A CA 1
ATOM 2652 C C . THR A 1 341 ? 25.844 -20.328 3.902 1 64.69 341 THR A C 1
ATOM 2654 O O . THR A 1 341 ? 24.812 -20.359 4.574 1 64.69 341 THR A O 1
ATOM 2657 N N . PRO A 1 342 ? 25.828 -20.062 2.723 1 71.19 342 PRO A N 1
ATOM 2658 C CA . PRO A 1 342 ? 24.562 -19.984 1.989 1 71.19 342 PRO A CA 1
ATOM 2659 C C . PRO A 1 342 ? 23.641 -21.172 2.287 1 71.19 342 PRO A C 1
ATOM 2661 O O . PRO A 1 342 ? 22.438 -20.984 2.432 1 71.19 342 PRO A O 1
ATOM 2664 N N . SER A 1 343 ? 24.234 -22.281 2.475 1 72.88 343 SER A N 1
ATOM 2665 C CA . SER A 1 343 ? 23.438 -23.484 2.74 1 72.88 343 SER A CA 1
ATOM 2666 C C . SER A 1 343 ? 22.812 -23.422 4.129 1 72.88 343 SER A C 1
ATOM 2668 O O . SER A 1 343 ? 21.641 -23.781 4.301 1 72.88 343 SER A O 1
ATOM 2670 N N . ALA A 1 344 ? 23.516 -22.984 4.984 1 71.44 344 ALA A N 1
ATOM 2671 C CA . ALA A 1 344 ? 23 -22.859 6.348 1 71.44 344 ALA A CA 1
ATOM 2672 C C . ALA A 1 344 ? 21.906 -21.812 6.426 1 71.44 344 ALA A C 1
ATOM 2674 O O . ALA A 1 344 ? 20.906 -22 7.141 1 71.44 344 ALA A O 1
ATOM 2675 N N . GLY A 1 345 ? 22.094 -20.859 5.746 1 79.5 345 GLY A N 1
ATOM 2676 C CA . GLY A 1 345 ? 21.078 -19.828 5.699 1 79.5 345 GLY A CA 1
ATOM 2677 C C . GLY A 1 345 ? 19.766 -20.297 5.109 1 79.5 345 GLY A C 1
ATOM 2678 O O . GLY A 1 345 ? 18.703 -19.984 5.633 1 79.5 345 GLY A O 1
ATOM 2679 N N . ARG A 1 346 ? 19.891 -21.156 4.188 1 83.62 346 ARG A N 1
ATOM 2680 C CA . ARG A 1 346 ? 18.703 -21.703 3.545 1 83.62 346 ARG A CA 1
ATOM 2681 C C . ARG A 1 346 ? 17.953 -22.641 4.484 1 83.62 346 ARG A C 1
ATOM 2683 O O . ARG A 1 346 ? 16.719 -22.625 4.551 1 83.62 346 ARG A O 1
ATOM 2690 N N . ALA A 1 347 ? 18.703 -23.422 5.137 1 88.25 347 ALA A N 1
ATOM 2691 C CA . ALA A 1 347 ? 18.094 -24.359 6.078 1 88.25 347 ALA A CA 1
ATOM 2692 C C . ALA A 1 347 ? 17.375 -23.625 7.199 1 88.25 347 ALA A C 1
ATOM 2694 O O . ALA A 1 347 ? 16.281 -24.031 7.621 1 88.25 347 ALA A O 1
ATOM 2695 N N . ALA A 1 348 ? 17.969 -22.578 7.617 1 90.19 348 ALA A N 1
ATOM 2696 C CA . ALA A 1 348 ? 17.359 -21.797 8.695 1 90.19 348 ALA A CA 1
ATOM 2697 C C . ALA A 1 348 ? 16.062 -21.156 8.234 1 90.19 348 ALA A C 1
ATOM 2699 O O . ALA A 1 348 ? 15.086 -21.109 8.984 1 90.19 348 ALA A O 1
ATOM 2700 N N . VAL A 1 349 ? 16.047 -20.703 7.09 1 91.25 349 VAL A N 1
ATOM 2701 C CA . VAL A 1 349 ? 14.859 -20.094 6.52 1 91.25 349 VAL A CA 1
ATOM 2702 C C . VAL A 1 349 ? 13.766 -21.156 6.363 1 91.25 349 VAL A C 1
ATOM 2704 O O . VAL A 1 349 ? 12.602 -20.891 6.676 1 91.25 349 VAL A O 1
ATOM 2707 N N . ARG A 1 350 ? 14.102 -22.312 5.945 1 91.5 350 ARG A N 1
ATOM 2708 C CA . ARG A 1 350 ? 13.141 -23.406 5.781 1 91.5 350 ARG A CA 1
ATOM 2709 C C . ARG A 1 350 ? 12.547 -23.812 7.125 1 91.5 350 ARG A C 1
ATOM 2711 O O . ARG A 1 350 ? 11.352 -24.109 7.219 1 91.5 350 ARG A O 1
ATOM 2718 N N . LEU A 1 351 ? 13.445 -23.812 8.055 1 93.94 351 LEU A N 1
ATOM 2719 C CA . LEU A 1 351 ? 12.969 -24.156 9.383 1 93.94 351 LEU A CA 1
ATOM 2720 C C . LEU A 1 351 ? 11.945 -23.141 9.883 1 93.94 351 LEU A C 1
ATOM 2722 O O . LEU A 1 351 ? 10.898 -23.516 10.414 1 93.94 351 LEU A O 1
ATOM 2726 N N . ARG A 1 352 ? 12.234 -21.938 9.703 1 94.44 352 ARG A N 1
ATOM 2727 C CA . ARG A 1 352 ? 11.273 -20.906 10.109 1 94.44 352 ARG A CA 1
ATOM 2728 C C . ARG A 1 352 ? 9.977 -21.047 9.312 1 94.44 352 ARG A C 1
ATOM 2730 O O . ARG A 1 352 ? 8.883 -20.891 9.867 1 94.44 352 ARG A O 1
ATOM 2737 N N . SER A 1 353 ? 10.102 -21.312 8.086 1 94.88 353 SER A N 1
ATOM 2738 C CA . SER A 1 353 ? 8.93 -21.469 7.23 1 94.88 353 SER A CA 1
ATOM 2739 C C . SER A 1 353 ? 8.031 -22.594 7.73 1 94.88 353 SER A C 1
ATOM 2741 O O . SER A 1 353 ? 6.809 -22.453 7.777 1 94.88 353 SER A O 1
ATOM 2743 N N . PHE A 1 354 ? 8.711 -23.641 8.148 1 96.25 354 PHE A N 1
ATOM 2744 C CA . PHE A 1 354 ? 7.98 -24.781 8.672 1 96.25 354 PHE A CA 1
ATOM 2745 C C . PHE A 1 354 ? 7.27 -24.422 9.977 1 96.25 354 PHE A C 1
ATOM 2747 O O . PHE A 1 354 ? 6.105 -24.766 10.172 1 96.25 354 PHE A O 1
ATOM 2754 N N . ARG A 1 355 ? 7.961 -23.719 10.781 1 97 355 ARG A N 1
ATOM 2755 C CA . ARG A 1 355 ? 7.363 -23.266 12.039 1 97 355 ARG A CA 1
ATOM 2756 C C . ARG A 1 355 ? 6.191 -22.328 11.781 1 97 355 ARG A C 1
ATOM 2758 O O . ARG A 1 355 ? 5.164 -22.406 12.461 1 97 355 ARG A O 1
ATOM 2765 N N . GLU A 1 356 ? 6.312 -21.453 10.836 1 97.31 356 GLU A N 1
ATOM 2766 C CA . GLU A 1 356 ? 5.223 -20.562 10.469 1 97.31 356 GLU A CA 1
ATOM 2767 C C . GLU A 1 356 ? 4.008 -21.344 9.977 1 97.31 356 GLU A C 1
ATOM 2769 O O . GLU A 1 356 ? 2.867 -20.984 10.289 1 97.31 356 GLU A O 1
ATOM 2774 N N . MET A 1 357 ? 4.234 -22.344 9.242 1 97.62 357 MET A N 1
ATOM 2775 C CA . MET A 1 357 ? 3.146 -23.188 8.766 1 97.62 357 MET A CA 1
ATOM 2776 C C . MET A 1 357 ? 2.396 -23.828 9.93 1 97.62 357 MET A C 1
ATOM 2778 O O . MET A 1 357 ? 1.166 -23.875 9.93 1 97.62 357 MET A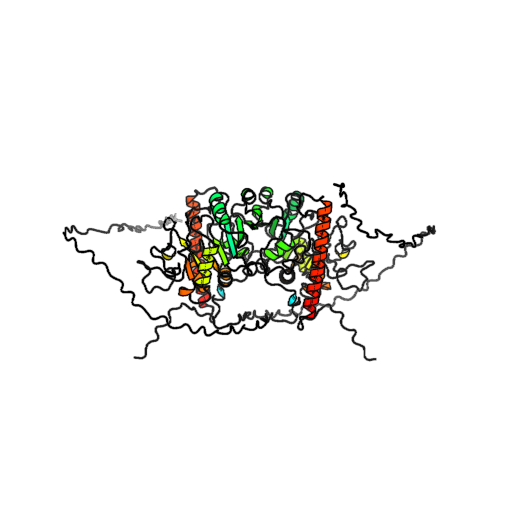 O 1
ATOM 2782 N N . GLN A 1 358 ? 3.162 -24.281 10.898 1 97.81 358 GLN A N 1
ATOM 2783 C CA . GLN A 1 358 ? 2.549 -24.875 12.078 1 97.81 358 GLN A CA 1
ATOM 2784 C C . GLN A 1 358 ? 1.689 -23.859 12.828 1 97.81 358 GLN A C 1
ATOM 2786 O O . GLN A 1 358 ? 0.58 -24.188 13.258 1 97.81 358 GLN A O 1
ATOM 2791 N N . ILE A 1 359 ? 2.227 -22.703 12.969 1 97.38 359 ILE A N 1
ATOM 2792 C CA . ILE A 1 359 ? 1.489 -21.641 13.641 1 97.38 359 ILE A CA 1
ATOM 2793 C C . ILE A 1 359 ? 0.218 -21.312 12.859 1 97.38 359 ILE A C 1
ATOM 2795 O O . ILE A 1 359 ? -0.863 -21.203 13.445 1 97.38 359 ILE A O 1
ATOM 2799 N N . PHE A 1 360 ? 0.335 -21.188 11.625 1 97.81 360 PHE A N 1
ATOM 2800 C CA . PHE A 1 360 ? -0.805 -20.891 10.766 1 97.81 360 PHE A CA 1
ATOM 2801 C C . PHE A 1 360 ? -1.893 -21.938 10.914 1 97.81 360 PHE A C 1
ATOM 2803 O O . PHE A 1 360 ? -3.068 -21.609 11.078 1 97.81 360 PHE A O 1
ATOM 2810 N N . ASN A 1 361 ? -1.492 -23.172 10.805 1 97.81 361 ASN A N 1
ATOM 2811 C CA . ASN A 1 361 ? -2.441 -24.281 10.945 1 97.81 361 ASN A CA 1
ATOM 2812 C C . ASN A 1 361 ? -3.135 -24.25 12.305 1 97.81 361 ASN A C 1
ATOM 2814 O O . ASN A 1 361 ? -4.344 -24.484 12.398 1 97.81 361 ASN A O 1
ATOM 2818 N N . ARG A 1 362 ? -2.357 -24.016 13.297 1 97.56 362 ARG A N 1
ATOM 2819 C CA . ARG A 1 362 ? -2.945 -23.906 14.625 1 97.56 362 ARG A CA 1
ATOM 2820 C C . ARG A 1 362 ? -3.961 -22.781 14.688 1 97.56 362 ARG A C 1
ATOM 2822 O O . ARG A 1 362 ? -5.051 -22.938 15.25 1 97.56 362 ARG A O 1
ATOM 2829 N N . ARG A 1 363 ? -3.635 -21.625 14.125 1 97.25 363 ARG A N 1
ATOM 2830 C CA . ARG A 1 363 ? -4.543 -20.484 14.109 1 97.25 363 ARG A CA 1
ATOM 2831 C C . ARG A 1 363 ? -5.82 -20.812 13.336 1 97.25 363 ARG A C 1
ATOM 2833 O O . ARG A 1 363 ? -6.914 -20.422 13.75 1 97.25 363 ARG A O 1
ATOM 2840 N N . TRP A 1 364 ? -5.652 -21.5 12.242 1 97.44 364 TRP A N 1
ATOM 2841 C CA . TRP A 1 364 ? -6.805 -21.906 11.445 1 97.44 364 TRP A CA 1
ATOM 2842 C C . TRP A 1 364 ? -7.738 -22.797 12.258 1 97.44 364 TRP A C 1
ATOM 2844 O O . TRP A 1 364 ? -8.945 -22.547 12.32 1 97.44 364 TRP A O 1
ATOM 2854 N N . GLU A 1 365 ? -7.219 -23.766 12.883 1 97.19 365 GLU A N 1
ATOM 2855 C CA . GLU A 1 365 ? -8.016 -24.703 13.672 1 97.19 365 GLU A CA 1
ATOM 2856 C C . GLU A 1 365 ? -8.719 -24 14.82 1 97.19 365 GLU A C 1
ATOM 2858 O O . GLU A 1 365 ? -9.906 -24.234 15.07 1 97.19 365 GLU A O 1
ATOM 2863 N N . GLN A 1 366 ? -7.988 -23.188 15.461 1 97.81 366 GLN A N 1
ATOM 2864 C CA . GLN A 1 366 ? -8.562 -22.438 16.578 1 97.81 366 GLN A CA 1
ATOM 2865 C C . GLN A 1 366 ? -9.688 -21.531 16.109 1 97.81 366 GLN A C 1
ATOM 2867 O O . GLN A 1 366 ? -10.758 -21.484 16.719 1 97.81 366 GLN A O 1
ATOM 2872 N N . ALA A 1 367 ? -9.453 -20.828 15.039 1 97.81 367 ALA A N 1
ATOM 2873 C CA . ALA A 1 367 ? -10.469 -19.922 14.5 1 97.81 367 ALA A CA 1
ATOM 2874 C C . ALA A 1 367 ? -11.719 -20.688 14.078 1 97.81 367 ALA A C 1
ATOM 2876 O O . ALA A 1 367 ? -12.836 -20.25 14.352 1 97.81 367 ALA A O 1
ATOM 2877 N N . ALA A 1 368 ? -11.531 -21.766 13.398 1 96.38 368 ALA A N 1
ATOM 2878 C CA . ALA A 1 368 ? -12.656 -22.594 12.961 1 96.38 368 ALA A CA 1
ATOM 2879 C C . ALA A 1 368 ? -13.445 -23.125 14.156 1 96.38 368 ALA A C 1
ATOM 2881 O O . ALA A 1 368 ? -14.672 -23.141 14.133 1 96.38 368 ALA A O 1
ATOM 2882 N N . ALA A 1 369 ? -12.766 -23.5 15.18 1 96.88 369 ALA A N 1
ATOM 2883 C CA . ALA A 1 369 ? -13.406 -24.062 16.375 1 96.88 369 ALA A CA 1
ATOM 2884 C C . ALA A 1 369 ? -14.164 -22.984 17.141 1 96.88 369 ALA A C 1
ATOM 2886 O O . ALA A 1 369 ? -15.234 -23.234 17.688 1 96.88 369 ALA A O 1
ATOM 2887 N N . GLU A 1 370 ? -13.68 -21.797 17.141 1 97.25 370 GLU A N 1
ATOM 2888 C CA . GLU A 1 370 ? -14.234 -20.734 17.969 1 97.25 370 GLU A CA 1
ATOM 2889 C C . GLU A 1 370 ? -15.359 -20 17.25 1 97.25 370 GLU A C 1
ATOM 2891 O O . GLU A 1 370 ? -16.156 -19.297 17.875 1 97.25 370 GLU A O 1
ATOM 2896 N N . ASP A 1 371 ? -15.336 -20.125 15.984 1 95.56 371 ASP A N 1
ATOM 2897 C CA . ASP A 1 371 ? -16.359 -19.438 15.211 1 95.56 371 ASP A CA 1
ATOM 2898 C C . ASP A 1 371 ? -17.609 -20.312 15.055 1 95.56 371 ASP A C 1
ATOM 2900 O O . ASP A 1 371 ? -17.75 -21.031 14.062 1 95.56 371 ASP A O 1
ATOM 2904 N N . GLY A 1 372 ? -18.578 -20.125 15.867 1 93.31 372 GLY A N 1
ATOM 2905 C CA . GLY A 1 372 ? -19.766 -20.953 15.875 1 93.31 372 GLY A CA 1
ATOM 2906 C C . GLY A 1 372 ? -20.656 -20.719 14.664 1 93.31 372 GLY A C 1
ATOM 2907 O O . GLY A 1 372 ? -21.5 -21.547 14.336 1 93.31 372 GLY A O 1
ATOM 2908 N N . SER A 1 373 ? -20.469 -19.625 14.047 1 93.44 373 SER A N 1
ATOM 2909 C CA . SER A 1 373 ? -21.328 -19.297 12.922 1 93.44 373 SER A CA 1
ATOM 2910 C C . SER A 1 373 ? -20.719 -19.766 11.602 1 93.44 373 SER A C 1
ATOM 2912 O O . SER A 1 373 ? -21.391 -19.734 10.562 1 93.44 373 SER A O 1
ATOM 2914 N N . TRP A 1 374 ? -19.484 -20.25 11.672 1 94.12 374 TRP A N 1
ATOM 2915 C CA . TRP A 1 374 ? -18.781 -20.672 10.461 1 94.12 374 TRP A CA 1
ATOM 2916 C C . TRP A 1 374 ? -18.906 -22.172 10.25 1 94.12 374 TRP A C 1
ATOM 2918 O O . TRP A 1 374 ? -18.719 -22.953 11.18 1 94.12 374 TRP A O 1
ATOM 2928 N N . MET A 1 375 ? -19.266 -22.578 8.953 1 92.44 375 MET A N 1
ATOM 2929 C CA . MET A 1 375 ? -19.312 -23.984 8.57 1 92.44 375 MET A CA 1
ATOM 2930 C C . MET A 1 375 ? -18.297 -24.281 7.473 1 92.44 375 MET A C 1
ATOM 2932 O O . MET A 1 375 ? -18.234 -23.594 6.457 1 92.44 375 MET A O 1
ATOM 2936 N N . ASP A 1 376 ? -17.547 -25.297 7.762 1 93.38 376 ASP A N 1
ATOM 2937 C CA . ASP A 1 376 ? -16.562 -25.703 6.77 1 93.38 376 ASP A CA 1
ATOM 2938 C C . ASP A 1 376 ? -17.234 -26.344 5.559 1 93.38 376 ASP A C 1
ATOM 2940 O O . ASP A 1 376 ? -17.828 -27.422 5.668 1 93.38 376 ASP A O 1
ATOM 2944 N N . PRO A 1 377 ? -17.109 -25.734 4.484 1 92.56 377 PRO A N 1
ATOM 2945 C CA . PRO A 1 377 ? -17.781 -26.281 3.301 1 92.56 377 PRO A CA 1
ATOM 2946 C C . PRO A 1 377 ? -17.141 -27.578 2.809 1 92.56 377 PRO A C 1
ATOM 2948 O O . PRO A 1 377 ? -17.719 -28.281 1.976 1 92.56 377 PRO A O 1
ATOM 2951 N N . TYR A 1 378 ? -16.031 -27.922 3.33 1 91.19 378 TYR A N 1
ATOM 2952 C CA . TYR A 1 378 ? -15.336 -29.109 2.85 1 91.19 378 TYR A CA 1
ATOM 2953 C C . TYR A 1 378 ? -15.273 -30.172 3.932 1 91.19 378 TYR A C 1
ATOM 2955 O O . TYR A 1 378 ? -14.578 -31.188 3.779 1 91.19 378 TYR A O 1
ATOM 2963 N N . ALA A 1 379 ? -16 -29.891 4.996 1 85.75 379 ALA A N 1
ATOM 2964 C CA . ALA A 1 379 ? -16.047 -30.891 6.062 1 85.75 379 ALA A CA 1
ATOM 2965 C C . ALA A 1 379 ? -16.766 -32.156 5.598 1 85.75 379 ALA A C 1
ATOM 2967 O O . ALA A 1 379 ? -17.719 -32.094 4.82 1 85.75 379 ALA A O 1
ATOM 2968 N N . ALA A 1 380 ? -16.219 -33.312 5.84 1 69.25 380 ALA A N 1
ATOM 2969 C CA . ALA A 1 380 ? -16.828 -34.594 5.496 1 69.25 380 ALA A CA 1
ATOM 2970 C C . ALA A 1 380 ? -18.266 -34.656 5.988 1 69.25 380 ALA A C 1
ATOM 2972 O O . ALA A 1 380 ? -18.562 -34.25 7.109 1 69.25 380 ALA A O 1
ATOM 2973 N N . GLN A 1 381 ? -19.234 -34.469 5.137 1 53.59 381 GLN A N 1
ATOM 2974 C CA . GLN A 1 381 ? -20.609 -34.688 5.535 1 53.59 381 GLN A CA 1
ATOM 2975 C C . GLN A 1 381 ? -20.75 -36 6.32 1 53.59 381 GLN A C 1
ATOM 2977 O O . GLN A 1 381 ? -20.172 -37.031 5.949 1 53.59 381 GLN A O 1
ATOM 2982 N N . PRO A 1 382 ? -21.141 -35.875 7.574 1 45.59 382 PRO A N 1
ATOM 2983 C CA . PRO A 1 382 ? -21.391 -37.156 8.266 1 45.59 382 PRO A CA 1
ATOM 2984 C C . PRO A 1 382 ? -22.219 -38.125 7.438 1 45.59 382 PRO A C 1
ATOM 2986 O O . PRO A 1 382 ? -23.047 -37.688 6.621 1 45.59 382 PRO A O 1
ATOM 2989 N N . ALA A 1 383 ? -21.719 -39.281 7.188 1 41.75 383 ALA A N 1
ATOM 2990 C CA . ALA A 1 383 ? -22.5 -40.344 6.551 1 41.75 383 ALA A CA 1
ATOM 2991 C C . ALA A 1 383 ? -23.922 -40.375 7.102 1 41.75 383 ALA A C 1
ATOM 2993 O O . ALA A 1 383 ? -24.125 -40.438 8.32 1 41.75 383 ALA A O 1
ATOM 2994 N N . THR A 1 384 ? -24.797 -39.688 6.5 1 40.03 384 THR A N 1
ATOM 2995 C CA . THR A 1 384 ? -26.188 -39.938 6.859 1 40.03 384 THR A CA 1
ATOM 2996 C C . THR A 1 384 ? -26.438 -41.438 7.02 1 40.03 384 THR A C 1
ATOM 2998 O O . THR A 1 384 ? -26.156 -42.219 6.109 1 40.03 384 THR A O 1
ATOM 3001 N N . ALA A 1 385 ? -26.422 -42 8.234 1 39.81 385 ALA A N 1
ATOM 3002 C CA . ALA A 1 385 ? -26.969 -43.312 8.562 1 39.81 385 ALA A CA 1
ATOM 3003 C C . ALA A 1 385 ? -28.281 -43.562 7.828 1 39.81 385 ALA A C 1
ATOM 3005 O O . ALA A 1 385 ? -29.266 -42.844 8.023 1 39.81 385 ALA A O 1
ATOM 3006 N N . SER A 1 386 ? -28.219 -43.969 6.613 1 33.44 386 SER A N 1
ATOM 3007 C CA . SER A 1 386 ? -29.406 -44.562 6.035 1 33.44 386 SER A CA 1
ATOM 3008 C C . SER A 1 386 ? -30.141 -45.438 7.051 1 33.44 386 SER A C 1
ATOM 3010 O O . SER A 1 386 ? -29.516 -46.219 7.754 1 33.44 386 SER A O 1
ATOM 3012 N N . SER A 1 387 ? -31.219 -44.938 7.562 1 32.75 387 SER A N 1
ATOM 3013 C CA . SER A 1 387 ? -32.188 -45.812 8.234 1 32.75 387 SER A CA 1
ATOM 3014 C C . SER A 1 387 ? -32.344 -47.156 7.516 1 32.75 387 SER A C 1
ATOM 3016 O O . SER A 1 387 ? -32.719 -47.188 6.352 1 32.75 387 SER A O 1
ATOM 3018 N N . ARG A 1 388 ? -31.469 -48.094 7.82 1 25.25 388 ARG A N 1
ATOM 3019 C CA . ARG A 1 388 ? -32.094 -49.406 7.645 1 25.25 388 ARG A CA 1
ATOM 3020 C C . ARG A 1 388 ? -33.281 -49.594 8.586 1 25.25 388 ARG A C 1
ATOM 3022 O O . ARG A 1 388 ? -33.219 -49.156 9.734 1 25.25 388 ARG A O 1
ATOM 3029 N N . MET B 1 1 ? -1.484 30.828 -79.625 1 25.23 1 MET B N 1
ATOM 3030 C CA . MET B 1 1 ? -1.313 29.797 -78.562 1 25.23 1 MET B CA 1
ATOM 3031 C C . MET B 1 1 ? -0.972 30.422 -77.25 1 25.23 1 MET B C 1
ATOM 3033 O O . MET B 1 1 ? 0.2 30.641 -76.938 1 25.23 1 MET B O 1
ATOM 3037 N N . GLY B 1 2 ? -1.711 31.406 -76.75 1 28.19 2 GLY B N 1
ATOM 3038 C CA . GLY B 1 2 ? -1.609 32.5 -75.812 1 28.19 2 GLY B CA 1
ATOM 3039 C C . GLY B 1 2 ? -1.551 32.031 -74.375 1 28.19 2 GLY B C 1
ATOM 3040 O O . GLY B 1 2 ? -2.084 30.984 -74.062 1 28.19 2 GLY B O 1
ATOM 3041 N N . ASN B 1 3 ? -0.531 32.438 -73.5 1 26.38 3 ASN B N 1
ATOM 3042 C CA . ASN B 1 3 ? 0.129 32.312 -72.188 1 26.38 3 ASN B CA 1
ATOM 3043 C C . ASN B 1 3 ? -0.848 32.531 -71 1 26.38 3 ASN B C 1
ATOM 3045 O O . ASN B 1 3 ? -1.386 33.656 -70.875 1 26.38 3 ASN B O 1
ATOM 3049 N N . ARG B 1 4 ? -1.653 31.531 -70.5 1 24.16 4 ARG B N 1
ATOM 3050 C CA . ARG B 1 4 ? -2.836 31.438 -69.625 1 24.16 4 ARG B CA 1
ATOM 3051 C C . ARG B 1 4 ? -2.496 31.766 -68.188 1 24.16 4 ARG B C 1
ATOM 3053 O O . ARG B 1 4 ? -2.143 30.891 -67.375 1 24.16 4 ARG B O 1
ATOM 3060 N N . ILE B 1 5 ? -1.602 32.75 -67.75 1 27.27 5 ILE B N 1
ATOM 3061 C CA . ILE B 1 5 ? -0.958 32.844 -66.438 1 27.27 5 ILE B CA 1
ATOM 3062 C C . ILE B 1 5 ? -2.01 33.094 -65.375 1 27.27 5 ILE B C 1
ATOM 3064 O O . ILE B 1 5 ? -2.467 34.219 -65.188 1 27.27 5 ILE B O 1
ATOM 3068 N N . SER B 1 6 ? -3.211 32.438 -65.188 1 23.97 6 SER B N 1
ATOM 3069 C CA . SER B 1 6 ? -4.32 33.125 -64.5 1 23.97 6 SER B CA 1
ATOM 3070 C C . SER B 1 6 ? -4.148 33.094 -63 1 23.97 6 SER B C 1
ATOM 3072 O O . SER B 1 6 ? -4.977 33.625 -62.25 1 23.97 6 SER B O 1
ATOM 3074 N N . VAL B 1 7 ? -3.26 32.281 -62.344 1 23.48 7 VAL B N 1
ATOM 3075 C CA . VAL B 1 7 ? -3.928 31.672 -61.188 1 23.48 7 VAL B CA 1
ATOM 3076 C C . VAL B 1 7 ? -4.188 32.719 -60.125 1 23.48 7 VAL B C 1
ATOM 3078 O O . VAL B 1 7 ? -5.273 32.75 -59.531 1 23.48 7 VAL B O 1
ATOM 3081 N N . ARG B 1 8 ? -3.178 33.406 -59.438 1 22.81 8 ARG B N 1
ATOM 3082 C CA . ARG B 1 8 ? -2.748 33.125 -58.062 1 22.81 8 ARG B CA 1
ATOM 3083 C C . ARG B 1 8 ? -3.521 34 -57.062 1 22.81 8 ARG B C 1
ATOM 3085 O O . ARG B 1 8 ? -3.145 34.094 -55.906 1 22.81 8 ARG B O 1
ATOM 3092 N N . ILE B 1 9 ? -4.672 34.688 -57.125 1 23.09 9 ILE B N 1
ATOM 3093 C CA . ILE B 1 9 ? -4.93 35.906 -56.375 1 23.09 9 ILE B CA 1
ATOM 3094 C C . ILE B 1 9 ? -5.449 35.531 -55 1 23.09 9 ILE B C 1
ATOM 3096 O O . ILE B 1 9 ? -6.59 35.094 -54.844 1 23.09 9 ILE B O 1
ATOM 3100 N N . ILE B 1 10 ? -4.734 34.75 -54.031 1 23.17 10 ILE B N 1
ATOM 3101 C CA . ILE B 1 10 ? -5.441 34.25 -52.875 1 23.17 10 ILE B CA 1
ATOM 3102 C C . ILE B 1 10 ? -5.797 35.438 -51.969 1 23.17 10 ILE B C 1
ATOM 3104 O O . ILE B 1 10 ? -4.914 36.125 -51.438 1 23.17 10 ILE B O 1
ATOM 3108 N N . ALA B 1 11 ? -6.852 36.156 -51.969 1 21.39 11 ALA B N 1
ATOM 3109 C CA . ALA B 1 11 ? -7.254 37.438 -51.406 1 21.39 11 ALA B CA 1
ATOM 3110 C C . ALA B 1 11 ? -7.676 37.312 -49.938 1 21.39 11 ALA B C 1
ATOM 3112 O O . ALA B 1 11 ? -8.125 38.281 -49.344 1 21.39 11 ALA B O 1
ATOM 3113 N N . ALA B 1 12 ? -7.469 36.156 -49.219 1 21.33 12 ALA B N 1
ATOM 3114 C CA . ALA B 1 12 ? -8.5 36.188 -48.188 1 21.33 12 ALA B CA 1
ATOM 3115 C C . ALA B 1 12 ? -8.344 37.406 -47.281 1 21.33 12 ALA B C 1
ATOM 3117 O O . ALA B 1 12 ? -7.234 37.938 -47.094 1 21.33 12 ALA B O 1
ATOM 3118 N N . PRO B 1 13 ? -9.453 37.875 -46.438 1 20.11 13 PRO B N 1
ATOM 3119 C CA . PRO B 1 13 ? -10.039 39.125 -45.906 1 20.11 13 PRO B CA 1
ATOM 3120 C C . PRO B 1 13 ? -9.391 39.594 -44.625 1 20.11 13 PRO B C 1
ATOM 3122 O O . PRO B 1 13 ? -9.109 40.781 -44.469 1 20.11 13 PRO B O 1
ATOM 3125 N N . ALA B 1 14 ? -9.477 38.812 -43.438 1 21.38 14 ALA B N 1
ATOM 3126 C CA . ALA B 1 14 ? -10.203 39.281 -42.281 1 21.38 14 ALA B CA 1
ATOM 3127 C C . ALA B 1 14 ? -9.352 40.25 -41.469 1 21.38 14 ALA B C 1
ATOM 3129 O O . ALA B 1 14 ? -8.125 40.156 -41.438 1 21.38 14 ALA B O 1
ATOM 3130 N N . ALA B 1 15 ? -10.008 41.219 -40.5 1 20.22 15 ALA B N 1
ATOM 3131 C CA . ALA B 1 15 ? -10 42.469 -39.719 1 20.22 15 ALA B CA 1
ATOM 3132 C C . ALA B 1 15 ? -9.242 42.281 -38.406 1 20.22 15 ALA B C 1
ATOM 3134 O O . ALA B 1 15 ? -9.641 41.5 -37.562 1 20.22 15 ALA B O 1
ATOM 3135 N N . ALA B 1 16 ? -7.914 42.469 -38.125 1 20.67 16 ALA B N 1
ATOM 3136 C CA . ALA B 1 16 ? -6.949 42.469 -37.031 1 20.67 16 ALA B CA 1
ATOM 3137 C C . ALA B 1 16 ? -7.254 43.562 -36 1 20.67 16 ALA B C 1
ATOM 3139 O O . ALA B 1 16 ? -6.344 44.188 -35.469 1 20.67 16 ALA B O 1
ATOM 3140 N N . LEU B 1 17 ? -8.578 44.125 -35.844 1 18.77 17 LEU B N 1
ATOM 3141 C CA . LEU B 1 17 ? -8.734 45.438 -35.219 1 18.77 17 LEU B CA 1
ATOM 3142 C C . LEU B 1 17 ? -8.125 45.438 -33.812 1 18.77 17 LEU B C 1
ATOM 3144 O O . LEU B 1 17 ? -7.91 44.375 -33.219 1 18.77 17 LEU B O 1
ATOM 3148 N N . ILE B 1 18 ? -8.484 46.531 -32.812 1 20.14 18 ILE B N 1
ATOM 3149 C CA . ILE B 1 18 ? -8.109 47.719 -32 1 20.14 18 ILE B CA 1
ATOM 3150 C C . ILE B 1 18 ? -8.281 47.375 -30.516 1 20.14 18 ILE B C 1
ATOM 3152 O O . ILE B 1 18 ? -8.25 48.281 -29.688 1 20.14 18 ILE B O 1
ATOM 3156 N N . PHE B 1 19 ? -8.312 46.156 -29.969 1 19.22 19 PHE B N 1
ATOM 3157 C CA . PHE B 1 19 ? -8.969 46.188 -28.672 1 19.22 19 PHE B CA 1
ATOM 3158 C C . PHE B 1 19 ? -8.328 47.25 -27.781 1 19.22 19 PHE B C 1
ATOM 3160 O O . PHE B 1 19 ? -7.102 47.281 -27.641 1 19.22 19 PHE B O 1
ATOM 3167 N N . LEU B 1 20 ? -9.109 48.219 -27 1 17.81 20 LEU B N 1
ATOM 3168 C CA . LEU B 1 20 ? -9.438 49.469 -26.312 1 17.81 20 LEU B CA 1
ATOM 3169 C C . LEU B 1 20 ? -8.648 49.594 -25.016 1 17.81 20 LEU B C 1
ATOM 3171 O O . LEU B 1 20 ? -8.195 48.594 -24.469 1 17.81 20 LEU B O 1
ATOM 3175 N N . ALA B 1 21 ? -8.961 50.656 -24.031 1 18.45 21 ALA B N 1
ATOM 3176 C CA . ALA B 1 21 ? -8.734 51.906 -23.312 1 18.45 21 ALA B CA 1
ATOM 3177 C C . ALA B 1 21 ? -8.422 51.625 -21.844 1 18.45 21 ALA B C 1
ATOM 3179 O O . ALA B 1 21 ? -7.52 52.25 -21.266 1 18.45 21 ALA B O 1
ATOM 3180 N N . LEU B 1 22 ? -9.273 50.969 -20.891 1 17.25 22 LEU B N 1
ATOM 3181 C CA . LEU B 1 22 ? -9.867 51.75 -19.812 1 17.25 22 LEU B CA 1
ATOM 3182 C C . LEU B 1 22 ? -8.914 51.906 -18.641 1 17.25 22 LEU B C 1
ATOM 3184 O O . LEU B 1 22 ? -8.984 52.844 -17.875 1 17.25 22 LEU B O 1
ATOM 3188 N N . ILE B 1 23 ? -8.211 50.844 -18.031 1 19.56 23 ILE B N 1
ATOM 3189 C CA . ILE B 1 23 ? -8.414 50.875 -16.578 1 19.56 23 ILE B CA 1
ATOM 3190 C C . ILE B 1 23 ? -7.613 52 -15.961 1 19.56 23 ILE B C 1
ATOM 3192 O O . ILE B 1 23 ? -6.379 52 -16 1 19.56 23 ILE B O 1
ATOM 3196 N N . LEU B 1 24 ? -8.117 53.219 -15.695 1 18.52 24 LEU B N 1
ATOM 3197 C CA . LEU B 1 24 ? -7.789 54.594 -15.32 1 18.52 24 LEU B CA 1
ATOM 3198 C C . LEU B 1 24 ? -7.07 54.625 -13.977 1 18.52 24 LEU B C 1
ATOM 3200 O O . LEU B 1 24 ? -6.062 55.312 -13.828 1 18.52 24 LEU B O 1
ATOM 3204 N N . VAL B 1 25 ? -7.879 54.344 -12.781 1 19.28 25 VAL B N 1
ATOM 3205 C CA . VAL B 1 25 ? -8.18 55.406 -11.852 1 19.28 25 VAL B CA 1
ATOM 3206 C C . VAL B 1 25 ? -6.926 55.781 -11.047 1 19.28 25 VAL B C 1
ATOM 3208 O O . VAL B 1 25 ? -6.484 56.938 -11.055 1 19.28 25 VAL B O 1
ATOM 3211 N N . ALA B 1 26 ? -7.027 55.812 -9.508 1 19.17 26 ALA B N 1
ATOM 3212 C CA . ALA B 1 26 ? -7.098 56.844 -8.469 1 19.17 26 ALA B CA 1
ATOM 3213 C C . ALA B 1 26 ? -5.801 56.875 -7.668 1 19.17 26 ALA B C 1
ATOM 3215 O O . ALA B 1 26 ? -5.562 56.062 -6.793 1 19.17 26 ALA B O 1
ATOM 3216 N N . GLY B 1 27 ? -4.66 56.719 -8.094 1 18.11 27 GLY B N 1
ATOM 3217 C CA . GLY B 1 27 ? -3.504 56.594 -7.223 1 18.11 27 GLY B CA 1
ATOM 3218 C C . GLY B 1 27 ? -3.244 57.844 -6.379 1 18.11 27 GLY B C 1
ATOM 3219 O O . GLY B 1 27 ? -2.287 58.562 -6.625 1 18.11 27 GLY B O 1
ATOM 3220 N N . ALA B 1 28 ? -4.262 58.531 -5.891 1 18.5 28 ALA B N 1
ATOM 3221 C CA . ALA B 1 28 ? -3.922 59.844 -5.348 1 18.5 28 ALA B CA 1
ATOM 3222 C C . ALA B 1 28 ? -3.145 59.719 -4.043 1 18.5 28 ALA B C 1
ATOM 3224 O O . ALA B 1 28 ? -3.738 59.594 -2.967 1 18.5 28 ALA B O 1
ATOM 3225 N N . VAL B 1 29 ? -2.373 58.688 -3.793 1 19.17 29 VAL B N 1
ATOM 3226 C CA . VAL B 1 29 ? -1.971 58.562 -2.395 1 19.17 29 VAL B CA 1
ATOM 3227 C C . VAL B 1 29 ? -1.298 59.875 -1.944 1 19.17 29 VAL B C 1
ATOM 3229 O O . VAL B 1 29 ? -0.286 60.281 -2.518 1 19.17 29 VAL B O 1
ATOM 3232 N N . GLY B 1 30 ? -2.074 60.719 -1.231 1 17.69 30 GLY B N 1
ATOM 3233 C CA . GLY B 1 30 ? -1.886 62 -0.586 1 17.69 30 GLY B CA 1
ATOM 3234 C C . GLY B 1 30 ? -0.78 62 0.454 1 17.69 30 GLY B C 1
ATOM 3235 O O . GLY B 1 30 ? -0.51 60.969 1.071 1 17.69 30 GLY B O 1
ATOM 3236 N N . THR B 1 31 ? 0.156 62.906 0.498 1 19.17 31 THR B N 1
ATOM 3237 C CA . THR B 1 31 ? 1.447 63.25 1.093 1 19.17 31 THR B CA 1
ATOM 3238 C C . THR B 1 31 ? 1.293 63.562 2.576 1 19.17 31 THR B C 1
ATOM 3240 O O . THR B 1 31 ? 2.279 63.844 3.262 1 19.17 31 THR B O 1
ATOM 3243 N N . LEU B 1 32 ? 0.046 63.25 3.225 1 17.78 32 LEU B N 1
ATOM 3244 C CA . LEU B 1 32 ? -0.117 64.188 4.312 1 17.78 32 LEU B CA 1
ATOM 3245 C C . LEU B 1 32 ? 0.952 64 5.383 1 17.78 32 LEU B C 1
ATOM 3247 O O . LEU B 1 32 ? 1.338 62.875 5.672 1 17.78 32 LEU B O 1
ATOM 3251 N N . HIS B 1 33 ? 1.556 65.062 5.98 1 19.34 33 HIS B N 1
ATOM 3252 C CA . HIS B 1 33 ? 2.707 65.438 6.777 1 19.34 33 HIS B CA 1
ATOM 3253 C C . HIS B 1 33 ? 2.471 65.188 8.258 1 19.34 33 HIS B C 1
ATOM 3255 O O . HIS B 1 33 ? 3.348 65.438 9.086 1 19.34 33 HIS B O 1
ATOM 3261 N N . HIS B 1 34 ? 1.268 64.5 8.648 1 17.55 34 HIS B N 1
ATOM 3262 C CA . HIS B 1 34 ? 0.905 65 9.969 1 17.55 34 HIS B CA 1
ATOM 3263 C C . HIS B 1 34 ? 1.995 64.688 10.992 1 17.55 34 HIS B C 1
ATOM 3265 O O . HIS B 1 34 ? 2.742 63.688 10.836 1 17.55 34 HIS B O 1
ATOM 3271 N N . ASN B 1 35 ? 1.994 65.438 12.109 1 19.17 35 ASN B N 1
ATOM 3272 C CA . ASN B 1 35 ? 2.805 65.938 13.234 1 19.17 35 ASN B CA 1
ATOM 3273 C C . ASN B 1 35 ? 2.873 64.875 14.336 1 19.17 35 ASN B C 1
ATOM 3275 O O . ASN B 1 35 ? 1.978 64.062 14.453 1 19.17 35 ASN B O 1
ATOM 3279 N N . GLY B 1 36 ? 3.988 64.688 15.18 1 17.77 36 GLY B N 1
ATOM 3280 C CA . GLY B 1 36 ? 4.816 63.812 15.984 1 17.77 36 GLY B CA 1
ATOM 3281 C C . GLY B 1 36 ? 4.223 63.5 17.344 1 17.77 36 GLY B C 1
ATOM 3282 O O . GLY B 1 36 ? 4.77 62.719 18.094 1 17.77 36 GLY B O 1
ATOM 3283 N N . ASN B 1 37 ? 3.033 64.062 17.828 1 19.72 37 ASN B N 1
ATOM 3284 C CA . ASN B 1 37 ? 3.248 64.312 19.25 1 19.72 37 ASN B CA 1
ATOM 3285 C C . ASN B 1 37 ? 3.078 62.969 20.047 1 19.72 37 ASN B C 1
ATOM 3287 O O . ASN B 1 37 ? 2.289 62.125 19.656 1 19.72 37 ASN B O 1
ATOM 3291 N N . ILE B 1 38 ? 3.832 62.719 21.234 1 19.02 38 ILE B N 1
ATOM 3292 C CA . ILE B 1 38 ? 4.453 61.688 22.062 1 19.02 38 ILE B CA 1
ATOM 3293 C C . ILE B 1 38 ? 3.441 61.188 23.078 1 19.02 38 ILE B C 1
ATOM 3295 O O . ILE B 1 38 ? 3.74 60.25 23.844 1 19.02 38 ILE B O 1
ATOM 3299 N N . THR B 1 39 ? 2.004 61.344 22.859 1 18.53 39 THR B N 1
ATOM 3300 C CA . THR B 1 39 ? 1.491 61.375 24.219 1 18.53 39 THR B CA 1
ATOM 3301 C C . THR B 1 39 ? 1.617 60.031 24.875 1 18.53 39 THR B C 1
ATOM 3303 O O . THR B 1 39 ? 1.743 59 24.203 1 18.53 39 THR B O 1
ATOM 3306 N N . SER B 1 40 ? 1.097 59.906 26.234 1 20.12 40 SER B N 1
ATOM 3307 C CA . SER B 1 40 ? 1.322 59.344 27.562 1 20.12 40 SER B CA 1
ATOM 3308 C C . SER B 1 40 ? 0.664 57.969 27.719 1 20.12 40 SER B C 1
ATOM 3310 O O . SER B 1 40 ? -0.404 57.719 27.156 1 20.12 40 SER B O 1
ATOM 3312 N N . THR B 1 41 ? 1.391 56.938 28.109 1 19.33 41 THR B N 1
ATOM 3313 C CA . THR B 1 41 ? 1.471 55.469 28.203 1 19.33 41 THR B CA 1
ATOM 3314 C C . THR B 1 41 ? 0.493 54.938 29.25 1 19.33 41 THR B C 1
ATOM 3316 O O . THR B 1 41 ? 0.514 53.75 29.594 1 19.33 41 THR B O 1
ATOM 3319 N N . HIS B 1 42 ? -0.813 55.469 29.391 1 20.38 42 HIS B N 1
ATOM 3320 C CA . HIS B 1 42 ? -1.372 55.062 30.672 1 20.38 42 HIS B CA 1
ATOM 3321 C C . HIS B 1 42 ? -1.702 53.594 30.688 1 20.38 42 HIS B C 1
ATOM 3323 O O . HIS B 1 42 ? -2.225 53.062 29.703 1 20.38 42 HIS B O 1
ATOM 3329 N N . GLY B 1 43 ? -1.144 52.75 31.594 1 20.11 43 GLY B N 1
ATOM 3330 C CA . GLY B 1 43 ? -0.994 51.344 32 1 20.11 43 GLY B CA 1
ATOM 3331 C C . GLY B 1 43 ? -2.295 50.719 32.469 1 20.11 43 GLY B C 1
ATOM 3332 O O . GLY B 1 43 ? -2.961 51.25 33.375 1 20.11 43 GLY B O 1
ATOM 3333 N N . VAL B 1 44 ? -3.266 50.281 31.516 1 20.09 44 VAL B N 1
ATOM 3334 C CA . VAL B 1 44 ? -4.582 49.812 31.922 1 20.09 44 VAL B CA 1
ATOM 3335 C C . VAL B 1 44 ? -4.43 48.562 32.781 1 20.09 44 VAL B C 1
ATOM 3337 O O . VAL B 1 44 ? -3.789 47.594 32.375 1 20.09 44 VAL B O 1
ATOM 3340 N N . VAL B 1 45 ? -4.582 48.562 34.094 1 21.52 45 VAL B N 1
ATOM 3341 C CA . VAL B 1 45 ? -4.488 47.656 35.219 1 21.52 45 VAL B CA 1
ATOM 3342 C C . VAL B 1 45 ? -5.613 46.625 35.156 1 21.52 45 VAL B C 1
ATOM 3344 O O . VAL B 1 45 ? -6.793 47 35.219 1 21.52 45 VAL B O 1
ATOM 3347 N N . VAL B 1 46 ? -5.543 45.562 34.375 1 20.73 46 VAL B N 1
ATOM 3348 C CA . VAL B 1 46 ? -6.574 44.531 34.219 1 20.73 46 VAL B CA 1
ATOM 3349 C C . VAL B 1 46 ? -6.75 43.781 35.531 1 20.73 46 VAL B C 1
ATOM 3351 O O . VAL B 1 46 ? -5.785 43.219 36.062 1 20.73 46 VAL B O 1
ATOM 3354 N N . ASN B 1 47 ? -7.645 44.188 36.406 1 20.12 47 ASN B N 1
ATOM 3355 C CA . ASN B 1 47 ? -7.977 43.656 37.75 1 20.12 47 ASN B CA 1
ATOM 3356 C C . ASN B 1 47 ? -8.562 42.25 37.656 1 20.12 47 ASN B C 1
ATOM 3358 O O . ASN B 1 47 ? -9.648 42.062 37.125 1 20.12 47 ASN B O 1
ATOM 3362 N N . ASP B 1 48 ? -7.809 41.25 37.469 1 20.45 48 ASP B N 1
ATOM 3363 C CA . ASP B 1 48 ? -8.18 39.844 37.312 1 20.45 48 ASP B CA 1
ATOM 3364 C C . ASP B 1 48 ? -8.781 39.281 38.594 1 20.45 48 ASP B C 1
ATOM 3366 O O . ASP B 1 48 ? -8.102 39.25 39.625 1 20.45 48 ASP B O 1
ATOM 3370 N N . ARG B 1 49 ? -10.07 39.562 38.875 1 21.88 49 ARG B N 1
ATOM 3371 C CA . ARG B 1 49 ? -10.711 39.094 40.094 1 21.88 49 ARG B CA 1
ATOM 3372 C C . ARG B 1 49 ? -10.578 37.594 40.25 1 21.88 49 ARG B C 1
ATOM 3374 O O . ARG B 1 49 ? -10.523 36.844 39.25 1 21.88 49 ARG B O 1
ATOM 3381 N N . ALA B 1 50 ? -10.422 36.969 41.562 1 22.97 50 ALA B N 1
ATOM 3382 C CA . ALA B 1 50 ? -9.992 35.781 42.281 1 22.97 50 ALA B CA 1
ATOM 3383 C C . ALA B 1 50 ? -11.055 34.688 42.188 1 22.97 50 ALA B C 1
ATOM 3385 O O . ALA B 1 50 ? -11.969 34.625 43.031 1 22.97 50 ALA B O 1
ATOM 3386 N N . MET B 1 51 ? -11.656 34.312 41 1 21.34 51 MET B N 1
ATOM 3387 C CA . MET B 1 51 ? -12.781 33.375 41.188 1 21.34 51 MET B CA 1
ATOM 3388 C C . MET B 1 51 ? -12.32 32.094 41.844 1 21.34 51 MET B C 1
ATOM 3390 O O . MET B 1 51 ? -11.211 31.625 41.625 1 21.34 51 MET B O 1
ATOM 3394 N N . ARG B 1 52 ? -13.023 31.641 42.938 1 22.94 52 ARG B N 1
ATOM 3395 C CA . ARG B 1 52 ? -12.891 30.578 43.938 1 22.94 52 ARG B CA 1
ATOM 3396 C C . ARG B 1 52 ? -12.891 29.203 43.281 1 22.94 52 ARG B C 1
ATOM 3398 O O . ARG B 1 52 ? -13.586 29 42.281 1 22.94 52 ARG B O 1
ATOM 3405 N N . PRO B 1 53 ? -11.922 28.266 43.625 1 22.56 53 PRO B N 1
ATOM 3406 C CA . PRO B 1 53 ? -11.578 26.953 43.094 1 22.56 53 PRO B CA 1
ATOM 3407 C C . PRO B 1 53 ? -12.688 25.922 43.312 1 22.56 53 PRO B C 1
ATOM 3409 O O . PRO B 1 53 ? -13.133 25.703 44.438 1 22.56 53 PRO B O 1
ATOM 3412 N N . LEU B 1 54 ? -13.773 26 42.531 1 23.48 54 LEU B N 1
ATOM 3413 C CA . LEU B 1 54 ? -14.805 25.031 42.875 1 23.48 54 LEU B CA 1
ATOM 3414 C C . LEU B 1 54 ? -14.242 23.625 42.906 1 23.48 54 LEU B C 1
ATOM 3416 O O . LEU B 1 54 ? -13.344 23.281 42.125 1 23.48 54 LEU B O 1
ATOM 3420 N N . PRO B 1 55 ? -14.461 22.891 44 1 23.48 55 PRO B N 1
ATOM 3421 C CA . PRO B 1 55 ? -13.945 21.562 44.281 1 23.48 55 PRO B CA 1
ATOM 3422 C C . PRO B 1 55 ? -14.398 20.516 43.281 1 23.48 55 PRO B C 1
ATOM 3424 O O . PRO B 1 55 ? -15.578 20.438 42.938 1 23.48 55 PRO B O 1
ATOM 3427 N N . ARG B 1 56 ? -13.648 20.203 42.25 1 19.5 56 ARG B N 1
ATOM 3428 C CA . ARG B 1 56 ? -13.984 19.25 41.188 1 19.5 56 ARG B CA 1
ATOM 3429 C C . ARG B 1 56 ? -14.227 17.859 41.75 1 19.5 56 ARG B C 1
ATOM 3431 O O . ARG B 1 56 ? -13.297 17.203 42.219 1 19.5 56 ARG B O 1
ATOM 3438 N N . LYS B 1 57 ? -15.352 17.625 42.5 1 23.95 57 LYS B N 1
ATOM 3439 C CA . LYS B 1 57 ? -15.688 16.234 42.812 1 23.95 57 LYS B CA 1
ATOM 3440 C C . LYS B 1 57 ? -15.562 15.367 41.562 1 23.95 57 LYS B C 1
ATOM 3442 O O . LYS B 1 57 ? -16.156 15.672 40.531 1 23.95 57 LYS B O 1
ATOM 3447 N N . MET B 1 58 ? -14.414 14.68 41.375 1 21.5 58 MET B N 1
ATOM 3448 C CA . MET B 1 58 ? -14.023 13.703 40.344 1 21.5 58 MET B CA 1
ATOM 3449 C C . MET B 1 58 ? -15.102 12.641 40.156 1 21.5 58 MET B C 1
ATOM 3451 O O . MET B 1 58 ? -15.289 11.797 41.031 1 21.5 58 MET B O 1
ATOM 3455 N N . HIS B 1 59 ? -16.391 13.047 39.906 1 21.77 59 HIS B N 1
ATOM 3456 C CA . HIS B 1 59 ? -17.25 11.891 39.688 1 21.77 59 HIS B CA 1
ATOM 3457 C C . HIS B 1 59 ? -16.609 10.891 38.75 1 21.77 59 HIS B C 1
ATOM 3459 O O . HIS B 1 59 ? -16.109 11.281 37.688 1 21.77 59 HIS B O 1
ATOM 3465 N N . ALA B 1 60 ? -16.062 9.836 39.281 1 22.91 60 ALA B N 1
ATOM 3466 C CA . ALA B 1 60 ? -15.555 8.641 38.625 1 22.91 60 ALA B CA 1
ATOM 3467 C C . ALA B 1 60 ? -16.547 8.133 37.562 1 22.91 60 ALA B C 1
ATOM 3469 O O . ALA B 1 60 ? -17.594 7.59 37.906 1 22.91 60 ALA B O 1
ATOM 3470 N N . VAL B 1 61 ? -16.875 8.938 36.531 1 23.88 61 VAL B N 1
ATOM 3471 C CA . VAL B 1 61 ? -17.719 8.305 35.531 1 23.88 61 VAL B CA 1
ATOM 3472 C C . VAL B 1 61 ? -17.141 6.949 35.125 1 23.88 61 VAL B C 1
ATOM 3474 O O . VAL B 1 61 ? -15.969 6.867 34.719 1 23.88 61 VAL B O 1
ATOM 3477 N N . GLU B 1 62 ? -17.516 5.938 35.875 1 24.89 62 GLU B N 1
ATOM 3478 C CA . GLU B 1 62 ? -17.234 4.559 35.469 1 24.89 62 GLU B CA 1
ATOM 3479 C C . GLU B 1 62 ? -17.422 4.371 33.969 1 24.89 62 GLU B C 1
ATOM 3481 O O . GLU B 1 62 ? -18.5 4.621 33.438 1 24.89 62 GLU B O 1
ATOM 3486 N N . ALA B 1 63 ? -16.328 4.613 33.219 1 26 63 ALA B N 1
ATOM 3487 C CA . ALA B 1 63 ? -16.344 4.336 31.797 1 26 63 ALA B CA 1
ATOM 3488 C C . ALA B 1 63 ? -16.984 2.98 31.5 1 26 63 ALA B C 1
ATOM 3490 O O . ALA B 1 63 ? -16.453 1.941 31.922 1 26 63 ALA B O 1
ATOM 3491 N N . VAL B 1 64 ? -18.266 2.984 31.562 1 25.59 64 VAL B N 1
ATOM 3492 C CA . VAL B 1 64 ? -18.891 1.764 31.047 1 25.59 64 VAL B CA 1
ATOM 3493 C C . VAL B 1 64 ? -18.172 1.318 29.781 1 25.59 64 VAL B C 1
ATOM 3495 O O . VAL B 1 64 ? -18.062 2.088 28.812 1 25.59 64 VAL B O 1
ATOM 3498 N N . GLN B 1 65 ? -17.25 0.445 29.953 1 25 65 GLN B N 1
ATOM 3499 C CA . GLN B 1 65 ? -16.578 -0.223 28.828 1 25 65 GLN B CA 1
ATOM 3500 C C . GLN B 1 65 ? -17.594 -0.692 27.797 1 25 65 GLN B C 1
ATOM 3502 O O . GLN B 1 65 ? -18.516 -1.463 28.109 1 25 65 GLN B O 1
ATOM 3507 N N . PRO B 1 66 ? -17.984 0.181 26.938 1 24.08 66 PRO B N 1
ATOM 3508 C CA . PRO B 1 66 ? -18.938 -0.422 26 1 24.08 66 PRO B CA 1
ATOM 3509 C C . PRO B 1 66 ? -18.484 -1.794 25.516 1 24.08 66 PRO B C 1
ATOM 3511 O O . PRO B 1 66 ? -17.297 -2.004 25.25 1 24.08 66 PRO B O 1
ATOM 3514 N N . LYS B 1 67 ? -19.141 -2.834 25.891 1 27.75 67 LYS B N 1
ATOM 3515 C CA . LYS B 1 67 ? -18.969 -4.164 25.312 1 27.75 67 LYS B CA 1
ATOM 3516 C C . LYS B 1 67 ? -18.828 -4.094 23.797 1 27.75 67 LYS B C 1
ATOM 3518 O O . LYS B 1 67 ? -19.672 -3.494 23.109 1 27.75 67 LYS B O 1
ATOM 3523 N N . LYS B 1 68 ? -17.625 -4.262 23.344 1 26.27 68 LYS B N 1
ATOM 3524 C CA . LYS B 1 68 ? -17.375 -4.461 21.922 1 26.27 68 LYS B CA 1
ATOM 3525 C C . LYS B 1 68 ? -18.453 -5.332 21.281 1 26.27 68 LYS B C 1
ATOM 3527 O O . LYS B 1 68 ? -18.5 -6.539 21.531 1 26.27 68 LYS B O 1
ATOM 3532 N N . GLU B 1 69 ? -19.672 -4.77 21.203 1 27.22 69 GLU B N 1
ATOM 3533 C CA . GLU B 1 69 ? -20.531 -5.652 20.422 1 27.22 69 GLU B CA 1
ATOM 3534 C C . GLU B 1 69 ? -19.859 -6.055 19.109 1 27.22 69 GLU B C 1
ATOM 3536 O O . GLU B 1 69 ? -19.203 -5.234 18.469 1 27.22 69 GLU B O 1
ATOM 3541 N N . PRO B 1 70 ? -19.594 -7.336 18.875 1 26.91 70 PRO B N 1
ATOM 3542 C CA . PRO B 1 70 ? -19.047 -7.855 17.625 1 26.91 70 PRO B CA 1
ATOM 3543 C C . PRO B 1 70 ? -19.688 -7.223 16.391 1 26.91 70 PRO B C 1
ATOM 3545 O O . PRO B 1 70 ? -20.922 -7.113 16.312 1 26.91 70 PRO B O 1
ATOM 3548 N N . ILE B 1 71 ? -19.062 -6.176 15.945 1 29.2 71 ILE B N 1
ATOM 3549 C CA . ILE B 1 71 ? -19.5 -5.645 14.656 1 29.2 71 ILE B CA 1
ATOM 3550 C C . ILE B 1 71 ? -19.812 -6.797 13.703 1 29.2 71 ILE B C 1
ATOM 3552 O O . ILE B 1 71 ? -18.922 -7.574 13.344 1 29.2 71 ILE B O 1
ATOM 3556 N N . SER B 1 72 ? -20.922 -7.348 13.852 1 28.19 72 SER B N 1
ATOM 3557 C CA . SER B 1 72 ? -21.391 -8.25 12.805 1 28.19 72 SER B CA 1
ATOM 3558 C C . SER B 1 72 ? -21.297 -7.59 11.43 1 28.19 72 SER B C 1
ATOM 3560 O O . SER B 1 72 ? -22.031 -6.633 11.156 1 28.19 72 SER B O 1
ATOM 3562 N N . ASN B 1 73 ? -20.141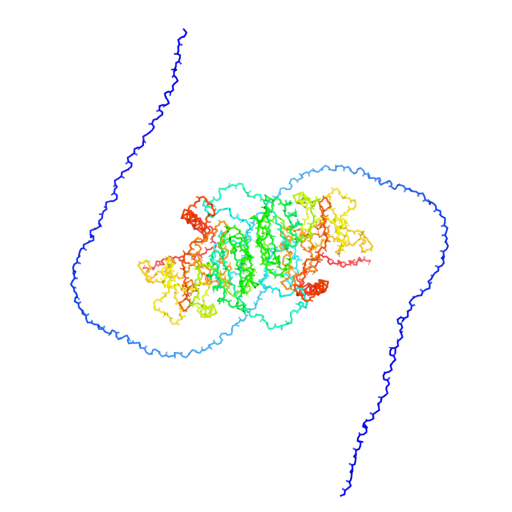 -7.258 10.945 1 31.47 73 ASN B N 1
ATOM 3563 C CA . ASN B 1 73 ? -20.094 -7 9.516 1 31.47 73 ASN B CA 1
ATOM 3564 C C . ASN B 1 73 ? -21.031 -7.914 8.742 1 31.47 73 ASN B C 1
ATOM 3566 O O . ASN B 1 73 ? -20.828 -9.125 8.68 1 31.47 73 ASN B O 1
ATOM 3570 N N . SER B 1 74 ? -22.234 -7.516 8.812 1 30.58 74 SER B N 1
ATOM 3571 C CA . SER B 1 74 ? -23.203 -8.188 7.957 1 30.58 74 SER B CA 1
ATOM 3572 C C . SER B 1 74 ? -22.75 -8.211 6.504 1 30.58 74 SER B C 1
ATOM 3574 O O . SER B 1 74 ? -22.844 -7.207 5.797 1 30.58 74 SER B O 1
ATOM 3576 N N . HIS B 1 75 ? -21.641 -8.781 6.148 1 33.25 75 HIS B N 1
ATOM 3577 C CA . HIS B 1 75 ? -21.578 -9.281 4.781 1 33.25 75 HIS B CA 1
ATOM 3578 C C . HIS B 1 75 ? -22.953 -9.773 4.312 1 33.25 75 HIS B C 1
ATOM 3580 O O . HIS B 1 75 ? -23.656 -10.453 5.062 1 33.25 75 HIS B O 1
ATOM 3586 N N . ASP B 1 76 ? -23.672 -8.93 3.664 1 33.28 76 ASP B N 1
ATOM 3587 C CA . ASP B 1 76 ? -24.797 -9.547 2.977 1 33.28 76 ASP B CA 1
ATOM 3588 C C . ASP B 1 76 ? -24.531 -11.016 2.688 1 33.28 76 ASP B C 1
ATOM 3590 O O . ASP B 1 76 ? -23.641 -11.352 1.91 1 33.28 76 ASP B O 1
ATOM 3594 N N . ALA B 1 77 ? -24.828 -11.852 3.652 1 34.62 77 ALA B N 1
ATOM 3595 C CA . ALA B 1 77 ? -24.922 -13.297 3.506 1 34.62 77 ALA B CA 1
ATOM 3596 C C . ALA B 1 77 ? -25.641 -13.68 2.211 1 34.62 77 ALA B C 1
ATOM 3598 O O . ALA B 1 77 ? -26.828 -13.992 2.221 1 34.62 77 ALA B O 1
ATOM 3599 N N . SER B 1 78 ? -25.578 -12.906 1.201 1 34.62 78 SER B N 1
ATOM 3600 C CA . SER B 1 78 ? -26.141 -13.766 0.17 1 34.62 78 SER B CA 1
ATOM 3601 C C . SER B 1 78 ? -25.719 -15.219 0.356 1 34.62 78 SER B C 1
ATOM 3603 O O . SER B 1 78 ? -24.75 -15.5 1.067 1 34.62 78 SER B O 1
ATOM 3605 N N . GLN B 1 79 ? -26.203 -16.172 -0.353 1 41.59 79 GLN B N 1
ATOM 3606 C CA . GLN B 1 79 ? -26.281 -17.594 -0.072 1 41.59 79 GLN B CA 1
ATOM 3607 C C . GLN B 1 79 ? -24.953 -18.156 0.396 1 41.59 79 GLN B C 1
ATOM 3609 O O . GLN B 1 79 ? -24.891 -19.203 1.034 1 41.59 79 GLN B O 1
ATOM 3614 N N . GLY B 1 80 ? -23.703 -17.672 0.001 1 51.44 80 GLY B N 1
ATOM 3615 C CA . GLY B 1 80 ? -22.594 -18.469 0.479 1 51.44 80 GLY B CA 1
ATOM 3616 C C . GLY B 1 80 ? -21.891 -17.875 1.684 1 51.44 80 GLY B C 1
ATOM 3617 O O . GLY B 1 80 ? -21.781 -16.641 1.794 1 51.44 80 GLY B O 1
ATOM 3618 N N . GLY B 1 81 ? -22.078 -18.281 2.934 1 68.81 81 GLY B N 1
ATOM 3619 C CA . GLY B 1 81 ? -21.422 -18 4.195 1 68.81 81 GLY B CA 1
ATOM 3620 C C . GLY B 1 81 ? -20 -17.484 4.027 1 68.81 81 GLY B C 1
ATOM 3621 O O . GLY B 1 81 ? -19.453 -17.531 2.928 1 68.81 81 GLY B O 1
ATOM 3622 N N . GLU B 1 82 ? -19.422 -16.703 5.031 1 85.25 82 GLU B N 1
ATOM 3623 C CA . GLU B 1 82 ? -18.031 -16.25 5.055 1 85.25 82 GLU B CA 1
ATOM 3624 C C . GLU B 1 82 ? -17.078 -17.406 4.738 1 85.25 82 GLU B C 1
ATOM 3626 O O . GLU B 1 82 ? -17.156 -18.469 5.355 1 85.25 82 GLU B O 1
ATOM 3631 N N . PRO B 1 83 ? -16.344 -17.141 3.709 1 93.38 83 PRO B N 1
ATOM 3632 C CA . PRO B 1 83 ? -15.461 -18.234 3.297 1 93.38 83 PRO B CA 1
ATOM 3633 C C . PRO B 1 83 ? -14.43 -18.594 4.363 1 93.38 83 PRO B C 1
ATOM 3635 O O . PRO B 1 83 ? -13.93 -19.719 4.387 1 93.38 83 PRO B O 1
ATOM 3638 N N . LEU B 1 84 ? -14.094 -17.609 5.195 1 97.25 84 LEU B N 1
ATOM 3639 C CA . LEU B 1 84 ? -13.055 -17.812 6.199 1 97.25 84 LEU B CA 1
ATOM 3640 C C . LEU B 1 84 ? -13.625 -17.688 7.605 1 97.25 84 LEU B C 1
ATOM 3642 O O . LEU B 1 84 ? -14.531 -16.875 7.844 1 97.25 84 LEU B O 1
ATOM 3646 N N . PRO B 1 85 ? -13.117 -18.469 8.508 1 96.25 85 PRO B N 1
ATOM 3647 C CA . PRO B 1 85 ? -13.531 -18.234 9.891 1 96.25 85 PRO B CA 1
ATOM 3648 C C . PRO B 1 85 ? -13.055 -16.891 10.43 1 96.25 85 PRO B C 1
ATOM 3650 O O . PRO B 1 85 ? -11.945 -16.438 10.109 1 96.25 85 PRO B O 1
ATOM 3653 N N . ARG B 1 86 ? -13.789 -16.188 11.203 1 93.56 86 ARG B N 1
ATOM 3654 C CA . ARG B 1 86 ? -13.555 -14.82 11.648 1 93.56 86 ARG B CA 1
ATOM 3655 C C . ARG B 1 86 ? -12.227 -14.703 12.391 1 93.56 86 ARG B C 1
ATOM 3657 O O . ARG B 1 86 ? -11.477 -13.75 12.188 1 93.56 86 ARG B O 1
ATOM 3664 N N . GLY B 1 87 ? -11.789 -15.594 13.18 1 93.44 87 GLY B N 1
ATOM 3665 C CA . GLY B 1 87 ? -10.578 -15.5 13.977 1 93.44 87 GLY B CA 1
ATOM 3666 C C . GLY B 1 87 ? -9.312 -15.57 13.141 1 93.44 87 GLY B C 1
ATOM 3667 O O . GLY B 1 87 ? -8.242 -15.164 13.594 1 93.44 87 GLY B O 1
ATOM 3668 N N . LEU B 1 88 ? -9.414 -15.953 11.898 1 95.81 88 LEU B N 1
ATOM 3669 C CA . LEU B 1 88 ? -8.25 -16.094 11.031 1 95.81 88 LEU B CA 1
ATOM 3670 C C . LEU B 1 88 ? -8.133 -14.914 10.078 1 95.81 88 LEU B C 1
ATOM 3672 O O . LEU B 1 88 ? -7.027 -14.523 9.695 1 95.81 88 LEU B O 1
ATOM 3676 N N . ALA B 1 89 ? -9.242 -14.383 9.672 1 95.75 89 ALA B N 1
ATOM 3677 C CA . ALA B 1 89 ? -9.289 -13.297 8.695 1 95.75 89 ALA B CA 1
ATOM 3678 C C . ALA B 1 89 ? -8.898 -11.969 9.32 1 95.75 89 ALA B C 1
ATOM 3680 O O . ALA B 1 89 ? -9.406 -11.602 10.383 1 95.75 89 ALA B O 1
ATOM 3681 N N . HIS B 1 90 ? -7.918 -11.297 8.633 1 95.81 90 HIS B N 1
ATOM 3682 C CA . HIS B 1 90 ? -7.504 -9.977 9.094 1 95.81 90 HIS B CA 1
ATOM 3683 C C . HIS B 1 90 ? -7.719 -8.922 8.016 1 95.81 90 HIS B C 1
ATOM 3685 O O . HIS B 1 90 ? -7.27 -9.094 6.879 1 95.81 90 HIS B O 1
ATOM 3691 N N . ASP B 1 91 ? -8.266 -7.848 8.43 1 95.81 91 ASP B N 1
ATOM 3692 C CA . ASP B 1 91 ? -8.602 -6.801 7.465 1 95.81 91 ASP B CA 1
ATOM 3693 C C . ASP B 1 91 ? -7.543 -5.695 7.469 1 95.81 91 ASP B C 1
ATOM 3695 O O . ASP B 1 91 ? -7.559 -4.812 6.613 1 95.81 91 ASP B O 1
ATOM 3699 N N . THR B 1 92 ? -6.695 -5.719 8.484 1 96.94 92 THR B N 1
ATOM 3700 C CA . THR B 1 92 ? -5.672 -4.688 8.609 1 96.94 92 THR B CA 1
ATOM 3701 C C . THR B 1 92 ? -4.277 -5.305 8.594 1 96.94 92 THR B C 1
ATOM 3703 O O . THR B 1 92 ? -4.129 -6.523 8.703 1 96.94 92 THR B O 1
ATOM 3706 N N . THR B 1 93 ? -3.293 -4.496 8.328 1 96.44 93 THR B N 1
ATOM 3707 C CA . THR B 1 93 ? -1.88 -4.852 8.406 1 96.44 93 THR B CA 1
ATOM 3708 C C . THR B 1 93 ? -1.069 -3.711 9.016 1 96.44 93 THR B C 1
ATOM 3710 O O . THR B 1 93 ? -1.63 -2.807 9.641 1 96.44 93 THR B O 1
ATOM 3713 N N . ASN B 1 94 ? 0.252 -3.861 9.078 1 93.94 94 ASN B N 1
ATOM 3714 C CA . ASN B 1 94 ? 1.187 -2.83 9.516 1 93.94 94 ASN B CA 1
ATOM 3715 C C . ASN B 1 94 ? 2.482 -2.867 8.711 1 93.94 94 ASN B C 1
ATOM 3717 O O . ASN B 1 94 ? 2.705 -3.795 7.93 1 93.94 94 ASN B O 1
ATOM 3721 N N . LEU B 1 95 ? 3.268 -1.875 8.906 1 96.69 95 LEU B N 1
ATOM 3722 C CA . LEU B 1 95 ? 4.465 -1.739 8.086 1 96.69 95 LEU B CA 1
ATOM 3723 C C . LEU B 1 95 ? 5.707 -2.15 8.867 1 96.69 95 LEU B C 1
ATOM 3725 O O . LEU B 1 95 ? 6.809 -1.667 8.594 1 96.69 95 LEU B O 1
ATOM 3729 N N . GLU B 1 96 ? 5.52 -2.975 9.867 1 93.5 96 GLU B N 1
ATOM 3730 C CA . GLU B 1 96 ? 6.672 -3.439 10.633 1 93.5 96 GLU B CA 1
ATOM 3731 C C . GLU B 1 96 ? 7.516 -4.414 9.82 1 93.5 96 GLU B C 1
ATOM 3733 O O . GLU B 1 96 ? 7 -5.406 9.297 1 93.5 96 GLU B O 1
ATOM 3738 N N . MET B 1 97 ? 8.797 -4.168 9.742 1 93.81 97 MET B N 1
ATOM 3739 C CA . MET B 1 97 ? 9.719 -5.031 9.008 1 93.81 97 MET B CA 1
ATOM 3740 C C . MET B 1 97 ? 10.266 -6.133 9.906 1 93.81 97 MET B C 1
ATOM 3742 O O . MET B 1 97 ? 10.492 -5.91 11.094 1 93.81 97 MET B O 1
ATOM 3746 N N . GLU B 1 98 ? 10.438 -7.215 9.25 1 91.69 98 GLU B N 1
ATOM 3747 C CA . GLU B 1 98 ? 11.047 -8.328 9.977 1 91.69 98 GLU B CA 1
ATOM 3748 C C . GLU B 1 98 ? 12.57 -8.219 9.977 1 91.69 98 GLU B C 1
ATOM 3750 O O . GLU B 1 98 ? 13.18 -7.965 8.93 1 91.69 98 GLU B O 1
ATOM 3755 N N . ALA B 1 99 ? 13.117 -8.469 11.141 1 88.06 99 ALA B N 1
ATOM 3756 C CA . ALA B 1 99 ? 14.555 -8.297 11.297 1 88.06 99 ALA B CA 1
ATOM 3757 C C . ALA B 1 99 ? 15.312 -9.492 10.727 1 88.06 99 ALA B C 1
ATOM 3759 O O . ALA B 1 99 ? 16.484 -9.367 10.344 1 88.06 99 ALA B O 1
ATOM 3760 N N . SER B 1 100 ? 14.656 -10.648 10.719 1 88.31 100 SER B N 1
ATOM 3761 C CA . SER B 1 100 ? 15.328 -11.859 10.258 1 88.31 100 SER B CA 1
ATOM 3762 C C . SER B 1 100 ? 14.359 -12.773 9.508 1 88.31 100 SER B C 1
ATOM 3764 O O . SER B 1 100 ? 13.18 -12.844 9.852 1 88.31 100 SER B O 1
ATOM 3766 N N . LEU B 1 101 ? 14.93 -13.453 8.578 1 90.5 101 LEU B N 1
ATOM 3767 C CA . LEU B 1 101 ? 14.156 -14.414 7.801 1 90.5 101 LEU B CA 1
ATOM 3768 C C . LEU B 1 101 ? 14.211 -15.797 8.445 1 90.5 101 LEU B C 1
ATOM 3770 O O . LEU B 1 101 ? 13.523 -16.719 7.996 1 90.5 101 LEU B O 1
ATOM 3774 N N . ALA B 1 102 ? 14.969 -15.898 9.422 1 90.44 102 ALA B N 1
ATOM 3775 C CA . ALA B 1 102 ? 15.148 -17.156 10.148 1 90.44 102 ALA B CA 1
ATOM 3776 C C . ALA B 1 102 ? 14.766 -17 11.617 1 90.44 102 ALA B C 1
ATOM 3778 O O . ALA B 1 102 ? 14.148 -16 12 1 90.44 102 ALA B O 1
ATOM 3779 N N . GLY B 1 103 ? 14.883 -18.016 12.32 1 88.31 103 GLY B N 1
ATOM 3780 C CA . GLY B 1 103 ? 14.609 -17.969 13.75 1 88.31 103 GLY B CA 1
ATOM 3781 C C . GLY B 1 103 ? 13.188 -18.328 14.102 1 88.31 103 GLY B C 1
ATOM 3782 O O . GLY B 1 103 ? 12.453 -18.875 13.266 1 88.31 103 GLY B O 1
ATOM 3783 N N . ASN B 1 104 ? 12.852 -18.109 15.328 1 87.62 104 ASN B N 1
ATOM 3784 C CA . ASN B 1 104 ? 11.523 -18.453 15.844 1 87.62 104 ASN B CA 1
ATOM 3785 C C . ASN B 1 104 ? 10.523 -17.328 15.586 1 87.62 104 ASN B C 1
ATOM 3787 O O . ASN B 1 104 ? 10.703 -16.203 16.047 1 87.62 104 ASN B O 1
ATOM 3791 N N . PRO B 1 105 ? 9.523 -17.688 14.828 1 88.06 105 PRO B N 1
ATOM 3792 C CA . PRO B 1 105 ? 8.539 -16.656 14.531 1 88.06 105 PRO B CA 1
ATOM 3793 C C . PRO B 1 105 ? 7.672 -16.297 15.734 1 88.06 105 PRO B C 1
ATOM 3795 O O . PRO B 1 105 ? 7.016 -15.25 15.742 1 88.06 105 PRO B O 1
ATOM 3798 N N . GLU B 1 106 ? 7.543 -17.281 16.594 1 81.31 106 GLU B N 1
ATOM 3799 C CA . GLU B 1 106 ? 6.703 -17 17.75 1 81.31 106 GLU B CA 1
ATOM 3800 C C . GLU B 1 106 ? 7.316 -15.93 18.641 1 81.31 106 GLU B C 1
ATOM 3802 O O . GLU B 1 106 ? 8.469 -16.047 19.062 1 81.31 106 GLU B O 1
ATOM 3807 N N . ARG B 1 107 ? 7.055 -14.797 18.219 1 60.44 107 ARG B N 1
ATOM 3808 C CA . ARG B 1 107 ? 7.559 -13.68 19.016 1 60.44 107 ARG B CA 1
ATOM 3809 C C . ARG B 1 107 ? 7.152 -13.812 20.469 1 60.44 107 ARG B C 1
ATOM 3811 O O . ARG B 1 107 ? 6.027 -14.219 20.781 1 60.44 107 ARG B O 1
ATOM 3818 N N . LYS B 1 108 ? 8.094 -14.18 21.375 1 51.03 108 LYS B N 1
ATOM 3819 C CA . LYS B 1 108 ? 7.789 -14.117 22.797 1 51.03 108 LYS B CA 1
ATOM 3820 C C . LYS B 1 108 ? 6.824 -12.977 23.109 1 51.03 108 LYS B C 1
ATOM 3822 O O . LYS B 1 108 ? 6.812 -11.961 22.406 1 51.03 108 LYS B O 1
ATOM 3827 N N . HIS B 1 109 ? 5.621 -13.406 23.781 1 46.75 109 HIS B N 1
ATOM 3828 C CA . HIS B 1 109 ? 4.699 -12.453 24.375 1 46.75 109 HIS B CA 1
ATOM 3829 C C . HIS B 1 109 ? 5.426 -11.18 24.812 1 46.75 109 HIS B C 1
ATOM 3831 O O . HIS B 1 109 ? 5.824 -11.055 25.969 1 46.75 109 HIS B O 1
ATOM 3837 N N . GLU B 1 110 ? 6.457 -10.906 24.203 1 45.84 110 GLU B N 1
ATOM 3838 C CA . GLU B 1 110 ? 6.98 -9.695 24.812 1 45.84 110 GLU B CA 1
ATOM 3839 C C . GLU B 1 110 ? 5.918 -8.602 24.875 1 45.84 110 GLU B C 1
ATOM 3841 O O . GLU B 1 110 ? 4.918 -8.664 24.156 1 45.84 110 GLU B O 1
ATOM 3846 N N . ALA B 1 111 ? 6.105 -7.633 25.766 1 49.31 111 ALA B N 1
ATOM 3847 C CA . ALA B 1 111 ? 5.352 -6.422 26.078 1 49.31 111 ALA B CA 1
ATOM 3848 C C . ALA B 1 111 ? 4.754 -5.805 24.812 1 49.31 111 ALA B C 1
ATOM 3850 O O . ALA B 1 111 ? 5.344 -5.891 23.734 1 49.31 111 ALA B O 1
ATOM 3851 N N . ALA B 1 112 ? 3.516 -5.836 24.797 1 56.31 112 ALA B N 1
ATOM 3852 C CA . ALA B 1 112 ? 2.771 -5.102 23.781 1 56.31 112 ALA B CA 1
ATOM 3853 C C . ALA B 1 112 ? 3.641 -4.027 23.125 1 56.31 112 ALA B C 1
ATOM 3855 O O . ALA B 1 112 ? 4.203 -3.178 23.828 1 56.31 112 ALA B O 1
ATOM 3856 N N . ALA B 1 113 ? 4.141 -4.176 21.797 1 65.69 113 ALA B N 1
ATOM 3857 C CA . ALA B 1 113 ? 4.965 -3.199 21.094 1 65.69 113 ALA B CA 1
ATOM 3858 C C . ALA B 1 113 ? 4.387 -1.793 21.234 1 65.69 113 ALA B C 1
ATOM 3860 O O . ALA B 1 113 ? 3.168 -1.614 21.219 1 65.69 113 ALA B O 1
ATOM 3861 N N . LYS B 1 114 ? 5.223 -0.812 21.734 1 80.69 114 LYS B N 1
ATOM 3862 C CA . LYS B 1 114 ? 4.879 0.607 21.797 1 80.69 114 LYS B CA 1
ATOM 3863 C C . LYS B 1 114 ? 4.281 1.08 20.469 1 80.69 114 LYS B C 1
ATOM 3865 O O . LYS B 1 114 ? 4.816 0.787 19.391 1 80.69 114 LYS B O 1
ATOM 3870 N N . PRO B 1 115 ? 3.064 1.613 20.641 1 90.06 115 PRO B N 1
ATOM 3871 C CA . PRO B 1 115 ? 2.473 2.143 19.406 1 90.06 115 PRO B CA 1
ATOM 3872 C C . PRO B 1 115 ? 3.365 3.174 18.719 1 90.06 115 PRO B C 1
ATOM 3874 O O . PRO B 1 115 ? 4.031 3.967 19.391 1 90.06 115 PRO B O 1
ATOM 3877 N N . LYS B 1 116 ? 3.428 3.076 17.484 1 97.62 116 LYS B N 1
ATOM 3878 C CA . LYS B 1 116 ? 4.23 4.004 16.688 1 97.62 116 LYS B CA 1
ATOM 3879 C C . LYS B 1 116 ? 3.34 4.926 15.859 1 97.62 116 LYS B C 1
ATOM 3881 O O . LYS B 1 116 ? 2.125 4.734 15.797 1 97.62 116 LYS B O 1
ATOM 3886 N N . SER B 1 117 ? 3.939 6.02 15.367 1 98.81 117 SER B N 1
ATOM 3887 C CA . SER B 1 117 ? 3.369 6.867 14.328 1 98.81 117 SER B CA 1
ATOM 3888 C C . SER B 1 117 ? 4.133 6.73 13.016 1 98.81 117 SER B C 1
ATOM 3890 O O . SER B 1 117 ? 5.164 6.055 12.961 1 98.81 117 SER B O 1
ATOM 3892 N N . LEU B 1 118 ? 3.547 7.242 11.969 1 98.88 118 LEU B N 1
ATOM 3893 C CA . LEU B 1 118 ? 4.129 7.062 10.648 1 98.88 118 LEU B CA 1
ATOM 3894 C C . LEU B 1 118 ? 4.488 8.406 10.023 1 98.88 118 LEU B C 1
ATOM 3896 O O . LEU B 1 118 ? 3.691 9.352 10.07 1 98.88 118 LEU B O 1
ATOM 3900 N N . LEU B 1 119 ? 5.707 8.516 9.531 1 98.94 119 LEU B N 1
ATOM 3901 C CA . LEU B 1 119 ? 6.137 9.641 8.703 1 98.94 119 LEU B CA 1
ATOM 3902 C C . LEU B 1 119 ? 6.207 9.242 7.234 1 98.94 119 LEU B C 1
ATOM 3904 O O . LEU B 1 119 ? 6.93 8.305 6.875 1 98.94 119 LEU B O 1
ATOM 3908 N N . ALA B 1 120 ? 5.465 9.875 6.375 1 98.88 120 ALA B N 1
ATOM 3909 C CA . ALA B 1 120 ? 5.473 9.656 4.93 1 98.88 120 ALA B CA 1
ATOM 3910 C C . ALA B 1 120 ? 5.836 10.938 4.184 1 98.88 120 ALA B C 1
ATOM 3912 O O . ALA B 1 120 ? 5.184 11.969 4.359 1 98.88 120 ALA B O 1
ATOM 3913 N N . ILE B 1 121 ? 6.887 10.859 3.271 1 98.31 121 ILE B N 1
ATOM 3914 C CA . ILE B 1 121 ? 7.434 12.039 2.619 1 98.31 121 ILE B CA 1
ATOM 3915 C C . ILE B 1 121 ? 7.785 11.711 1.17 1 98.31 121 ILE B C 1
ATOM 3917 O O . ILE B 1 121 ? 8.5 10.742 0.901 1 98.31 121 ILE B O 1
ATOM 3921 N N . PRO B 1 122 ? 7.273 12.508 0.215 1 97.88 122 PRO B N 1
ATOM 3922 C CA . PRO B 1 122 ? 7.891 12.43 -1.11 1 97.88 122 PRO B CA 1
ATOM 3923 C C . PRO B 1 122 ? 9.312 12.992 -1.134 1 97.88 122 PRO B C 1
ATOM 3925 O O . PRO B 1 122 ? 9.578 14.016 -0.506 1 97.88 122 PRO B O 1
ATOM 3928 N N . VAL B 1 123 ? 10.188 12.32 -1.884 1 97.62 123 VAL B N 1
ATOM 3929 C CA . VAL B 1 123 ? 11.57 12.766 -1.789 1 97.62 123 VAL B CA 1
ATOM 3930 C C . VAL B 1 123 ? 12.227 12.711 -3.166 1 97.62 123 VAL B C 1
ATOM 3932 O O . VAL B 1 123 ? 11.898 11.844 -3.98 1 97.62 123 VAL B O 1
ATOM 3935 N N . GLY B 1 124 ? 13.102 13.609 -3.363 1 96.06 124 GLY B N 1
ATOM 3936 C CA . GLY B 1 124 ? 14.039 13.633 -4.473 1 96.06 124 GLY B CA 1
ATOM 3937 C C . GLY B 1 124 ? 15.477 13.828 -4.031 1 96.06 124 GLY B C 1
ATOM 3938 O O . GLY B 1 124 ? 15.742 14.492 -3.031 1 96.06 124 GLY B O 1
ATOM 3939 N N . ILE B 1 125 ? 16.344 13.312 -4.844 1 96.12 125 ILE B N 1
ATOM 3940 C CA . ILE B 1 125 ? 17.75 13.234 -4.445 1 96.12 125 ILE B CA 1
ATOM 3941 C C . ILE B 1 125 ? 18.328 14.641 -4.328 1 96.12 125 ILE B C 1
ATOM 3943 O O . ILE B 1 125 ? 19.266 14.867 -3.559 1 96.12 125 ILE B O 1
ATOM 3947 N N . LYS B 1 126 ? 17.781 15.586 -4.977 1 93.38 126 LYS B N 1
ATOM 3948 C CA . LYS B 1 126 ? 18.281 16.953 -4.957 1 93.38 126 LYS B CA 1
ATOM 3949 C C . LYS B 1 126 ? 18.078 17.594 -3.586 1 93.38 126 LYS B C 1
ATOM 3951 O O . LYS B 1 126 ? 18.75 18.578 -3.248 1 93.38 126 LYS B O 1
ATOM 3956 N N . ASN B 1 127 ? 17.141 17.078 -2.787 1 94.56 127 ASN B N 1
ATOM 3957 C CA . ASN B 1 127 ? 16.875 17.625 -1.456 1 94.56 127 ASN B CA 1
ATOM 3958 C C . ASN B 1 127 ? 17.391 16.688 -0.364 1 94.56 127 ASN B C 1
ATOM 3960 O O . ASN B 1 127 ? 16.922 16.734 0.772 1 94.56 127 ASN B O 1
ATOM 3964 N N . LYS B 1 128 ? 18.328 15.938 -0.668 1 96.5 128 LYS B N 1
ATOM 3965 C CA . LYS B 1 128 ? 18.812 14.859 0.188 1 96.5 128 LYS B CA 1
ATOM 3966 C C . LYS B 1 128 ? 19.266 15.398 1.545 1 96.5 128 LYS B C 1
ATOM 3968 O O . LYS B 1 128 ? 18.953 14.812 2.584 1 96.5 128 LYS B O 1
ATOM 3973 N N . ALA B 1 129 ? 19.953 16.5 1.568 1 96.19 129 ALA B N 1
ATOM 3974 C CA . ALA B 1 129 ? 20.484 17.031 2.814 1 96.19 129 ALA B CA 1
ATOM 3975 C C . ALA B 1 129 ? 19.359 17.453 3.758 1 96.19 129 ALA B C 1
ATOM 3977 O O . ALA B 1 129 ? 19.406 17.172 4.957 1 96.19 129 ALA B O 1
ATOM 3978 N N . VAL B 1 130 ? 18.406 18.125 3.25 1 96.19 130 VAL B N 1
ATOM 3979 C CA . VAL B 1 130 ? 17.266 18.594 4.055 1 96.19 130 VAL B CA 1
ATOM 3980 C C . VAL B 1 130 ? 16.469 17.391 4.562 1 96.19 130 VAL B C 1
ATOM 3982 O O . VAL B 1 130 ? 16.125 17.328 5.742 1 96.19 130 VAL B O 1
ATOM 3985 N N . VAL B 1 131 ? 16.266 16.438 3.699 1 97.56 131 VAL B N 1
ATOM 3986 C CA . VAL B 1 131 ? 15.484 15.25 4.043 1 97.56 131 VAL B CA 1
ATOM 3987 C C . VAL B 1 131 ? 16.219 14.438 5.102 1 97.56 131 VAL B C 1
ATOM 3989 O O . VAL B 1 131 ? 15.609 13.883 6.016 1 97.56 131 VAL B O 1
ATOM 3992 N N . ASP B 1 132 ? 17.516 14.359 4.992 1 98.31 132 ASP B N 1
ATOM 3993 C CA . ASP B 1 132 ? 18.312 13.633 5.984 1 98.31 132 ASP B CA 1
ATOM 3994 C C . ASP B 1 132 ? 18.109 14.219 7.383 1 98.31 132 ASP B C 1
ATOM 3996 O O . ASP B 1 132 ? 17.844 13.484 8.336 1 98.31 132 ASP B O 1
ATOM 4000 N N . ARG B 1 133 ? 18.188 15.5 7.457 1 98 133 ARG B N 1
ATOM 4001 C CA . ARG B 1 133 ? 17.969 16.156 8.742 1 98 133 ARG B CA 1
ATOM 4002 C C . ARG B 1 133 ? 16.547 15.93 9.242 1 98 133 ARG B C 1
ATOM 4004 O O . ARG B 1 133 ? 16.344 15.68 10.43 1 98 133 ARG B O 1
ATOM 4011 N N . LEU B 1 134 ? 15.648 16.016 8.367 1 98.44 134 LEU B N 1
ATOM 4012 C CA . LEU B 1 134 ? 14.234 15.836 8.695 1 98.44 134 LEU B CA 1
ATOM 4013 C C . LEU B 1 134 ? 13.969 14.438 9.242 1 98.44 134 LEU B C 1
ATOM 4015 O O . LEU B 1 134 ? 13.492 14.289 10.367 1 98.44 134 LEU B O 1
ATOM 4019 N N . VAL B 1 135 ? 14.336 13.406 8.492 1 98.75 135 VAL B N 1
ATOM 4020 C CA . VAL B 1 135 ? 14.039 12.023 8.867 1 98.75 135 VAL B CA 1
ATOM 4021 C C . VAL B 1 135 ? 14.805 11.664 10.141 1 98.75 135 VAL B C 1
ATOM 4023 O O . VAL B 1 135 ? 14.281 10.945 11 1 98.75 135 VAL B O 1
ATOM 4026 N N . SER B 1 136 ? 16 12.18 10.297 1 98.44 136 SER B N 1
ATOM 4027 C CA . SER B 1 136 ? 16.828 11.883 11.469 1 98.44 136 SER B CA 1
ATOM 4028 C C . SER B 1 136 ? 16.172 12.406 12.75 1 98.44 136 SER B C 1
ATOM 4030 O O . SER B 1 136 ? 16.5 11.961 13.844 1 98.44 136 SER B O 1
ATOM 4032 N N . ARG B 1 137 ? 15.289 13.359 12.609 1 98.31 137 ARG B N 1
ATOM 4033 C CA . ARG B 1 137 ? 14.609 13.945 13.766 1 98.31 137 ARG B CA 1
ATOM 4034 C C . ARG B 1 137 ? 13.539 13.008 14.305 1 98.31 137 ARG B C 1
ATOM 4036 O O . ARG B 1 137 ? 13.055 13.188 15.43 1 98.31 137 ARG B O 1
ATOM 4043 N N . PHE B 1 138 ? 13.164 12 13.594 1 98.75 138 PHE B N 1
ATOM 4044 C CA . PHE B 1 138 ? 12.109 11.07 13.977 1 98.75 138 PHE B CA 1
ATOM 4045 C C . PHE B 1 138 ? 12.695 9.766 14.5 1 98.75 138 PHE B C 1
ATOM 4047 O O . PHE B 1 138 ? 13.211 8.953 13.719 1 98.75 138 PHE B O 1
ATOM 4054 N N . PRO B 1 139 ? 12.562 9.516 15.781 1 97.69 139 PRO B N 1
ATOM 4055 C CA . PRO B 1 139 ? 13.219 8.344 16.375 1 97.69 139 PRO B CA 1
ATOM 4056 C C . PRO B 1 139 ? 12.617 7.027 15.891 1 97.69 139 PRO B C 1
ATOM 4058 O O . PRO B 1 139 ? 11.391 6.898 15.812 1 97.69 139 PRO B O 1
ATOM 4061 N N . ALA B 1 140 ? 13.445 6.039 15.711 1 95.88 140 ALA B N 1
ATOM 4062 C CA . ALA B 1 140 ? 13.055 4.738 15.18 1 95.88 140 ALA B CA 1
ATOM 4063 C C . ALA B 1 140 ? 12.109 4.02 16.141 1 95.88 140 ALA B C 1
ATOM 4065 O O . ALA B 1 140 ? 11.234 3.264 15.703 1 95.88 140 ALA B O 1
ATOM 4066 N N . ASP B 1 141 ? 12.219 4.27 17.375 1 95.62 141 ASP B N 1
ATOM 4067 C CA . ASP B 1 141 ? 11.406 3.582 18.375 1 95.62 141 ASP B CA 1
ATOM 4068 C C . ASP B 1 141 ? 9.977 4.117 18.375 1 95.62 141 ASP B C 1
ATOM 4070 O O . ASP B 1 141 ? 9.055 3.449 18.859 1 95.62 141 ASP B O 1
ATOM 4074 N N . ASP B 1 142 ? 9.781 5.309 17.797 1 97.81 142 ASP B N 1
ATOM 4075 C CA . ASP B 1 142 ? 8.477 5.965 17.906 1 97.81 142 ASP B CA 1
ATOM 4076 C C . ASP B 1 142 ? 7.824 6.117 16.547 1 97.81 142 ASP B C 1
ATOM 4078 O O . ASP B 1 142 ? 6.625 6.375 16.438 1 97.81 142 ASP B O 1
ATOM 4082 N N . PHE B 1 143 ? 8.727 5.918 15.531 1 98.38 143 PHE B N 1
ATOM 4083 C CA . PHE B 1 143 ? 8.188 6.238 14.211 1 98.38 143 PHE B CA 1
ATOM 4084 C C . PHE B 1 143 ? 8.617 5.199 13.18 1 98.38 143 PHE B C 1
ATOM 4086 O O . PHE B 1 143 ? 9.75 4.719 13.211 1 98.38 143 PHE B O 1
ATOM 4093 N N . THR B 1 144 ? 7.691 4.82 12.336 1 98.06 144 THR B N 1
ATOM 4094 C CA . THR B 1 144 ? 7.969 4.184 11.055 1 98.06 144 THR B CA 1
ATOM 4095 C C . THR B 1 144 ? 8.055 5.223 9.938 1 98.06 144 THR B C 1
ATOM 4097 O O . THR B 1 144 ? 7.391 6.262 10 1 98.06 144 THR B O 1
ATOM 4100 N N . VAL B 1 145 ? 8.961 4.984 8.945 1 98.69 145 VAL B N 1
ATOM 4101 C CA . VAL B 1 145 ? 9.188 5.973 7.898 1 98.69 145 VAL B CA 1
ATOM 4102 C C . VAL B 1 145 ? 8.945 5.34 6.531 1 98.69 145 VAL B C 1
ATOM 4104 O O . VAL B 1 145 ? 9.43 4.234 6.258 1 98.69 145 VAL B O 1
ATOM 4107 N N . MET B 1 146 ? 8.18 5.984 5.723 1 98.81 146 MET B N 1
ATOM 4108 C CA . MET B 1 146 ? 8.008 5.629 4.32 1 98.81 146 MET B CA 1
ATOM 4109 C C . MET B 1 146 ? 8.367 6.797 3.41 1 98.81 146 MET B C 1
ATOM 4111 O O . MET B 1 146 ? 7.844 7.898 3.57 1 98.81 146 MET B O 1
ATOM 4115 N N . LEU B 1 147 ? 9.273 6.566 2.494 1 98.81 147 LEU B N 1
ATOM 4116 C CA . LEU B 1 147 ? 9.711 7.586 1.55 1 98.81 147 LEU B CA 1
ATOM 4117 C C . LEU B 1 147 ? 9.195 7.289 0.146 1 98.81 147 LEU B C 1
ATOM 4119 O O . LEU B 1 147 ? 9.281 6.152 -0.323 1 98.81 147 LEU B O 1
ATOM 4123 N N . PHE B 1 148 ? 8.648 8.281 -0.5 1 98.62 148 PHE B N 1
ATOM 4124 C CA . PHE B 1 148 ? 8.133 8.203 -1.86 1 98.62 148 PHE B CA 1
ATOM 4125 C C . PHE B 1 148 ? 9.094 8.867 -2.844 1 98.62 148 PHE B C 1
ATOM 4127 O O . PHE B 1 148 ? 9.164 10.094 -2.92 1 98.62 148 PHE B O 1
ATOM 4134 N N . HIS B 1 149 ? 9.773 8.086 -3.574 1 97.94 149 HIS B N 1
ATOM 4135 C CA . HIS B 1 149 ? 10.781 8.586 -4.5 1 97.94 149 HIS B CA 1
ATOM 4136 C C . HIS B 1 149 ? 10.164 8.93 -5.852 1 97.94 149 HIS B C 1
ATOM 4138 O O . HIS B 1 149 ? 9.914 8.047 -6.668 1 97.94 149 HIS B O 1
ATOM 4144 N N . TYR B 1 150 ? 10.031 10.172 -6.105 1 96.12 150 TYR B N 1
ATOM 4145 C CA . TYR B 1 150 ? 9.367 10.602 -7.328 1 96.12 150 TYR B CA 1
ATOM 4146 C C . TYR B 1 150 ? 10.367 10.734 -8.477 1 96.12 150 TYR B C 1
ATOM 4148 O O . TYR B 1 150 ? 9.977 10.898 -9.633 1 96.12 150 TYR B O 1
ATOM 4156 N N . ASP B 1 151 ? 11.664 10.633 -8.18 1 94.44 151 ASP B N 1
ATOM 4157 C CA . ASP B 1 151 ? 12.695 10.828 -9.195 1 94.44 151 ASP B CA 1
ATOM 4158 C C . ASP B 1 151 ? 13.359 9.508 -9.562 1 94.44 151 ASP B C 1
ATOM 4160 O O . ASP B 1 151 ? 14.297 9.477 -10.367 1 94.44 151 ASP B O 1
ATOM 4164 N N . GLY B 1 152 ? 13.016 8.438 -8.898 1 94.38 152 GLY B N 1
ATOM 4165 C CA . GLY B 1 152 ? 13.539 7.117 -9.227 1 94.38 152 GLY B CA 1
ATOM 4166 C C . GLY B 1 152 ? 14.828 6.789 -8.5 1 94.38 152 GLY B C 1
ATOM 4167 O O . GLY B 1 152 ? 15.32 5.66 -8.57 1 94.38 152 GLY B O 1
ATOM 4168 N N . ALA B 1 153 ? 15.344 7.754 -7.773 1 95.81 153 ALA B N 1
ATOM 4169 C CA . ALA B 1 153 ? 16.578 7.52 -7.035 1 95.81 153 ALA B CA 1
ATOM 4170 C C . ALA B 1 153 ? 16.297 6.914 -5.664 1 95.81 153 ALA B C 1
ATOM 4172 O O . ALA B 1 153 ? 15.703 7.562 -4.801 1 95.81 153 ALA B O 1
ATOM 4173 N N . VAL B 1 154 ? 16.688 5.68 -5.477 1 97.56 154 VAL B N 1
ATOM 4174 C CA . VAL B 1 154 ? 16.469 5.023 -4.191 1 97.56 154 VAL B CA 1
ATOM 4175 C C . VAL B 1 154 ? 17.797 4.594 -3.586 1 97.56 154 VAL B C 1
ATOM 4177 O O . VAL B 1 154 ? 18.078 4.887 -2.422 1 97.56 154 VAL B O 1
ATOM 4180 N N . GLU B 1 155 ? 18.656 4.059 -4.387 1 96.69 155 GLU B N 1
ATOM 4181 C CA . GLU B 1 155 ? 19.922 3.504 -3.902 1 96.69 155 GLU B CA 1
ATOM 4182 C C . GLU B 1 155 ? 20.859 4.605 -3.408 1 96.69 155 GLU B C 1
ATOM 4184 O O . GLU B 1 155 ? 21.656 4.387 -2.5 1 96.69 155 GLU B O 1
ATOM 4189 N N . GLN B 1 156 ? 20.688 5.73 -3.936 1 96.81 156 GLN B N 1
ATOM 4190 C CA . GLN B 1 156 ? 21.562 6.859 -3.592 1 96.81 156 GLN B CA 1
ATOM 4191 C C . GLN B 1 156 ? 21.297 7.332 -2.162 1 96.81 156 GLN B C 1
ATOM 4193 O O . GLN B 1 156 ? 22.078 8.109 -1.61 1 96.81 156 GLN B O 1
ATOM 4198 N N . TRP B 1 157 ? 20.281 6.855 -1.571 1 97.19 157 TRP B N 1
ATOM 4199 C CA . TRP B 1 157 ? 19.969 7.184 -0.184 1 97.19 157 TRP B CA 1
ATOM 4200 C C . TRP B 1 157 ? 20.562 6.148 0.767 1 97.19 157 TRP B C 1
ATOM 4202 O O . TRP B 1 157 ? 20.438 6.266 1.986 1 97.19 157 TRP B O 1
ATOM 4212 N N . GLY B 1 158 ? 21.219 5.152 0.256 1 95.81 158 GLY B N 1
ATOM 4213 C CA . GLY B 1 158 ? 21.672 3.998 1.014 1 95.81 158 GLY B CA 1
ATOM 4214 C C . GLY B 1 158 ? 22.719 4.348 2.068 1 95.81 158 GLY B C 1
ATOM 4215 O O . GLY B 1 158 ? 22.938 3.578 3.006 1 95.81 158 GLY B O 1
ATOM 4216 N N . ASP B 1 159 ? 23.375 5.461 1.989 1 95.81 159 ASP B N 1
ATOM 4217 C CA . ASP B 1 159 ? 24.406 5.852 2.947 1 95.81 159 ASP B CA 1
ATOM 4218 C C . ASP B 1 159 ? 23.797 6.543 4.164 1 95.81 159 ASP B C 1
ATOM 4220 O O . ASP B 1 159 ? 24.484 6.82 5.141 1 95.81 159 ASP B O 1
ATOM 4224 N N . MET B 1 160 ? 22.484 6.824 4.117 1 97.12 160 MET B N 1
ATOM 4225 C CA . MET B 1 160 ? 21.828 7.414 5.277 1 97.12 160 MET B CA 1
ATOM 4226 C C . MET B 1 160 ? 21.594 6.367 6.363 1 97.12 160 MET B C 1
ATOM 4228 O O . MET B 1 160 ? 21.219 5.227 6.062 1 97.12 160 MET B O 1
ATOM 4232 N N . GLU B 1 161 ? 21.75 6.754 7.613 1 96.19 161 GLU B N 1
ATOM 4233 C CA . GLU B 1 161 ? 21.625 5.828 8.734 1 96.19 161 GLU B CA 1
ATOM 4234 C C . GLU B 1 161 ? 20.219 5.227 8.812 1 96.19 161 GLU B C 1
ATOM 4236 O O . GLU B 1 161 ? 20.062 4.055 9.164 1 96.19 161 GLU B O 1
ATOM 4241 N N . TRP B 1 162 ? 19.266 5.984 8.438 1 97.25 162 TRP B N 1
ATOM 4242 C CA . TRP B 1 162 ? 17.875 5.574 8.562 1 97.25 162 TRP B CA 1
ATOM 4243 C C . TRP B 1 162 ? 17.406 4.824 7.32 1 97.25 162 TRP B C 1
ATOM 4245 O O . TRP B 1 162 ? 16.266 4.348 7.262 1 97.25 162 TRP B O 1
ATOM 4255 N N . SER B 1 163 ? 18.203 4.676 6.32 1 96.81 163 SER B N 1
ATOM 4256 C CA . SER B 1 163 ? 17.766 4.188 5.016 1 96.81 163 SER B CA 1
ATOM 4257 C C . SER B 1 163 ? 17.266 2.752 5.102 1 96.81 163 SER B C 1
ATOM 4259 O O . SER B 1 163 ? 16.25 2.41 4.492 1 96.81 163 SER B O 1
ATOM 4261 N N . ASP B 1 164 ? 17.891 1.922 5.926 1 94.44 164 ASP B N 1
ATOM 4262 C CA . ASP B 1 164 ? 17.562 0.5 5.969 1 94.44 164 ASP B CA 1
ATOM 4263 C C . ASP B 1 164 ? 16.281 0.257 6.758 1 94.44 164 ASP B C 1
ATOM 4265 O O . ASP B 1 164 ? 15.633 -0.784 6.602 1 94.44 164 ASP B O 1
ATOM 4269 N N . ARG B 1 165 ? 15.891 1.173 7.574 1 94.88 165 ARG B N 1
ATOM 4270 C CA . ARG B 1 165 ? 14.672 0.958 8.352 1 94.88 165 ARG B CA 1
ATOM 4271 C C . ARG B 1 165 ? 13.477 1.621 7.68 1 94.88 165 ARG B C 1
ATOM 4273 O O . ARG B 1 165 ? 12.336 1.464 8.133 1 94.88 165 ARG B O 1
ATOM 4280 N N . ALA B 1 166 ? 13.742 2.395 6.715 1 97.56 166 ALA B N 1
ATOM 4281 C CA . ALA B 1 166 ? 12.664 3.035 5.969 1 97.56 166 ALA B CA 1
ATOM 4282 C C . ALA B 1 166 ? 12.172 2.139 4.836 1 97.56 166 ALA B C 1
ATOM 4284 O O . ALA B 1 166 ? 12.93 1.332 4.301 1 97.56 166 ALA B O 1
ATOM 4285 N N . MET B 1 167 ? 10.93 2.254 4.559 1 98.06 167 MET B N 1
ATOM 4286 C CA . MET B 1 167 ? 10.391 1.709 3.314 1 98.06 167 MET B CA 1
ATOM 4287 C C . MET B 1 167 ? 10.477 2.732 2.188 1 98.06 167 MET B C 1
ATOM 4289 O O . MET B 1 167 ? 10.227 3.92 2.402 1 98.06 167 MET B O 1
ATOM 4293 N N . HIS B 1 168 ? 10.906 2.246 1.038 1 98.75 168 HIS B N 1
ATOM 4294 C CA . HIS B 1 168 ? 11.062 3.113 -0.124 1 98.75 168 HIS B CA 1
ATOM 4295 C C . HIS B 1 168 ? 10.117 2.707 -1.247 1 98.75 168 HIS B C 1
ATOM 4297 O O . HIS B 1 168 ? 10.109 1.551 -1.674 1 98.75 168 HIS B O 1
ATOM 4303 N N . VAL B 1 169 ? 9.289 3.594 -1.64 1 98.81 169 VAL B N 1
ATOM 4304 C CA . VAL B 1 169 ? 8.391 3.387 -2.773 1 98.81 169 VAL B CA 1
ATOM 4305 C C . VAL B 1 169 ? 8.766 4.34 -3.906 1 98.81 169 VAL B C 1
ATOM 4307 O O . VAL B 1 169 ? 8.859 5.551 -3.701 1 98.81 169 VAL B O 1
ATOM 4310 N N . SER B 1 170 ? 8.992 3.766 -5.082 1 98.44 170 SER B N 1
ATOM 4311 C CA . SER B 1 170 ? 9.406 4.586 -6.215 1 98.44 170 SER B CA 1
ATOM 4312 C C . SER B 1 170 ? 8.414 4.488 -7.363 1 98.44 170 SER B C 1
ATOM 4314 O O . SER B 1 170 ? 8.094 3.391 -7.828 1 98.44 170 SER B O 1
ATOM 4316 N N . ALA B 1 171 ? 7.898 5.523 -7.785 1 97.31 171 ALA B N 1
ATOM 4317 C CA . ALA B 1 171 ? 7.105 5.77 -8.984 1 97.31 171 ALA B CA 1
ATOM 4318 C C . ALA B 1 171 ? 7.445 7.125 -9.602 1 97.31 171 ALA B C 1
ATOM 4320 O O . ALA B 1 171 ? 7.082 8.172 -9.047 1 97.31 171 ALA B O 1
ATOM 4321 N N . LYS B 1 172 ? 8.086 7.047 -10.711 1 94.31 172 LYS B N 1
ATOM 4322 C CA . LYS B 1 172 ? 8.656 8.258 -11.297 1 94.31 172 LYS B CA 1
ATOM 4323 C C . LYS B 1 172 ? 7.566 9.242 -11.703 1 94.31 172 LYS B C 1
ATOM 4325 O O . LYS B 1 172 ? 6.574 8.859 -12.32 1 94.31 172 LYS B O 1
ATOM 4330 N N . GLY B 1 173 ? 7.742 10.461 -11.266 1 93 173 GLY B N 1
ATOM 4331 C CA . GLY B 1 173 ? 6.895 11.562 -11.703 1 93 173 GLY B CA 1
ATOM 4332 C C . GLY B 1 173 ? 5.586 11.648 -10.945 1 93 173 GLY B C 1
ATOM 4333 O O . GLY B 1 173 ? 4.68 12.383 -11.344 1 93 173 GLY B O 1
ATOM 4334 N N . GLN B 1 174 ? 5.43 10.906 -9.914 1 96.19 174 GLN B N 1
ATOM 4335 C CA . GLN B 1 174 ? 4.184 10.953 -9.156 1 96.19 174 GLN B CA 1
ATOM 4336 C C . GLN B 1 174 ? 4.297 11.906 -7.969 1 96.19 174 GLN B C 1
ATOM 4338 O O . GLN B 1 174 ? 5.398 12.305 -7.586 1 96.19 174 GLN B O 1
ATOM 4343 N N . THR B 1 175 ? 3.154 12.305 -7.418 1 96.5 175 THR B N 1
ATOM 4344 C CA . THR B 1 175 ? 3.111 13.375 -6.422 1 96.5 175 THR B CA 1
ATOM 4345 C C . THR B 1 175 ? 2.789 12.805 -5.043 1 96.5 175 THR B C 1
ATOM 4347 O O . THR B 1 175 ? 2.424 11.641 -4.914 1 96.5 175 THR B O 1
ATOM 4350 N N . LYS B 1 176 ? 2.908 13.641 -4.07 1 97.19 176 LYS B N 1
ATOM 4351 C CA . LYS B 1 176 ? 2.688 13.289 -2.67 1 97.19 176 LYS B CA 1
ATOM 4352 C C . LYS B 1 176 ? 1.332 12.609 -2.48 1 97.19 176 LYS B C 1
ATOM 4354 O O . LYS B 1 176 ? 1.252 11.508 -1.93 1 97.19 176 LYS B O 1
ATOM 4359 N N . TRP B 1 177 ? 0.307 13.18 -2.98 1 98.19 177 TRP B N 1
ATOM 4360 C CA . TRP B 1 177 ? -1.039 12.695 -2.697 1 98.19 177 TRP B CA 1
ATOM 4361 C C . TRP B 1 177 ? -1.382 11.5 -3.586 1 98.19 177 TRP B C 1
ATOM 4363 O O . TRP B 1 177 ? -2.191 10.648 -3.209 1 98.19 177 TRP B O 1
ATOM 4373 N N . TRP B 1 178 ? -0.733 11.438 -4.785 1 97.81 178 TRP B N 1
ATOM 4374 C CA . TRP B 1 178 ? -0.819 10.203 -5.551 1 97.81 178 TRP B CA 1
ATOM 4375 C C . TRP B 1 178 ? -0.295 9.016 -4.742 1 97.81 178 TRP B C 1
ATOM 4377 O O . TRP B 1 178 ? -0.973 7.996 -4.613 1 97.81 178 TRP B O 1
ATOM 4387 N N . PHE B 1 179 ? 0.867 9.203 -4.113 1 98.5 179 PHE B N 1
ATOM 4388 C CA . PHE B 1 179 ? 1.481 8.156 -3.305 1 98.5 179 PHE B CA 1
ATOM 4389 C C . PHE B 1 179 ? 0.627 7.848 -2.082 1 98.5 179 PHE B C 1
ATOM 4391 O O . PHE B 1 179 ? 0.364 6.684 -1.782 1 98.5 179 PHE B O 1
ATOM 4398 N N . ALA B 1 180 ? 0.224 8.852 -1.418 1 98.75 180 ALA B N 1
ATOM 4399 C CA . ALA B 1 180 ? -0.521 8.656 -0.177 1 98.75 180 ALA B CA 1
ATOM 4400 C C . ALA B 1 180 ? -1.791 7.848 -0.421 1 98.75 180 ALA B C 1
ATOM 4402 O O . ALA B 1 180 ? -2.141 6.973 0.375 1 98.75 180 ALA B O 1
ATOM 4403 N N . LYS B 1 181 ? -2.482 8.133 -1.489 1 98.5 181 LYS B N 1
ATOM 4404 C CA . LYS B 1 181 ? -3.734 7.449 -1.813 1 98.5 181 LYS B CA 1
ATOM 4405 C C . LYS B 1 181 ? -3.5 5.969 -2.088 1 98.5 181 LYS B C 1
ATOM 4407 O O . LYS B 1 181 ? -4.355 5.133 -1.786 1 98.5 181 LYS B O 1
ATOM 4412 N N . ARG B 1 182 ? -2.367 5.633 -2.479 1 98.31 182 ARG B N 1
ATOM 4413 C CA . ARG B 1 182 ? -2.131 4.281 -2.969 1 98.31 182 ARG B CA 1
ATOM 4414 C C . ARG B 1 182 ? -1.35 3.457 -1.951 1 98.31 182 ARG B C 1
ATOM 4416 O O . ARG B 1 182 ? -1.525 2.24 -1.864 1 98.31 182 ARG B O 1
ATOM 4423 N N . PHE B 1 183 ? -0.569 4.117 -1.113 1 98.69 183 PHE B N 1
ATOM 4424 C CA . PHE B 1 183 ? 0.349 3.332 -0.296 1 98.69 183 PHE B CA 1
ATOM 4425 C C . PHE B 1 183 ? 0.097 3.576 1.188 1 98.69 183 PHE B C 1
ATOM 4427 O O . PHE B 1 183 ? 0.754 2.977 2.041 1 98.69 183 PHE B O 1
ATOM 4434 N N . LEU B 1 184 ? -0.893 4.434 1.468 1 98.75 184 LEU B N 1
ATOM 4435 C CA . LEU B 1 184 ? -1.229 4.68 2.867 1 98.75 184 LEU B CA 1
ATOM 4436 C C . LEU B 1 184 ? -2.695 4.363 3.137 1 98.75 184 LEU B C 1
ATOM 4438 O O . LEU B 1 184 ? -3.367 5.098 3.867 1 98.75 184 LEU B O 1
ATOM 4442 N N . HIS B 1 185 ? -3.166 3.361 2.529 1 98.75 185 HIS B N 1
ATOM 4443 C CA . HIS B 1 185 ? -4.52 2.926 2.842 1 98.75 185 HIS B CA 1
ATOM 4444 C C . HIS B 1 185 ? -4.727 2.805 4.348 1 98.75 185 HIS B C 1
ATOM 4446 O O . HIS B 1 185 ? -3.854 2.305 5.062 1 98.75 185 HIS B O 1
ATOM 4452 N N . PRO B 1 186 ? -5.898 3.199 4.859 1 98.44 186 PRO B N 1
ATOM 4453 C CA . PRO B 1 186 ? -6.102 3.262 6.309 1 98.44 186 PRO B CA 1
ATOM 4454 C C . PRO B 1 186 ? -5.945 1.903 6.988 1 98.44 186 PRO B C 1
ATOM 4456 O O . PRO B 1 186 ? -5.492 1.828 8.133 1 98.44 186 PRO B O 1
ATOM 4459 N N . ASP B 1 187 ? -6.273 0.866 6.312 1 98.31 187 ASP B N 1
ATOM 4460 C CA . ASP B 1 187 ? -6.133 -0.469 6.883 1 98.31 187 ASP B CA 1
ATOM 4461 C C . ASP B 1 187 ? -4.668 -0.9 6.918 1 98.31 187 ASP B C 1
ATOM 4463 O O . ASP B 1 187 ? -4.305 -1.837 7.633 1 98.31 187 ASP B O 1
ATOM 4467 N N . VAL B 1 188 ? -3.844 -0.323 6.125 1 98.25 188 VAL B N 1
ATOM 4468 C CA . VAL B 1 188 ? -2.418 -0.633 6.105 1 98.25 188 VAL B CA 1
ATOM 4469 C C . VAL B 1 188 ? -1.706 0.132 7.215 1 98.25 188 VAL B C 1
ATOM 4471 O O . VAL B 1 188 ? -0.735 -0.361 7.793 1 98.25 188 VAL B O 1
ATOM 4474 N N . VAL B 1 189 ? -2.26 1.312 7.527 1 98 189 VAL B N 1
ATOM 4475 C CA . VAL B 1 189 ? -1.576 2.127 8.523 1 98 189 VAL B CA 1
ATOM 4476 C C . VAL B 1 189 ? -2.428 2.215 9.789 1 98 189 VAL B C 1
ATOM 4478 O O . VAL B 1 189 ? -2.312 3.172 10.562 1 98 189 VAL B O 1
ATOM 4481 N N . ALA B 1 190 ? -3.217 1.229 10 1 94.88 190 ALA B N 1
ATOM 4482 C CA . ALA B 1 190 ? -4.219 1.213 11.062 1 94.88 190 ALA B CA 1
ATOM 4483 C C . ALA B 1 190 ? -3.557 1.194 12.438 1 94.88 190 ALA B C 1
ATOM 4485 O O . ALA B 1 190 ? -4.113 1.71 13.406 1 94.88 190 ALA B O 1
ATOM 4486 N N . GLU B 1 191 ? -2.426 0.708 12.539 1 95.38 191 GLU B N 1
ATOM 4487 C CA . GLU B 1 191 ? -1.793 0.531 13.844 1 95.38 191 GLU B CA 1
ATOM 4488 C C . GLU B 1 191 ? -1.094 1.81 14.297 1 95.38 191 GLU B C 1
ATOM 4490 O O . GLU B 1 191 ? -0.706 1.933 15.461 1 95.38 191 GLU B O 1
ATOM 4495 N N . TYR B 1 192 ? -0.924 2.781 13.445 1 98.12 192 TYR B N 1
ATOM 4496 C CA . TYR B 1 192 ? -0.18 3.988 13.781 1 98.12 192 TYR B CA 1
ATOM 4497 C C . TYR B 1 192 ? -1.095 5.035 14.406 1 98.12 192 TYR B C 1
ATOM 4499 O O . TYR B 1 192 ? -2.191 5.289 13.906 1 98.12 192 TYR B O 1
ATOM 4507 N N . ASP B 1 193 ? -0.596 5.609 15.438 1 98.19 193 ASP B N 1
ATOM 4508 C CA . ASP B 1 193 ? -1.393 6.594 16.172 1 98.19 193 ASP B CA 1
ATOM 4509 C C . ASP B 1 193 ? -1.637 7.836 15.312 1 98.19 193 ASP B C 1
ATOM 4511 O O . ASP B 1 193 ? -2.746 8.375 15.297 1 98.19 193 ASP B O 1
ATOM 4515 N N . TYR B 1 194 ? -0.55 8.266 14.695 1 98.88 194 TYR B N 1
ATOM 4516 C CA . TYR B 1 194 ? -0.625 9.445 13.844 1 98.88 194 TYR B CA 1
ATOM 4517 C C . TYR B 1 194 ? 0.11 9.211 12.531 1 98.88 194 TYR B C 1
ATOM 4519 O O . TYR B 1 194 ? 1.038 8.406 12.461 1 98.88 194 TYR B O 1
ATOM 4527 N N . VAL B 1 195 ? -0.379 9.859 11.539 1 98.94 195 VAL B N 1
ATOM 4528 C CA . VAL B 1 195 ? 0.225 9.812 10.211 1 98.94 195 VAL B CA 1
ATOM 4529 C C . VAL B 1 195 ? 0.668 11.211 9.789 1 98.94 195 VAL B C 1
ATOM 4531 O O . VAL B 1 195 ? -0.155 12.117 9.672 1 98.94 195 VAL B O 1
ATOM 4534 N N . PHE B 1 196 ? 1.987 11.398 9.609 1 98.94 196 PHE B N 1
ATOM 4535 C CA . PHE B 1 196 ? 2.588 12.609 9.062 1 98.94 196 PHE B CA 1
ATOM 4536 C C . PHE B 1 196 ? 2.721 12.508 7.547 1 98.94 196 PHE B C 1
ATOM 4538 O O . PHE B 1 196 ? 3.418 11.633 7.035 1 98.94 196 PHE B O 1
ATOM 4545 N N . VAL B 1 197 ? 2.023 13.336 6.832 1 98.88 197 VAL B N 1
ATOM 4546 C CA . VAL B 1 197 ? 2.158 13.398 5.379 1 98.88 197 VAL B CA 1
ATOM 4547 C C . VAL B 1 197 ? 2.781 14.727 4.973 1 98.88 197 VAL B C 1
ATOM 4549 O O . VAL B 1 197 ? 2.066 15.695 4.711 1 98.88 197 VAL B O 1
ATOM 4552 N N . TRP B 1 198 ? 4.133 14.742 4.875 1 98.5 198 TRP B N 1
ATOM 4553 C CA . TRP B 1 198 ? 4.855 16.016 4.832 1 98.5 198 TRP B CA 1
ATOM 4554 C C . TRP B 1 198 ? 5.531 16.203 3.482 1 98.5 198 TRP B C 1
ATOM 4556 O O . TRP B 1 198 ? 5.836 15.242 2.785 1 98.5 198 TRP B O 1
ATOM 4566 N N . ASP B 1 199 ? 5.75 17.469 3.115 1 96.56 199 ASP B N 1
ATOM 4567 C CA . ASP B 1 199 ? 6.625 17.812 2 1 96.56 199 ASP B CA 1
ATOM 4568 C C . ASP B 1 199 ? 8.094 17.594 2.359 1 96.56 199 ASP B C 1
ATOM 4570 O O . ASP B 1 199 ? 8.438 17.469 3.537 1 96.56 199 ASP B O 1
ATOM 4574 N N . GLU B 1 200 ? 8.914 17.594 1.358 1 96.31 200 GLU B N 1
ATOM 4575 C CA . GLU B 1 200 ? 10.305 17.203 1.562 1 96.31 200 GLU B CA 1
ATOM 4576 C C . GLU B 1 200 ? 11.156 18.406 1.972 1 96.31 200 GLU B C 1
ATOM 4578 O O . GLU B 1 200 ? 12.242 18.234 2.541 1 96.31 200 GLU B O 1
ATOM 4583 N N . ASP B 1 201 ? 10.703 19.625 1.693 1 95.19 201 ASP B N 1
ATOM 4584 C CA . ASP B 1 201 ? 11.539 20.797 1.913 1 95.19 201 ASP B CA 1
ATOM 4585 C C . ASP B 1 201 ? 11.211 21.469 3.246 1 95.19 201 ASP B C 1
ATOM 4587 O O . ASP B 1 201 ? 11.023 22.688 3.307 1 95.19 201 ASP B O 1
ATOM 4591 N N . ILE B 1 202 ? 11.234 20.688 4.262 1 97.44 202 ILE B N 1
ATOM 4592 C CA . ILE B 1 202 ? 10.898 21.141 5.605 1 97.44 202 ILE B CA 1
ATOM 4593 C C . ILE B 1 202 ? 12.141 21.078 6.496 1 97.44 202 ILE B C 1
ATOM 4595 O O . ILE B 1 202 ? 12.75 20.016 6.641 1 97.44 202 ILE B O 1
ATOM 4599 N N . GLU B 1 203 ? 12.547 22.156 7.082 1 97.69 203 GLU B N 1
ATOM 4600 C CA . GLU B 1 203 ? 13.625 22.188 8.07 1 97.69 203 GLU B CA 1
ATOM 4601 C C . GLU B 1 203 ? 13.07 22.047 9.484 1 97.69 203 GLU B C 1
ATOM 4603 O O . GLU B 1 203 ? 12.062 22.672 9.828 1 97.69 203 GLU B O 1
ATOM 4608 N N . VAL B 1 204 ? 13.781 21.281 10.305 1 98.5 204 VAL B N 1
ATOM 4609 C CA . VAL B 1 204 ? 13.156 20.844 11.555 1 98.5 204 VAL B CA 1
ATOM 4610 C C . VAL B 1 204 ? 14.062 21.203 12.734 1 98.5 204 VAL B C 1
ATOM 4612 O O . VAL B 1 204 ? 14.109 20.484 13.734 1 98.5 204 VAL B O 1
ATOM 4615 N N . ASP B 1 205 ? 14.742 22.25 12.656 1 97.25 205 ASP B N 1
ATOM 4616 C CA . ASP B 1 205 ? 15.688 22.641 13.703 1 97.25 205 ASP B CA 1
ATOM 4617 C C . ASP B 1 205 ? 14.961 22.906 15.023 1 97.25 205 ASP B C 1
ATOM 4619 O O . ASP B 1 205 ? 15.484 22.609 16.094 1 97.25 205 ASP B O 1
ATOM 4623 N N . ALA B 1 206 ? 13.773 23.422 15.016 1 97.62 206 ALA B N 1
ATOM 4624 C CA . ALA B 1 206 ? 13.023 23.766 16.219 1 97.62 206 ALA B CA 1
ATOM 4625 C C . ALA B 1 206 ? 11.859 22.812 16.438 1 97.62 206 ALA B C 1
ATOM 4627 O O . ALA B 1 206 ? 10.875 23.156 17.094 1 97.62 206 ALA B O 1
ATOM 4628 N N . PHE B 1 207 ? 11.984 21.625 15.914 1 98.69 207 PHE B N 1
ATOM 4629 C CA . PHE B 1 207 ? 10.883 20.688 15.93 1 98.69 207 PHE B CA 1
ATOM 4630 C C . PHE B 1 207 ? 11.305 19.359 16.547 1 98.69 207 PHE B C 1
ATOM 4632 O O . PHE B 1 207 ? 12.344 18.797 16.188 1 98.69 207 PHE B O 1
ATOM 4639 N N . ASP B 1 208 ? 10.523 18.906 17.469 1 98.75 208 ASP B N 1
ATOM 4640 C CA . ASP B 1 208 ? 10.633 17.562 18.047 1 98.75 208 ASP B CA 1
ATOM 4641 C C . ASP B 1 208 ? 9.328 16.781 17.891 1 98.75 208 ASP B C 1
ATOM 4643 O O . ASP B 1 208 ? 8.312 17.141 18.484 1 98.75 208 ASP B O 1
ATOM 4647 N N . PRO B 1 209 ? 9.375 15.727 17.125 1 98.81 209 PRO B N 1
ATOM 4648 C CA . PRO B 1 209 ? 8.117 15.039 16.812 1 98.81 209 PRO B CA 1
ATOM 4649 C C . PRO B 1 209 ? 7.477 14.391 18.031 1 98.81 209 PRO B C 1
ATOM 4651 O O . PRO B 1 209 ? 6.254 14.266 18.094 1 98.81 209 PRO B O 1
ATOM 4654 N N . VAL B 1 210 ? 8.203 13.953 19 1 98.62 210 VAL B N 1
ATOM 4655 C CA . VAL B 1 210 ? 7.66 13.336 20.203 1 98.62 210 VAL B CA 1
ATOM 4656 C C . VAL B 1 210 ? 6.953 14.391 21.047 1 98.62 210 VAL B C 1
ATOM 4658 O O . VAL B 1 210 ? 5.816 14.188 21.469 1 98.62 210 VAL B O 1
ATOM 4661 N N . ARG B 1 211 ? 7.586 15.516 21.234 1 98.44 211 ARG B N 1
ATOM 4662 C CA . ARG B 1 211 ? 6.953 16.609 21.969 1 98.44 211 ARG B CA 1
ATOM 4663 C C . ARG B 1 211 ? 5.73 17.125 21.219 1 98.44 211 ARG B C 1
ATOM 4665 O O . ARG B 1 211 ? 4.715 17.453 21.828 1 98.44 211 ARG B O 1
ATOM 4672 N N . TYR B 1 212 ? 5.91 17.234 19.969 1 98.81 212 TYR B N 1
ATOM 4673 C CA . TYR B 1 212 ? 4.785 17.641 19.141 1 98.81 212 TYR B CA 1
ATOM 4674 C C . TYR B 1 212 ? 3.564 16.781 19.406 1 98.81 212 TYR B C 1
ATOM 4676 O O . TYR B 1 212 ? 2.473 17.281 19.672 1 98.81 212 TYR B O 1
ATOM 4684 N N . LEU B 1 213 ? 3.76 15.469 19.406 1 98.75 213 LEU B N 1
ATOM 4685 C CA . LEU B 1 213 ? 2.643 14.547 19.578 1 98.75 213 LEU B CA 1
ATOM 4686 C C . LEU B 1 213 ? 2.109 14.602 21.016 1 98.75 213 LEU B C 1
ATOM 4688 O O . LEU B 1 213 ? 0.913 14.414 21.234 1 98.75 213 LEU B O 1
ATOM 4692 N N . ASP B 1 214 ? 2.965 14.883 21.922 1 98.38 214 ASP B N 1
ATOM 4693 C CA . ASP B 1 214 ? 2.486 15.094 23.281 1 98.38 214 ASP B CA 1
ATOM 4694 C C . ASP B 1 214 ? 1.475 16.234 23.344 1 98.38 214 ASP B C 1
ATOM 4696 O O . ASP B 1 214 ? 0.434 16.109 24 1 98.38 214 ASP B O 1
ATOM 4700 N N . VAL B 1 215 ? 1.778 17.359 22.688 1 98.56 215 VAL B N 1
ATOM 4701 C CA . VAL B 1 215 ? 0.881 18.516 22.641 1 98.56 215 VAL B CA 1
ATOM 4702 C C . VAL B 1 215 ? -0.406 18.141 21.906 1 98.56 215 VAL B C 1
ATOM 4704 O O . VAL B 1 215 ? -1.505 18.438 22.391 1 98.56 215 VAL B O 1
ATOM 4707 N N . VAL B 1 216 ? -0.274 17.453 20.828 1 98.81 216 VAL B N 1
ATOM 4708 C CA . VAL B 1 216 ? -1.409 17.062 20 1 98.81 216 VAL B CA 1
ATOM 4709 C C . VAL B 1 216 ? -2.361 16.188 20.797 1 98.81 216 VAL B C 1
ATOM 4711 O O . VAL B 1 216 ? -3.576 16.391 20.797 1 98.81 216 VAL B O 1
ATOM 4714 N N . ARG B 1 217 ? -1.847 15.242 21.5 1 98.31 217 ARG B N 1
ATOM 4715 C CA . ARG B 1 217 ? -2.648 14.344 22.344 1 98.31 217 ARG B CA 1
ATOM 4716 C C . ARG B 1 217 ? -3.309 15.109 23.484 1 98.31 217 ARG B C 1
ATOM 4718 O O . ARG B 1 217 ? -4.512 14.961 23.719 1 98.31 217 ARG B O 1
ATOM 4725 N N . ARG B 1 218 ? -2.568 15.914 24.125 1 98.19 218 ARG B N 1
ATOM 4726 C CA . ARG B 1 218 ? -3.062 16.656 25.266 1 98.19 218 ARG B CA 1
ATOM 4727 C C . ARG B 1 218 ? -4.203 17.594 24.875 1 98.19 218 ARG B C 1
ATOM 4729 O O . ARG B 1 218 ? -5.191 17.719 25.609 1 98.19 218 ARG B O 1
ATOM 4736 N N . GLU B 1 219 ? -4.012 18.203 23.719 1 98.12 219 GLU B N 1
ATOM 4737 C CA . GLU B 1 219 ? -4.969 19.219 23.297 1 98.12 219 GLU B CA 1
ATOM 4738 C C . GLU B 1 219 ? -6.094 18.609 22.469 1 98.12 219 GLU B C 1
ATOM 4740 O O . GLU B 1 219 ? -6.977 19.328 21.984 1 98.12 219 GLU B O 1
ATOM 4745 N N . GLY B 1 220 ? -6.023 17.297 22.172 1 98.25 220 GLY B N 1
ATOM 4746 C CA . GLY B 1 220 ? -7.094 16.578 21.5 1 98.25 220 GLY B CA 1
ATOM 4747 C C . GLY B 1 220 ? -7.195 16.906 20.016 1 98.25 220 GLY B C 1
ATOM 4748 O O . GLY B 1 220 ? -8.289 16.953 19.469 1 98.25 220 GLY B O 1
ATOM 4749 N N . LEU B 1 221 ? -6.078 17.219 19.406 1 98.88 221 LEU B N 1
ATOM 4750 C CA . LEU B 1 221 ? -6.102 17.562 17.984 1 98.88 221 LEU B CA 1
ATOM 4751 C C . LEU B 1 221 ? -6.176 16.297 17.125 1 98.88 221 LEU B C 1
ATOM 4753 O O . LEU B 1 221 ? -5.391 15.367 17.312 1 98.88 221 LEU B O 1
ATOM 4757 N N . GLU B 1 222 ? -7.18 16.266 16.203 1 98.88 222 GLU B N 1
ATOM 4758 C CA . GLU B 1 222 ? -7.352 15.172 15.25 1 98.88 222 GLU B CA 1
ATOM 4759 C C . GLU B 1 222 ? -6.617 15.469 13.945 1 98.88 222 GLU B C 1
ATOM 4761 O O . GLU B 1 222 ? -6.145 14.547 13.273 1 98.88 222 GLU B O 1
ATOM 4766 N N . VAL B 1 223 ? -6.625 16.672 13.57 1 98.94 223 VAL B N 1
ATOM 4767 C CA . VAL B 1 223 ? -5.871 17.188 12.438 1 98.94 223 VAL B CA 1
ATOM 4768 C C . VAL B 1 223 ? -5.031 18.391 12.875 1 98.94 223 VAL B C 1
ATOM 4770 O O . VAL B 1 223 ? -5.547 19.312 13.516 1 98.94 223 VAL B O 1
ATOM 4773 N N . SER B 1 224 ? -3.732 18.328 12.602 1 98.94 224 SER B N 1
ATOM 4774 C CA . SER B 1 224 ? -2.863 19.391 13.086 1 98.94 224 SER B CA 1
ATOM 4775 C C . SER B 1 224 ? -1.689 19.625 12.133 1 98.94 224 SER B C 1
ATOM 4777 O O . SER B 1 224 ? -1.489 18.859 11.195 1 98.94 224 SER B O 1
ATOM 4779 N N . GLN B 1 225 ? -1.02 20.656 12.328 1 98.88 225 GLN B N 1
ATOM 4780 C CA . GLN B 1 225 ? 0.291 20.906 11.742 1 98.88 225 GLN B CA 1
ATOM 4781 C C . GLN B 1 225 ? 1.174 21.719 12.688 1 98.88 225 GLN B C 1
ATOM 4783 O O . GLN B 1 225 ? 0.669 22.438 13.555 1 98.88 225 GLN B O 1
ATOM 4788 N N . PRO B 1 226 ? 2.492 21.516 12.609 1 98.88 226 PRO B N 1
ATOM 4789 C CA . PRO B 1 226 ? 3.361 22.484 13.273 1 98.88 226 PRO B CA 1
ATOM 4790 C C . PRO B 1 226 ? 3.232 23.891 12.688 1 98.88 226 PRO B C 1
ATOM 4792 O O . PRO B 1 226 ? 2.943 24.047 11.492 1 98.88 226 PRO B O 1
ATOM 4795 N N . ALA B 1 227 ? 3.438 24.844 13.547 1 98.75 227 ALA B N 1
ATOM 4796 C CA . ALA B 1 227 ? 3.453 26.219 13.039 1 98.75 227 ALA B CA 1
ATOM 4797 C C . ALA B 1 227 ? 4.645 26.453 12.117 1 98.75 227 ALA B C 1
ATOM 4799 O O . ALA B 1 227 ? 5.648 25.734 12.195 1 98.75 227 ALA B O 1
ATOM 4800 N N . LEU B 1 228 ? 4.422 27.406 11.281 1 98.38 228 LEU B N 1
ATOM 4801 C CA . LEU B 1 228 ? 5.512 27.797 10.391 1 98.38 228 LEU B CA 1
ATOM 4802 C C . LEU B 1 228 ? 6.312 28.953 10.992 1 98.38 228 LEU B C 1
ATOM 4804 O O . LEU B 1 228 ? 5.738 29.953 11.422 1 98.38 228 LEU B O 1
ATOM 4808 N N . ASP B 1 229 ? 7.605 28.641 10.992 1 97.94 229 ASP B N 1
ATOM 4809 C CA . ASP B 1 229 ? 8.469 29.781 11.258 1 97.94 229 ASP B CA 1
ATOM 4810 C C . ASP B 1 229 ? 8.141 30.953 10.328 1 97.94 229 ASP B C 1
ATOM 4812 O O . ASP B 1 229 ? 7.824 30.75 9.156 1 97.94 229 ASP B O 1
ATOM 4816 N N . ARG B 1 230 ? 8.273 32.094 10.797 1 95.19 230 ARG B N 1
ATOM 4817 C CA . ARG B 1 230 ? 7.836 33.219 10.016 1 95.19 230 ARG B CA 1
ATOM 4818 C C . ARG B 1 230 ? 8.781 33.5 8.844 1 95.19 230 ARG B C 1
ATOM 4820 O O . ARG B 1 230 ? 8.445 34.25 7.926 1 95.19 230 ARG B O 1
ATOM 4827 N N . ARG B 1 231 ? 9.93 32.969 8.805 1 94.19 231 ARG B N 1
ATOM 4828 C CA . ARG B 1 231 ? 10.852 33.031 7.68 1 94.19 231 ARG B CA 1
ATOM 4829 C C . ARG B 1 231 ? 10.406 32.094 6.547 1 94.19 231 ARG B C 1
ATOM 4831 O O . ARG B 1 231 ? 10.953 32.156 5.445 1 94.19 231 ARG B O 1
ATOM 4838 N N . SER B 1 232 ? 9.344 31.328 6.824 1 96.25 232 SER B N 1
ATOM 4839 C CA . SER B 1 232 ? 8.844 30.359 5.855 1 96.25 232 SER B CA 1
ATOM 4840 C C . SER B 1 232 ? 8.078 31.047 4.727 1 96.25 232 SER B C 1
ATOM 4842 O O . SER B 1 232 ? 7.727 32.219 4.836 1 96.25 232 SER B O 1
ATOM 4844 N N . GLU B 1 233 ? 8.023 30.266 3.564 1 90.56 233 GLU B N 1
ATOM 4845 C CA . GLU B 1 233 ? 6.992 30.625 2.592 1 90.56 233 GLU B CA 1
ATOM 4846 C C . GLU B 1 233 ? 5.598 30.391 3.162 1 90.56 233 GLU B C 1
ATOM 4848 O O . GLU B 1 233 ? 5.18 29.234 3.344 1 90.56 233 GLU B O 1
ATOM 4853 N N . ILE B 1 234 ? 4.852 31.516 3.451 1 93.56 234 ILE B N 1
ATOM 4854 C CA . ILE B 1 234 ? 3.561 31.422 4.121 1 93.56 234 ILE B CA 1
ATOM 4855 C C . ILE B 1 234 ? 2.453 31.891 3.18 1 93.56 234 ILE B C 1
ATOM 4857 O O . ILE B 1 234 ? 2.482 33.031 2.701 1 93.56 234 ILE B O 1
ATOM 4861 N N . HIS B 1 235 ? 1.515 31.031 2.953 1 89.69 235 HIS B N 1
ATOM 4862 C CA . HIS B 1 235 ? 0.41 31.344 2.059 1 89.69 235 HIS B CA 1
ATOM 4863 C C . HIS B 1 235 ? -0.852 31.703 2.844 1 89.69 235 HIS B C 1
ATOM 4865 O O . HIS B 1 235 ? -1.709 32.438 2.355 1 89.69 235 HIS B O 1
ATOM 4871 N N . HIS B 1 236 ? -0.965 31.172 4.043 1 93.38 236 HIS B N 1
ATOM 4872 C CA . HIS B 1 236 ? -2.1 31.438 4.926 1 93.38 236 HIS B CA 1
ATOM 4873 C C . HIS B 1 236 ? -1.634 31.812 6.324 1 93.38 236 HIS B C 1
ATOM 4875 O O . HIS B 1 236 ? -0.912 31.062 6.977 1 93.38 236 HIS B O 1
ATOM 4881 N N . SER B 1 237 ? -2.182 32.906 6.777 1 94.25 237 SER B N 1
ATOM 4882 C CA . SER B 1 237 ? -1.685 33.5 8.008 1 94.25 237 SER B CA 1
ATOM 4883 C C . SER B 1 237 ? -1.889 32.562 9.203 1 94.25 237 SER B C 1
ATOM 4885 O O . SER B 1 237 ? -1.11 32.594 10.156 1 94.25 237 SER B O 1
ATOM 4887 N N . ILE B 1 238 ? -2.912 31.766 9.164 1 96.06 238 ILE B N 1
ATOM 4888 C CA . ILE B 1 238 ? -3.213 30.891 10.305 1 96.06 238 ILE B CA 1
ATOM 4889 C C . ILE B 1 238 ? -2.072 29.906 10.508 1 96.06 238 ILE B C 1
ATOM 4891 O O . ILE B 1 238 ? -1.91 29.359 11.602 1 96.06 238 ILE B O 1
ATOM 4895 N N . THR B 1 239 ? -1.267 29.594 9.5 1 97.81 239 THR B N 1
ATOM 4896 C CA . THR B 1 239 ? -0.218 28.594 9.625 1 97.81 239 THR B CA 1
ATOM 4897 C C . THR B 1 239 ? 1.04 29.188 10.242 1 97.81 239 THR B C 1
ATOM 4899 O O . THR B 1 239 ? 1.945 28.469 10.656 1 97.81 239 THR B O 1
ATOM 4902 N N . ALA B 1 240 ? 1.091 30.516 10.344 1 97.31 240 ALA B N 1
ATOM 4903 C CA . ALA B 1 240 ? 2.248 31.188 10.922 1 97.31 240 ALA B CA 1
ATOM 4904 C C . ALA B 1 240 ? 2.287 31.016 12.438 1 97.31 240 ALA B C 1
ATOM 4906 O O . ALA B 1 240 ? 1.254 31.094 13.102 1 97.31 240 ALA B O 1
ATOM 4907 N N . ARG B 1 241 ? 3.455 30.844 12.898 1 97.75 241 ARG B N 1
ATOM 4908 C CA . ARG B 1 241 ? 3.629 30.734 14.344 1 97.75 241 ARG B CA 1
ATOM 4909 C C . ARG B 1 241 ? 3.105 31.984 15.055 1 97.75 241 ARG B C 1
ATOM 4911 O O . ARG B 1 241 ? 3.404 33.094 14.641 1 97.75 241 ARG B O 1
ATOM 4918 N N . ALA B 1 242 ? 2.393 31.703 16.094 1 94.88 242 ALA B N 1
ATOM 4919 C CA . ALA B 1 242 ? 1.819 32.812 16.844 1 94.88 242 ALA B CA 1
ATOM 4920 C C . ALA B 1 242 ? 2.908 33.625 17.547 1 94.88 242 ALA B C 1
ATOM 4922 O O . ALA B 1 242 ? 3.871 33.062 18.078 1 94.88 242 ALA B O 1
ATOM 4923 N N . LEU B 1 243 ? 2.756 34.906 17.484 1 90.56 243 LEU B N 1
ATOM 4924 C CA . LEU B 1 243 ? 3.705 35.781 18.156 1 90.56 243 LEU B CA 1
ATOM 4925 C C . LEU B 1 243 ? 3.604 35.656 19.672 1 90.56 243 LEU B C 1
ATOM 4927 O O . LEU B 1 243 ? 4.621 35.656 20.359 1 90.56 243 LEU B O 1
ATOM 4931 N N . ILE B 1 244 ? 2.379 35.562 20.094 1 89.12 244 ILE B N 1
ATOM 4932 C CA . ILE B 1 244 ? 2.086 35.312 21.5 1 89.12 244 ILE B CA 1
ATOM 4933 C C . ILE B 1 244 ? 1.53 33.875 21.656 1 89.12 244 ILE B C 1
ATOM 4935 O O . ILE B 1 244 ? 0.427 33.594 21.188 1 89.12 244 ILE B O 1
ATOM 4939 N N . GLN B 1 245 ? 2.262 33.156 22.266 1 87.12 245 GLN B N 1
ATOM 4940 C CA . GLN B 1 245 ? 1.873 31.75 22.391 1 87.12 245 GLN B CA 1
ATOM 4941 C C . GLN B 1 245 ? 0.899 31.531 23.547 1 87.12 245 GLN B C 1
ATOM 4943 O O . GLN B 1 245 ? 1.051 32.156 24.609 1 87.12 245 GLN B O 1
ATOM 4948 N N . THR B 1 246 ? -0.027 30.734 23.172 1 88.38 246 THR B N 1
ATOM 4949 C CA . THR B 1 246 ? -0.961 30.328 24.219 1 88.38 246 THR B CA 1
ATOM 4950 C C . THR B 1 246 ? -0.303 29.344 25.188 1 88.38 246 THR B C 1
ATOM 4952 O O . THR B 1 246 ? 0.749 28.781 24.875 1 88.38 246 THR B O 1
ATOM 4955 N N . GLU B 1 247 ? -0.964 29.172 26.375 1 89.88 247 GLU B N 1
ATOM 4956 C CA . GLU B 1 247 ? -0.43 28.297 27.406 1 89.88 247 GLU B CA 1
ATOM 4957 C C . GLU B 1 247 ? -0.357 26.859 26.922 1 89.88 247 GLU B C 1
ATOM 4959 O O . GLU B 1 247 ? 0.583 26.125 27.25 1 89.88 247 GLU B O 1
ATOM 4964 N N . ASP B 1 248 ? -1.28 26.516 26.109 1 92.06 248 ASP B N 1
ATOM 4965 C CA . ASP B 1 248 ? -1.331 25.141 25.641 1 92.06 248 ASP B CA 1
ATOM 4966 C C . ASP B 1 248 ? -0.424 24.938 24.438 1 92.06 248 ASP B C 1
ATOM 4968 O O . ASP B 1 248 ? -0.19 23.797 24.016 1 92.06 248 ASP B O 1
ATOM 4972 N N . GLY B 1 249 ? 0.086 26 23.859 1 95.81 249 GLY B N 1
ATOM 4973 C CA . GLY B 1 249 ? 1.047 25.922 22.766 1 95.81 249 GLY B CA 1
ATOM 4974 C C . GLY B 1 249 ? 0.399 25.672 21.422 1 95.81 249 GLY B C 1
ATOM 4975 O O . GLY B 1 249 ? 1.048 25.188 20.484 1 95.81 249 GLY B O 1
ATOM 4976 N N . VAL B 1 250 ? -0.948 25.953 21.328 1 98.06 250 VAL B N 1
ATOM 4977 C CA . VAL B 1 250 ? -1.703 25.688 20.109 1 98.06 250 VAL B CA 1
ATOM 4978 C C . VAL B 1 250 ? -2.582 26.891 19.781 1 98.06 250 VAL B C 1
ATOM 4980 O O . VAL B 1 250 ? -3.086 27.578 20.672 1 98.06 250 VAL B O 1
ATOM 4983 N N . HIS B 1 251 ? -2.727 27.25 18.516 1 97.38 251 HIS B N 1
ATOM 4984 C CA . HIS B 1 251 ? -3.795 28.156 18.109 1 97.38 251 HIS B CA 1
ATOM 4985 C C . HIS B 1 251 ? -4.688 27.516 17.047 1 97.38 251 HIS B C 1
ATOM 4987 O O . HIS B 1 251 ? -4.223 26.688 16.25 1 97.38 251 HIS B O 1
ATOM 4993 N N . ARG B 1 252 ? -5.977 27.875 17.078 1 96.69 252 ARG B N 1
ATOM 4994 C CA . ARG B 1 252 ? -6.98 27.219 16.25 1 96.69 252 ARG B CA 1
ATOM 4995 C C . ARG B 1 252 ? -7.672 28.234 15.336 1 96.69 252 ARG B C 1
ATOM 4997 O O . ARG B 1 252 ? -8.531 27.875 14.531 1 96.69 252 ARG B O 1
ATOM 5004 N N . ARG B 1 253 ? -7.305 29.469 15.477 1 95.31 253 ARG B N 1
ATOM 5005 C CA . ARG B 1 253 ? -7.887 30.562 14.703 1 95.31 253 ARG B CA 1
ATOM 5006 C C . ARG B 1 253 ? -6.875 31.688 14.508 1 95.31 253 ARG B C 1
ATOM 5008 O O . ARG B 1 253 ? -5.867 31.766 15.211 1 95.31 253 ARG B O 1
ATOM 5015 N N . VAL B 1 254 ? -7.172 32.5 13.492 1 93.88 254 VAL B N 1
ATOM 5016 C CA . VAL B 1 254 ? -6.355 33.688 13.234 1 93.88 254 VAL B CA 1
ATOM 5017 C C . VAL B 1 254 ? -7.254 34.906 13.062 1 93.88 254 VAL B C 1
ATOM 5019 O O . VAL B 1 254 ? -8.406 34.781 12.648 1 93.88 254 VAL B O 1
ATOM 5022 N N . THR B 1 255 ? -6.77 36 13.547 1 90.5 255 THR B N 1
ATOM 5023 C CA . THR B 1 255 ? -7.441 37.25 13.305 1 90.5 255 THR B CA 1
ATOM 5024 C C . THR B 1 255 ? -6.586 38.156 12.422 1 90.5 255 THR B C 1
ATOM 5026 O O . THR B 1 255 ? -5.41 38.375 12.711 1 90.5 255 THR B O 1
ATOM 5029 N N . ASN B 1 256 ? -7.156 38.594 11.344 1 88.75 256 ASN B N 1
ATOM 5030 C CA . ASN B 1 256 ? -6.539 39.531 10.422 1 88.75 256 ASN B CA 1
ATOM 5031 C C . ASN B 1 256 ? -7.582 40.25 9.586 1 88.75 256 ASN B C 1
ATOM 5033 O O . ASN B 1 256 ? -8.758 40.312 9.961 1 88.75 256 ASN B O 1
ATOM 5037 N N . SER B 1 257 ? -7.168 40.969 8.516 1 87.06 257 SER B N 1
ATOM 5038 C CA . SER B 1 257 ? -8.078 41.812 7.73 1 87.06 257 SER B CA 1
ATOM 5039 C C . SER B 1 257 ? -9.156 40.969 7.066 1 87.06 257 SER B C 1
ATOM 5041 O O . SER B 1 257 ? -10.273 41.438 6.832 1 87.06 257 SER B O 1
ATOM 5043 N N . ARG B 1 258 ? -8.883 39.688 6.805 1 87.75 258 ARG B N 1
ATOM 5044 C CA . ARG B 1 258 ? -9.82 38.812 6.113 1 87.75 258 ARG B CA 1
ATOM 5045 C C . ARG B 1 258 ? -10.602 37.969 7.105 1 87.75 258 ARG B C 1
ATOM 5047 O O . ARG B 1 258 ? -11.664 37.438 6.777 1 87.75 258 ARG B O 1
ATOM 5054 N N . CYS B 1 259 ? -10 37.719 8.188 1 91.38 259 CYS B N 1
ATOM 5055 C CA . CYS B 1 259 ? -10.586 36.875 9.234 1 91.38 259 CYS B CA 1
ATOM 5056 C C . CYS B 1 259 ? -10.93 37.719 10.461 1 91.38 259 CYS B C 1
ATOM 5058 O O . CYS B 1 259 ? -10.039 38.125 11.211 1 91.38 259 CYS B O 1
ATOM 5060 N N . ASP B 1 260 ? -12.227 38 10.633 1 84.38 260 ASP B N 1
ATOM 5061 C CA . ASP B 1 260 ? -12.617 38.719 11.828 1 84.38 260 ASP B CA 1
ATOM 5062 C C . ASP B 1 260 ? -12.859 37.781 13.008 1 84.38 260 ASP B C 1
ATOM 5064 O O . ASP B 1 260 ? -12.672 36.594 12.898 1 84.38 260 ASP B O 1
ATOM 5068 N N . GLY B 1 261 ? -13.039 38.312 14.102 1 75.06 261 GLY B N 1
ATOM 5069 C CA . GLY B 1 261 ? -13.156 37.531 15.32 1 75.06 261 GLY B CA 1
ATOM 5070 C C . GLY B 1 261 ? -14.281 36.5 15.273 1 75.06 261 GLY B C 1
ATOM 5071 O O . GLY B 1 261 ? -14.273 35.531 16.016 1 75.06 261 GLY B O 1
ATOM 5072 N N . ASP B 1 262 ? -15.148 36.562 14.273 1 81.75 262 ASP B N 1
ATOM 5073 C CA . ASP B 1 262 ? -16.328 35.688 14.234 1 81.75 262 ASP B CA 1
ATOM 5074 C C . ASP B 1 262 ? -16.219 34.688 13.102 1 81.75 262 ASP B C 1
ATOM 5076 O O . ASP B 1 262 ? -17.062 33.781 12.984 1 81.75 262 ASP B O 1
ATOM 5080 N N . SER B 1 263 ? -15.156 34.812 12.414 1 85.25 263 SER B N 1
ATOM 5081 C CA . SER B 1 263 ? -14.984 33.875 11.305 1 85.25 263 SER B CA 1
ATOM 5082 C C . SER B 1 263 ? -14.703 32.469 11.805 1 85.25 263 SER B C 1
ATOM 5084 O O . SER B 1 263 ? -13.734 32.25 12.523 1 85.25 263 SER B O 1
ATOM 5086 N N . LYS B 1 264 ? -15.539 31.5 11.43 1 85.44 264 LYS B N 1
ATOM 5087 C CA . LYS B 1 264 ? -15.398 30.141 11.938 1 85.44 264 LYS B CA 1
ATOM 5088 C C . LYS B 1 264 ? -15.023 29.172 10.82 1 85.44 264 LYS B C 1
ATOM 5090 O O . LYS B 1 264 ? -14.82 27.969 11.07 1 85.44 264 LYS B O 1
ATOM 5095 N N . ALA B 1 265 ? -14.961 29.703 9.672 1 91.62 265 ALA B N 1
ATOM 5096 C CA . ALA B 1 265 ? -14.734 28.844 8.523 1 91.62 265 ALA B CA 1
ATOM 5097 C C . ALA B 1 265 ? -13.266 28.859 8.086 1 91.62 265 ALA B C 1
ATOM 5099 O O . ALA B 1 265 ? -12.555 29.844 8.344 1 91.62 265 ALA B O 1
ATOM 5100 N N . PRO B 1 266 ? -12.766 27.875 7.445 1 93.5 266 PRO B N 1
ATOM 5101 C CA . PRO B 1 266 ? -11.438 27.906 6.832 1 93.5 266 PRO B CA 1
ATOM 5102 C C . PRO B 1 266 ? -11.266 29.047 5.836 1 93.5 266 PRO B C 1
ATOM 5104 O O . PRO B 1 266 ? -12.227 29.422 5.156 1 93.5 266 PRO B O 1
ATOM 5107 N N . PRO B 1 267 ? -10.18 29.625 5.793 1 94.31 267 PRO B N 1
ATOM 5108 C CA . PRO B 1 267 ? -8.945 29.281 6.496 1 94.31 267 PRO B CA 1
ATOM 5109 C C . PRO B 1 267 ? -8.766 30.062 7.797 1 94.31 267 PRO B C 1
ATOM 5111 O O . PRO B 1 267 ? -7.645 30.188 8.289 1 94.31 267 PRO B O 1
ATOM 5114 N N . CYS B 1 268 ? -9.844 30.656 8.344 1 95.38 268 CYS B N 1
ATOM 5115 C CA . CYS B 1 268 ? -9.734 31.531 9.508 1 95.38 268 CYS B CA 1
ATOM 5116 C C . CYS B 1 268 ? -9.719 30.719 10.797 1 95.38 268 CYS B C 1
ATOM 5118 O O . CYS B 1 268 ? -9.172 31.172 11.812 1 95.38 268 CYS B O 1
ATOM 5120 N N . ALA B 1 269 ? -10.32 29.578 10.789 1 95.62 269 ALA B N 1
ATOM 5121 C CA . ALA B 1 269 ? -10.414 28.734 11.977 1 95.62 269 ALA B CA 1
ATOM 5122 C C . ALA B 1 269 ? -10.492 27.266 11.609 1 95.62 269 ALA B C 1
ATOM 5124 O O . ALA B 1 269 ? -11.039 26.906 10.562 1 95.62 269 ALA B O 1
ATOM 5125 N N . GLY B 1 270 ? -9.984 26.422 12.523 1 96.5 270 GLY B N 1
ATOM 5126 C CA . GLY B 1 270 ? -10.094 24.984 12.328 1 96.5 270 GLY B CA 1
ATOM 5127 C C . GLY B 1 270 ? -9.523 24.516 11 1 96.5 270 GLY B C 1
ATOM 5128 O O . GLY B 1 270 ? -10.18 23.781 10.273 1 96.5 270 GLY B O 1
ATOM 5129 N N . TRP B 1 271 ? -8.305 24.984 10.711 1 97.12 271 TRP B N 1
ATOM 5130 C CA . TRP B 1 271 ? -7.758 24.75 9.375 1 97.12 271 TRP B CA 1
ATOM 5131 C C . TRP B 1 271 ? -6.246 24.562 9.43 1 97.12 271 TRP B C 1
ATOM 5133 O O . TRP B 1 271 ? -5.559 25.25 10.195 1 97.12 271 TRP B O 1
ATOM 5143 N N . VAL B 1 272 ? -5.777 23.594 8.68 1 98.19 272 VAL B N 1
ATOM 5144 C CA . VAL B 1 272 ? -4.348 23.422 8.438 1 98.19 272 VAL B CA 1
ATOM 5145 C C . VAL B 1 272 ? -4.082 23.297 6.938 1 98.19 272 VAL B C 1
ATOM 5147 O O . VAL B 1 272 ? -4.996 23 6.164 1 98.19 272 VAL B O 1
ATOM 5150 N N . GLU B 1 273 ? -2.871 23.547 6.562 1 97 273 GLU B N 1
ATOM 5151 C CA . GLU B 1 273 ? -2.471 23.422 5.164 1 97 273 GLU B CA 1
ATOM 5152 C C . GLU B 1 273 ? -1.964 22.016 4.859 1 97 273 GLU B C 1
ATOM 5154 O O . GLU B 1 273 ? -1.622 21.266 5.77 1 97 273 GLU B O 1
ATOM 5159 N N . VAL B 1 274 ? -1.896 21.609 3.611 1 95.25 274 VAL B N 1
ATOM 5160 C CA . VAL B 1 274 ? -1.595 20.219 3.252 1 95.25 274 VAL B CA 1
ATOM 5161 C C . VAL B 1 274 ? -0.088 20.047 3.074 1 95.25 274 VAL B C 1
ATOM 5163 O O . VAL B 1 274 ? 0.376 19 2.635 1 95.25 274 VAL B O 1
ATOM 5166 N N . MET B 1 275 ? 0.738 20.969 3.502 1 94.69 275 MET B N 1
ATOM 5167 C CA . MET B 1 275 ? 2.18 20.828 3.326 1 94.69 275 MET B CA 1
ATOM 5168 C C . MET B 1 275 ? 2.777 19.938 4.418 1 94.69 275 MET B C 1
ATOM 5170 O O . MET B 1 275 ? 3.65 19.109 4.145 1 94.69 275 MET B O 1
ATOM 5174 N N . VAL B 1 276 ? 2.357 20.141 5.676 1 98.12 276 VAL B N 1
ATOM 5175 C CA . VAL B 1 276 ? 2.895 19.344 6.77 1 98.12 276 VAL B CA 1
ATOM 5176 C C . VAL B 1 276 ? 1.761 18.891 7.684 1 98.12 276 VAL B C 1
ATOM 5178 O O . VAL B 1 276 ? 1.845 19.031 8.906 1 98.12 276 VAL B O 1
ATOM 5181 N N . PRO B 1 277 ? 0.764 18.312 7.172 1 98.81 277 PRO B N 1
ATOM 5182 C CA . PRO B 1 277 ? -0.359 17.875 8.008 1 98.81 277 PRO B CA 1
ATOM 5183 C C . PRO B 1 277 ? -0.046 16.625 8.82 1 98.81 277 PRO B C 1
ATOM 5185 O O . PRO B 1 277 ? 0.754 15.789 8.383 1 98.81 277 PRO B O 1
ATOM 5188 N N . VAL B 1 278 ? -0.677 16.547 9.969 1 98.94 278 VAL B N 1
ATOM 5189 C CA . VAL B 1 278 ? -0.632 15.359 10.82 1 98.94 278 VAL B CA 1
ATOM 5190 C C . VAL B 1 278 ? -2.053 14.914 11.164 1 98.94 278 VAL B C 1
ATOM 5192 O O . VAL B 1 278 ? -2.881 15.727 11.586 1 98.94 278 VAL B O 1
ATOM 5195 N N . PHE B 1 279 ? -2.316 13.664 10.992 1 98.94 279 PHE B N 1
ATOM 5196 C CA . PHE B 1 279 ? -3.65 13.109 11.203 1 98.94 279 PHE B CA 1
ATOM 5197 C C . PHE B 1 279 ? -3.631 12.047 12.289 1 98.94 279 PHE B C 1
ATOM 5199 O O . PHE B 1 279 ? -2.73 11.203 12.328 1 98.94 279 PHE B O 1
ATOM 5206 N N . SER B 1 280 ? -4.621 12.133 13.164 1 98.88 280 SER B N 1
ATOM 5207 C CA . SER B 1 280 ? -4.879 10.938 13.961 1 98.88 280 SER B CA 1
ATOM 5208 C C . SER B 1 280 ? -5.309 9.773 13.078 1 98.88 280 SER B C 1
ATOM 5210 O O . SER B 1 280 ? -5.66 9.961 11.914 1 98.88 280 SER B O 1
ATOM 5212 N N . ARG B 1 281 ? -5.297 8.609 13.664 1 98.19 281 ARG B N 1
ATOM 5213 C CA . ARG B 1 281 ? -5.738 7.41 12.961 1 98.19 281 ARG B CA 1
ATOM 5214 C C . ARG B 1 281 ? -7.133 7.598 12.383 1 98.19 281 ARG B C 1
ATOM 5216 O O . ARG B 1 281 ? -7.359 7.324 11.195 1 98.19 281 ARG B O 1
ATOM 5223 N N . ALA B 1 282 ? -8.039 8.078 13.203 1 98.38 282 ALA B N 1
ATOM 5224 C CA . ALA B 1 282 ? -9.422 8.266 12.766 1 98.38 282 ALA B CA 1
ATOM 5225 C C . ALA B 1 282 ? -9.516 9.352 11.695 1 98.38 282 ALA B C 1
ATOM 5227 O O . ALA B 1 282 ? -10.234 9.195 10.711 1 98.38 282 ALA B O 1
ATOM 5228 N N . ALA B 1 283 ? -8.797 10.406 11.875 1 98.81 283 ALA B N 1
ATOM 5229 C CA . ALA B 1 283 ? -8.82 11.5 10.914 1 98.81 283 ALA B CA 1
ATOM 5230 C C . ALA B 1 283 ? -8.242 11.062 9.57 1 98.81 283 ALA B C 1
ATOM 5232 O O . ALA B 1 283 ? -8.742 11.453 8.516 1 98.81 283 ALA B O 1
ATOM 5233 N N . TRP B 1 284 ? -7.234 10.258 9.609 1 98.75 284 TRP B N 1
ATOM 5234 C CA . TRP B 1 284 ? -6.637 9.789 8.367 1 98.75 284 TRP B CA 1
ATOM 5235 C C . TRP B 1 284 ? -7.602 8.883 7.609 1 98.75 284 TRP B C 1
ATOM 5237 O O . TRP B 1 284 ? -7.711 8.969 6.383 1 98.75 284 TRP B O 1
ATOM 5247 N N . ARG B 1 285 ? -8.227 8.008 8.336 1 98.44 285 ARG B N 1
ATOM 5248 C CA . ARG B 1 285 ? -9.203 7.145 7.688 1 98.44 285 ARG B CA 1
ATOM 5249 C C . ARG B 1 285 ? -10.242 7.957 6.922 1 98.44 285 ARG B C 1
ATOM 5251 O O . ARG B 1 285 ? -10.578 7.633 5.785 1 98.44 285 ARG B O 1
ATOM 5258 N N . CYS B 1 286 ? -10.672 8.992 7.496 1 98.31 286 CYS B N 1
ATOM 5259 C CA . CYS B 1 286 ? -11.641 9.898 6.875 1 98.31 286 CYS B CA 1
ATOM 5260 C C . CYS B 1 286 ? -11 10.656 5.715 1 98.31 286 CYS B C 1
ATOM 5262 O O . CYS B 1 286 ? -11.523 10.641 4.598 1 98.31 286 CYS B O 1
ATOM 5264 N N . ALA B 1 287 ? -9.875 11.281 5.918 1 98.62 287 ALA B N 1
ATOM 5265 C CA . ALA B 1 287 ? -9.203 12.109 4.922 1 98.62 287 ALA B CA 1
ATOM 5266 C C . ALA B 1 287 ? -8.805 11.289 3.697 1 98.62 287 ALA B C 1
ATOM 5268 O O . ALA B 1 287 ? -8.922 11.766 2.562 1 98.62 287 ALA B O 1
ATOM 5269 N N . TRP B 1 288 ? -8.367 10.117 3.914 1 98.69 288 TRP B N 1
ATOM 5270 C CA . TRP B 1 288 ? -7.945 9.242 2.822 1 98.69 288 TRP B CA 1
ATOM 5271 C C . TRP B 1 288 ? -9.086 9.008 1.841 1 98.69 288 TRP B C 1
ATOM 5273 O O . TRP B 1 288 ? -8.875 8.984 0.626 1 98.69 288 TRP B O 1
ATOM 5283 N N . ARG B 1 289 ? -10.297 8.828 2.367 1 98.25 289 ARG B N 1
ATOM 5284 C CA . ARG B 1 289 ? -11.469 8.57 1.53 1 98.25 289 ARG B CA 1
ATOM 5285 C C . ARG B 1 289 ? -11.836 9.797 0.704 1 98.25 289 ARG B C 1
ATOM 5287 O O . ARG B 1 289 ? -12.562 9.688 -0.284 1 98.25 289 ARG B O 1
ATOM 5294 N N . MET B 1 290 ? -11.32 10.914 1.106 1 97.62 290 MET B N 1
ATOM 5295 C CA . MET B 1 290 ? -11.586 12.164 0.405 1 97.62 290 MET B CA 1
ATOM 5296 C C . MET B 1 290 ? -10.609 12.352 -0.754 1 97.62 290 MET B C 1
ATOM 5298 O O . MET B 1 290 ? -10.945 13 -1.749 1 97.62 290 MET B O 1
ATOM 5302 N N . VAL B 1 291 ? -9.453 11.836 -0.625 1 98 291 VAL B N 1
ATOM 5303 C CA . VAL B 1 291 ? -8.453 11.938 -1.682 1 98 291 VAL B CA 1
ATOM 5304 C C . VAL B 1 291 ? -8.945 11.219 -2.934 1 98 291 VAL B C 1
ATOM 5306 O O . VAL B 1 291 ? -9.367 10.062 -2.867 1 98 291 VAL B O 1
ATOM 5309 N N . GLN B 1 292 ? -8.867 11.961 -4.031 1 95.88 292 GLN B N 1
ATOM 5310 C CA . GLN B 1 292 ? -9.344 11.414 -5.301 1 95.88 292 GLN B CA 1
ATOM 5311 C C . GLN B 1 292 ? -8.195 10.781 -6.09 1 95.88 292 GLN B C 1
ATOM 5313 O O . GLN B 1 292 ? -7.082 11.312 -6.105 1 95.88 292 GLN B O 1
ATOM 5318 N N . ASN B 1 293 ? -8.469 9.758 -6.848 1 93.38 293 ASN B N 1
ATOM 5319 C CA . ASN B 1 293 ? -7.438 9.047 -7.59 1 93.38 293 ASN B CA 1
ATOM 5320 C C . ASN B 1 293 ? -6.828 9.914 -8.688 1 93.38 293 ASN B C 1
ATOM 5322 O O . ASN B 1 293 ? -5.625 9.852 -8.938 1 93.38 293 ASN B O 1
ATOM 5326 N N . ASP B 1 294 ? -7.719 10.664 -9.281 1 93.12 294 ASP B N 1
ATOM 5327 C CA . ASP B 1 294 ? -7.297 11.367 -10.492 1 93.12 294 ASP B CA 1
ATOM 5328 C C . ASP B 1 294 ? -6.836 12.789 -10.172 1 93.12 294 ASP B C 1
ATOM 5330 O O . ASP B 1 294 ? -6.312 13.484 -11.039 1 93.12 294 ASP B O 1
ATOM 5334 N N . LEU B 1 295 ? -7.07 13.219 -8.984 1 95.69 295 LEU B N 1
ATOM 5335 C CA . LEU B 1 295 ? -6.594 14.531 -8.547 1 95.69 295 LEU B CA 1
ATOM 5336 C C . LEU B 1 295 ? -5.324 14.398 -7.715 1 95.69 295 LEU B C 1
ATOM 5338 O O . LEU B 1 295 ? -5.395 14.25 -6.492 1 95.69 295 LEU B O 1
ATOM 5342 N N . ILE B 1 296 ? -4.199 14.594 -8.305 1 95.06 296 ILE B N 1
ATOM 5343 C CA . ILE B 1 296 ? -2.957 14.062 -7.762 1 95.06 296 ILE B CA 1
ATOM 5344 C C . ILE B 1 296 ? -2.227 15.148 -6.98 1 95.06 296 ILE B C 1
ATOM 5346 O O . ILE B 1 296 ? -1.29 14.859 -6.23 1 95.06 296 ILE B O 1
ATOM 5350 N N . HIS B 1 297 ? -2.656 16.406 -7.035 1 94.94 297 HIS B N 1
ATOM 5351 C CA . HIS B 1 297 ? -1.926 17.484 -6.359 1 94.94 297 HIS B CA 1
ATOM 5352 C C . HIS B 1 297 ? -2.545 17.797 -5.004 1 94.94 297 HIS B C 1
ATOM 5354 O O . HIS B 1 297 ? -1.917 18.453 -4.172 1 94.94 297 HIS B O 1
ATOM 5360 N N . GLY B 1 298 ? -3.76 17.422 -4.762 1 94.81 298 GLY B N 1
ATOM 5361 C CA . GLY B 1 298 ? -4.363 17.516 -3.441 1 94.81 298 GLY B CA 1
ATOM 5362 C C . GLY B 1 298 ? -4.887 18.906 -3.123 1 94.81 298 GLY B C 1
ATOM 5363 O O . GLY B 1 298 ? -5.262 19.188 -1.982 1 94.81 298 GLY B O 1
ATOM 5364 N N . TRP B 1 299 ? -4.859 19.828 -4.141 1 95.56 299 TRP B N 1
ATOM 5365 C CA . TRP B 1 299 ? -5.406 21.156 -3.871 1 95.56 299 TRP B CA 1
ATOM 5366 C C . TRP B 1 299 ? -6.898 21.078 -3.559 1 95.56 299 TRP B C 1
ATOM 5368 O O . TRP B 1 299 ? -7.637 20.344 -4.215 1 95.56 299 TRP B O 1
ATOM 5378 N N . GLY B 1 300 ? -7.32 21.812 -2.553 1 95.81 300 GLY B N 1
ATOM 5379 C CA . GLY B 1 300 ? -8.719 21.828 -2.15 1 95.81 300 GLY B CA 1
ATOM 5380 C C . GLY B 1 300 ? -9 20.938 -0.958 1 95.81 300 GLY B C 1
ATOM 5381 O O . GLY B 1 300 ? -9.969 21.156 -0.222 1 95.81 300 GLY B O 1
ATOM 5382 N N . LEU B 1 301 ? -8.148 19.938 -0.731 1 97.19 301 LEU B N 1
ATOM 5383 C CA . LEU B 1 301 ? -8.328 19.016 0.377 1 97.19 301 LEU B CA 1
ATOM 5384 C C . LEU B 1 301 ? -8.305 19.75 1.713 1 97.19 301 LEU B C 1
ATOM 5386 O O . LEU B 1 301 ? -9.086 19.422 2.613 1 97.19 301 LEU B O 1
ATOM 5390 N N . ASP B 1 302 ? -7.434 20.719 1.824 1 96.88 302 ASP B N 1
ATOM 5391 C CA . ASP B 1 302 ? -7.203 21.406 3.092 1 96.88 302 ASP B CA 1
ATOM 5392 C C . ASP B 1 302 ? -8.469 22.109 3.572 1 96.88 302 ASP B C 1
ATOM 5394 O O . ASP B 1 302 ? -8.703 22.219 4.777 1 96.88 302 ASP B O 1
ATOM 5398 N N . TYR B 1 303 ? -9.32 22.516 2.68 1 96.88 303 TYR B N 1
ATOM 5399 C CA . TYR B 1 303 ? -10.531 23.234 3.062 1 96.88 303 TYR B CA 1
ATOM 5400 C C . TYR B 1 303 ? -11.594 22.266 3.58 1 96.88 303 TYR B C 1
ATOM 5402 O O . TYR B 1 303 ? -12.586 22.688 4.176 1 96.88 303 TYR B O 1
ATOM 5410 N N . LYS B 1 304 ? -11.328 21.016 3.375 1 97.62 304 LYS B N 1
ATOM 5411 C CA . LYS B 1 304 ? -12.359 20.062 3.768 1 97.62 304 LYS B CA 1
ATOM 5412 C C . LYS B 1 304 ? -11.852 19.141 4.879 1 97.62 304 LYS B C 1
ATOM 5414 O O . LYS B 1 304 ? -12.625 18.359 5.441 1 97.62 304 LYS B O 1
ATOM 5419 N N . LEU B 1 305 ? -10.633 19.25 5.328 1 98.25 305 LEU B N 1
ATOM 5420 C CA . LEU B 1 305 ? -10.055 18.375 6.336 1 98.25 305 LEU B CA 1
ATOM 5421 C C . LEU B 1 305 ? -10.797 18.516 7.664 1 98.25 305 LEU B C 1
ATOM 5423 O O . LEU B 1 305 ? -10.82 17.578 8.461 1 98.25 305 LEU B O 1
ATOM 5427 N N . GLY B 1 306 ? -11.406 19.672 7.887 1 97.75 306 GLY B N 1
ATOM 5428 C CA . GLY B 1 306 ? -12.164 19.891 9.109 1 97.75 306 GLY B CA 1
ATOM 5429 C C . GLY B 1 306 ? -13.305 18.906 9.289 1 97.75 306 GLY B C 1
ATOM 5430 O O . GLY B 1 306 ? -13.719 18.625 10.414 1 97.75 306 GLY B O 1
ATOM 5431 N N . TYR B 1 307 ? -13.812 18.375 8.211 1 97.62 307 TYR B N 1
ATOM 5432 C CA . TYR B 1 307 ? -14.883 17.391 8.289 1 97.62 307 TYR B CA 1
ATOM 5433 C C . TYR B 1 307 ? -14.383 16.078 8.875 1 97.62 307 TYR B C 1
ATOM 5435 O O . TYR B 1 307 ? -15.18 15.234 9.281 1 97.62 307 TYR B O 1
ATOM 5443 N N . CYS B 1 308 ? -13.07 15.945 8.93 1 98.12 308 CYS B N 1
ATOM 5444 C CA . CYS B 1 308 ? -12.461 14.727 9.445 1 98.12 308 CYS B CA 1
ATOM 5445 C C . CYS B 1 308 ? -11.93 14.93 10.859 1 98.12 308 CYS B C 1
ATOM 5447 O O . CYS B 1 308 ? -11.117 14.141 11.344 1 98.12 308 CYS B O 1
ATOM 5449 N N . ALA B 1 309 ? -12.391 15.93 11.516 1 97.62 309 ALA B N 1
ATOM 5450 C CA . ALA B 1 309 ? -11.859 16.344 12.812 1 97.62 309 ALA B CA 1
ATOM 5451 C C . ALA B 1 309 ? -12.469 15.531 13.945 1 97.62 309 ALA B C 1
ATOM 5453 O O . ALA B 1 309 ? -12.18 15.773 15.117 1 97.62 309 ALA B O 1
ATOM 5454 N N . GLN B 1 310 ? -13.336 14.523 13.648 1 96.81 310 GLN B N 1
ATOM 5455 C CA . GLN B 1 310 ? -13.992 13.719 14.672 1 96.81 310 GLN B CA 1
ATOM 5456 C C . GLN B 1 310 ? -14.758 14.602 15.656 1 96.81 310 GLN B C 1
ATOM 5458 O O . GLN B 1 310 ? -14.75 14.344 16.859 1 96.81 310 GLN B O 1
ATOM 5463 N N . GLY B 1 311 ? -15.344 15.594 15.242 1 95.62 311 GLY B N 1
ATOM 5464 C CA . GLY B 1 311 ? -16.047 16.578 16.031 1 95.62 311 GLY B CA 1
ATOM 5465 C C . GLY B 1 311 ? -15.922 17.984 15.477 1 95.62 311 GLY B C 1
ATOM 5466 O O . GLY B 1 311 ? -15.828 18.172 14.258 1 95.62 311 GLY B O 1
ATOM 5467 N N . ASP B 1 312 ? -16 18.922 16.344 1 95.44 312 ASP B N 1
ATOM 5468 C CA . ASP B 1 312 ? -15.945 20.328 15.938 1 95.44 312 ASP B CA 1
ATOM 5469 C C . ASP B 1 312 ? -14.547 20.719 15.469 1 95.44 312 ASP B C 1
ATOM 5471 O O . ASP B 1 312 ? -13.578 20.625 16.234 1 95.44 312 ASP B O 1
ATOM 5475 N N . ARG B 1 313 ? -14.5 21.188 14.219 1 97 313 ARG B N 1
ATOM 5476 C CA . ARG B 1 313 ? -13.203 21.531 13.664 1 97 313 ARG B CA 1
ATOM 5477 C C . ARG B 1 313 ? -12.578 22.703 14.422 1 97 313 ARG B C 1
ATOM 5479 O O . ARG B 1 313 ? -11.352 22.828 14.484 1 97 313 ARG B O 1
ATOM 5486 N N . ALA B 1 314 ? -13.352 23.547 15 1 94.62 314 ALA B N 1
ATOM 5487 C CA . ALA B 1 314 ? -12.836 24.719 15.719 1 94.62 314 ALA B CA 1
ATOM 5488 C C . ALA B 1 314 ? -12.086 24.297 16.984 1 94.62 314 ALA B C 1
ATOM 5490 O O . ALA B 1 314 ? -11.336 25.078 17.562 1 94.62 314 ALA B O 1
ATOM 5491 N N . VAL B 1 315 ? -12.305 23.062 17.344 1 96.56 315 VAL B N 1
ATOM 5492 C CA . VAL B 1 315 ? -11.703 22.562 18.578 1 96.56 315 VAL B CA 1
ATOM 5493 C C . VAL B 1 315 ? -10.625 21.531 18.234 1 96.56 315 VAL B C 1
ATOM 5495 O O . VAL B 1 315 ? -9.516 21.594 18.781 1 96.56 315 VAL B O 1
ATOM 5498 N N . ASN B 1 316 ? -10.922 20.672 17.25 1 98.38 316 ASN B N 1
ATOM 5499 C CA . ASN B 1 316 ? -10.109 19.469 17.062 1 98.38 316 ASN B CA 1
ATOM 5500 C C . ASN B 1 316 ? -9.07 19.672 15.953 1 98.38 316 ASN B C 1
ATOM 5502 O O . ASN B 1 316 ? -8.273 18.781 15.68 1 98.38 316 ASN B O 1
ATOM 5506 N N . VAL B 1 317 ? -9.078 20.781 15.266 1 98.62 317 VAL B N 1
ATOM 5507 C CA . VAL B 1 317 ? -8.07 21.125 14.273 1 98.62 317 VAL B CA 1
ATOM 5508 C C . VAL B 1 317 ? -7.25 22.328 14.766 1 98.62 317 VAL B C 1
ATOM 5510 O O . VAL B 1 317 ? -7.809 23.312 15.227 1 98.62 317 VAL B O 1
ATOM 5513 N N . GLY B 1 318 ? -5.867 22.234 14.68 1 98.5 318 GLY B N 1
ATOM 5514 C CA . GLY B 1 318 ? -5.09 23.344 15.195 1 98.5 318 GLY B CA 1
ATOM 5515 C C . GLY B 1 318 ? -3.648 23.344 14.727 1 98.5 318 GLY B C 1
ATOM 5516 O O . GLY B 1 318 ? -3.191 22.359 14.133 1 98.5 318 GLY B O 1
ATOM 5517 N N . VAL B 1 319 ? -3.02 24.422 14.961 1 98.69 319 VAL B N 1
ATOM 5518 C CA . VAL B 1 319 ? -1.611 24.656 14.648 1 98.69 319 VAL B CA 1
ATOM 5519 C C . VAL B 1 319 ? -0.799 24.688 15.945 1 98.69 319 VAL B C 1
ATOM 5521 O O . VAL B 1 319 ? -1.133 25.438 16.875 1 98.69 319 VAL B O 1
ATOM 5524 N N . VAL B 1 320 ? 0.196 23.875 16.016 1 98.81 320 VAL B N 1
ATOM 5525 C CA . VAL B 1 320 ? 0.996 23.781 17.234 1 98.81 320 VAL B CA 1
ATOM 5526 C C . VAL B 1 320 ? 2.135 24.797 17.188 1 98.81 320 VAL B C 1
ATOM 5528 O O . VAL B 1 320 ? 3.062 24.656 16.375 1 98.81 320 VAL B O 1
ATOM 5531 N N . ASP B 1 321 ? 2.182 25.688 18.125 1 98.38 321 ASP B N 1
ATOM 5532 C CA . ASP B 1 321 ? 3.143 26.781 18.156 1 98.38 321 ASP B CA 1
ATOM 5533 C C . ASP B 1 321 ? 4.441 26.344 18.828 1 98.38 321 ASP B C 1
ATOM 5535 O O . ASP B 1 321 ? 5.52 26.844 18.484 1 98.38 321 ASP B O 1
ATOM 5539 N N . SER B 1 322 ? 4.312 25.531 19.812 1 97.5 322 SER B N 1
ATOM 5540 C CA . SER B 1 322 ? 5.461 25.172 20.641 1 97.5 322 SER B CA 1
ATOM 5541 C C . SER B 1 322 ? 6.461 24.328 19.859 1 97.5 322 SER B C 1
ATOM 5543 O O . SER B 1 322 ? 7.633 24.25 20.234 1 97.5 322 SER B O 1
ATOM 5545 N N . GLU B 1 323 ? 6.062 23.562 18.844 1 98.25 323 GLU B N 1
ATOM 5546 C CA . GLU B 1 323 ? 6.879 22.812 17.891 1 98.25 323 GLU B CA 1
ATOM 5547 C C . GLU B 1 323 ? 6.641 23.297 16.469 1 98.25 323 GLU B C 1
ATOM 5549 O O . GLU B 1 323 ? 5.57 23.078 15.898 1 98.25 323 GLU B O 1
ATOM 5554 N N . TYR B 1 324 ? 7.664 23.969 15.891 1 98.31 324 TYR B N 1
ATOM 5555 C CA . TYR B 1 324 ? 7.441 24.625 14.602 1 98.31 324 TYR B CA 1
ATOM 5556 C C . TYR B 1 324 ? 8.547 24.266 13.609 1 98.31 324 TYR B C 1
ATOM 5558 O O . TYR B 1 324 ? 9.57 23.703 13.992 1 98.31 324 TYR B O 1
ATOM 5566 N N . VAL B 1 325 ? 8.258 24.547 12.305 1 98.69 325 VAL B N 1
ATOM 5567 C CA . VAL B 1 325 ? 9.156 24.141 11.234 1 98.69 325 VAL B CA 1
ATOM 5568 C C . VAL B 1 325 ? 9.375 25.312 10.273 1 98.69 325 VAL B C 1
ATOM 5570 O O . VAL B 1 325 ? 8.688 26.328 10.359 1 98.69 325 VAL B O 1
ATOM 5573 N N . LEU B 1 326 ? 10.398 25.125 9.469 1 98 326 LEU B N 1
ATOM 5574 C CA . LEU B 1 326 ? 10.672 26.094 8.414 1 98 326 LEU B CA 1
ATOM 5575 C C . LEU B 1 326 ? 10.43 25.484 7.035 1 98 326 LEU B C 1
ATOM 5577 O O . LEU B 1 326 ? 11.023 24.453 6.699 1 98 326 LEU B O 1
ATOM 5581 N N . HIS B 1 327 ? 9.523 26.031 6.32 1 95.62 327 HIS B N 1
ATOM 5582 C CA . HIS B 1 327 ? 9.203 25.625 4.957 1 95.62 327 HIS B CA 1
ATOM 5583 C C . HIS B 1 327 ? 9.852 26.562 3.939 1 95.62 327 HIS B C 1
ATOM 5585 O O . HIS B 1 327 ? 9.422 27.703 3.773 1 95.62 327 HIS B O 1
ATOM 5591 N N . ARG B 1 328 ? 10.766 26.094 3.17 1 86.69 328 ARG B N 1
ATOM 5592 C CA . ARG B 1 328 ? 11.547 26.938 2.275 1 86.69 328 ARG B CA 1
ATOM 5593 C C . ARG B 1 328 ? 10.797 27.203 0.973 1 86.69 328 ARG B C 1
ATOM 5595 O O . ARG B 1 328 ? 11 28.219 0.32 1 86.69 328 ARG B O 1
ATOM 5602 N N . GLY B 1 329 ? 9.945 26.359 0.621 1 80.81 329 GLY B N 1
ATOM 5603 C CA . GLY B 1 329 ? 9.188 26.531 -0.612 1 80.81 329 GLY B CA 1
ATOM 5604 C C . GLY B 1 329 ? 10.023 26.297 -1.857 1 80.81 329 GLY B C 1
ATOM 5605 O O . GLY B 1 329 ? 9.859 27 -2.857 1 80.81 329 GLY B O 1
ATOM 5606 N N . VAL B 1 330 ? 10.977 25.406 -1.798 1 75.62 330 VAL B N 1
ATOM 5607 C CA . VAL B 1 330 ? 11.789 25.078 -2.965 1 75.62 330 VAL B CA 1
ATOM 5608 C C . VAL B 1 330 ? 10.977 24.234 -3.936 1 75.62 330 VAL B C 1
ATOM 5610 O O . VAL B 1 330 ? 10.492 23.156 -3.57 1 75.62 330 VAL B O 1
ATOM 5613 N N . PRO B 1 331 ? 10.758 24.797 -5.145 1 67.81 331 PRO B N 1
ATOM 5614 C CA . PRO B 1 331 ? 9.984 24 -6.098 1 67.81 331 PRO B CA 1
ATOM 5615 C C . PRO B 1 331 ? 10.711 22.734 -6.531 1 67.81 331 PRO B C 1
ATOM 5617 O O . PRO B 1 331 ? 11.867 22.797 -6.941 1 67.81 331 PRO B O 1
ATOM 5620 N N . MET B 1 332 ? 10.164 21.672 -6.289 1 65.88 332 MET B N 1
ATOM 5621 C CA . MET B 1 332 ? 10.891 20.453 -6.645 1 65.88 332 MET B CA 1
ATOM 5622 C C . MET B 1 332 ? 10.195 19.719 -7.777 1 65.88 332 MET B C 1
ATOM 5624 O O . MET B 1 332 ? 10.844 19.062 -8.594 1 65.88 332 MET B O 1
ATOM 5628 N N . LEU B 1 333 ? 8.883 19.766 -7.844 1 62.84 333 LEU B N 1
ATOM 5629 C CA . LEU B 1 333 ? 8.188 19.031 -8.898 1 62.84 333 LEU B CA 1
ATOM 5630 C C . LEU B 1 333 ? 8.172 19.828 -10.195 1 62.84 333 LEU B C 1
ATOM 5632 O O . LEU B 1 333 ? 7.883 21.016 -10.188 1 62.84 333 LEU B O 1
ATOM 5636 N N . SER B 1 334 ? 9.086 19.438 -11.125 1 61.91 334 SER B N 1
ATOM 5637 C CA . SER B 1 334 ? 8.961 20.047 -12.445 1 61.91 334 SER B CA 1
ATOM 5638 C C . SER B 1 334 ? 8.453 19.047 -13.477 1 61.91 334 SER B C 1
ATOM 5640 O O . SER B 1 334 ? 8.648 17.844 -13.328 1 61.91 334 SER B O 1
ATOM 5642 N N . ASP B 1 335 ? 7.441 19.484 -14.188 1 56 335 ASP B N 1
ATOM 5643 C CA . ASP B 1 335 ? 6.98 18.609 -15.273 1 56 335 ASP B CA 1
ATOM 5644 C C . ASP B 1 335 ? 8.141 18.188 -16.172 1 56 335 ASP B C 1
ATOM 5646 O O . ASP B 1 335 ? 8.969 19.016 -16.547 1 56 335 ASP B O 1
ATOM 5650 N N . GLY B 1 336 ? 8.992 17.297 -15.758 1 50.44 336 GLY B N 1
ATOM 5651 C CA . GLY B 1 336 ? 10.125 16.703 -16.438 1 50.44 336 GLY B CA 1
ATOM 5652 C C . GLY B 1 336 ? 10.148 17.016 -17.922 1 50.44 336 GLY B C 1
ATOM 5653 O O . GLY B 1 336 ? 10.93 16.422 -18.672 1 50.44 336 GLY B O 1
ATOM 5654 N N . SER B 1 337 ? 9.234 17.594 -18.484 1 48.38 337 SER B N 1
ATOM 5655 C CA . SER B 1 337 ? 9.414 17.688 -19.938 1 48.38 337 SER B CA 1
ATOM 5656 C C . SER B 1 337 ? 10.555 18.625 -20.297 1 48.38 337 SER B C 1
ATOM 5658 O O . SER B 1 337 ? 10.594 19.766 -19.828 1 48.38 337 SER B O 1
ATOM 5660 N N . GLY B 1 338 ? 11.734 18.078 -20.312 1 49.72 338 GLY B N 1
ATOM 5661 C CA . GLY B 1 338 ? 13.016 18.625 -20.734 1 49.72 338 GLY B CA 1
ATOM 5662 C C . GLY B 1 338 ? 12.883 19.922 -21.531 1 49.72 338 GLY B C 1
ATOM 5663 O O . GLY B 1 338 ? 13.875 20.609 -21.781 1 49.72 338 GLY B O 1
ATOM 5664 N N . LYS B 1 339 ? 11.852 20.203 -22.188 1 52.59 339 LYS B N 1
ATOM 5665 C CA . LYS B 1 339 ? 11.922 21.328 -23.109 1 52.59 339 LYS B CA 1
ATOM 5666 C C . LYS B 1 339 ? 11.539 22.625 -22.422 1 52.59 339 LYS B C 1
ATOM 5668 O O . LYS B 1 339 ? 11.781 23.719 -22.969 1 52.59 339 LYS B O 1
ATOM 5673 N N . ALA B 1 340 ? 10.883 22.531 -21.25 1 55.38 340 ALA B N 1
ATOM 5674 C CA . ALA B 1 340 ? 10.391 23.781 -20.672 1 55.38 340 ALA B CA 1
ATOM 5675 C C . ALA B 1 340 ? 11.344 24.297 -19.594 1 55.38 340 ALA B C 1
ATOM 5677 O O . ALA B 1 340 ? 12.055 23.516 -18.953 1 55.38 340 ALA B O 1
ATOM 5678 N N . THR B 1 341 ? 11.469 25.625 -19.594 1 64.44 341 THR B N 1
ATOM 5679 C CA . THR B 1 341 ? 12.195 26.25 -18.5 1 64.44 341 THR B CA 1
ATOM 5680 C C . THR B 1 341 ? 11.602 25.844 -17.156 1 64.44 341 THR B C 1
ATOM 5682 O O . THR B 1 341 ? 10.414 25.531 -17.062 1 64.44 341 THR B O 1
ATOM 5685 N N . PRO B 1 342 ? 12.383 25.688 -16.25 1 71.25 342 PRO B N 1
ATOM 5686 C CA . PRO B 1 342 ? 11.891 25.344 -14.914 1 71.25 342 PRO B CA 1
ATOM 5687 C C . PRO B 1 342 ? 10.703 26.203 -14.484 1 71.25 342 PRO B C 1
ATOM 5689 O O . PRO B 1 342 ? 9.758 25.688 -13.883 1 71.25 342 PRO B O 1
ATOM 5692 N N . SER B 1 343 ? 10.734 27.406 -14.883 1 72.56 343 SER B N 1
ATOM 5693 C CA . SER B 1 343 ? 9.656 28.312 -14.5 1 72.56 343 SER B CA 1
ATOM 5694 C C . SER B 1 343 ? 8.359 27.969 -15.227 1 72.56 343 SER B C 1
ATOM 5696 O O . SER B 1 343 ? 7.281 27.984 -14.625 1 72.56 343 SER B O 1
ATOM 5698 N N . ALA B 1 344 ? 8.492 27.656 -16.375 1 70.94 344 ALA B N 1
ATOM 5699 C CA . ALA B 1 344 ? 7.316 27.281 -17.156 1 70.94 344 ALA B CA 1
ATOM 5700 C C . ALA B 1 344 ? 6.719 25.969 -16.656 1 70.94 344 ALA B C 1
ATOM 5702 O O . ALA B 1 344 ? 5.496 25.812 -16.609 1 70.94 344 ALA B O 1
ATOM 5703 N N . GLY B 1 345 ? 7.535 25.172 -16.312 1 79.25 345 GLY B N 1
ATOM 5704 C CA . GLY B 1 345 ? 7.074 23.906 -15.766 1 79.25 345 GLY B CA 1
ATOM 5705 C C . GLY B 1 345 ? 6.312 24.062 -14.461 1 79.25 345 GLY B C 1
ATOM 5706 O O . GLY B 1 345 ? 5.273 23.438 -14.258 1 79.25 345 GLY B O 1
ATOM 5707 N N . ARG B 1 346 ? 6.723 25.016 -13.727 1 83.44 346 ARG B N 1
ATOM 5708 C CA . ARG B 1 346 ? 6.07 25.281 -12.445 1 83.44 346 ARG B CA 1
ATOM 5709 C C . ARG B 1 346 ? 4.691 25.891 -12.656 1 83.44 346 ARG B C 1
ATOM 5711 O O . ARG B 1 346 ? 3.734 25.531 -11.969 1 83.44 346 ARG B O 1
ATOM 5718 N N . ALA B 1 347 ? 4.652 26.781 -13.57 1 88 347 ALA B N 1
ATOM 5719 C CA . ALA B 1 347 ? 3.381 27.438 -13.859 1 88 347 ALA B CA 1
ATOM 5720 C C . ALA B 1 347 ? 2.354 26.438 -14.375 1 88 347 ALA B C 1
ATOM 5722 O O . ALA B 1 347 ? 1.175 26.516 -14.023 1 88 347 ALA B O 1
ATOM 5723 N N . ALA B 1 348 ? 2.826 25.547 -15.156 1 90 348 ALA B N 1
ATOM 5724 C CA . ALA B 1 348 ? 1.931 24.531 -15.711 1 90 348 ALA B CA 1
ATOM 5725 C C . ALA B 1 348 ? 1.4 23.609 -14.617 1 90 348 ALA B C 1
ATOM 5727 O O . ALA B 1 348 ? 0.226 23.234 -14.633 1 90 348 ALA B O 1
ATOM 5728 N N . VAL B 1 349 ? 2.211 23.297 -13.75 1 91.12 349 VAL B N 1
ATOM 5729 C CA . VAL B 1 349 ? 1.819 22.453 -12.633 1 91.12 349 VAL B CA 1
ATOM 5730 C C . VAL B 1 349 ? 0.81 23.188 -11.75 1 91.12 349 VAL B C 1
ATOM 5732 O O . VAL B 1 349 ? -0.189 22.594 -11.32 1 91.12 349 VAL B O 1
ATOM 5735 N N . ARG B 1 350 ? 1.012 24.438 -11.523 1 91.44 350 ARG B N 1
ATOM 5736 C CA . ARG B 1 350 ? 0.1 25.234 -10.711 1 91.44 350 ARG B CA 1
ATOM 5737 C C . ARG B 1 350 ? -1.267 25.359 -11.383 1 91.44 350 ARG B C 1
ATOM 5739 O O . ARG B 1 350 ? -2.297 25.297 -10.711 1 91.44 350 ARG B O 1
ATOM 5746 N N . LEU B 1 351 ? -1.163 25.5 -12.656 1 93.81 351 LEU B N 1
ATOM 5747 C CA . LEU B 1 351 ? -2.418 25.578 -13.398 1 93.81 351 LEU B CA 1
ATOM 5748 C C . LEU B 1 351 ? -3.217 24.297 -13.266 1 93.81 351 LEU B C 1
ATOM 5750 O O . LEU B 1 351 ? -4.426 24.328 -13.023 1 93.81 351 LEU B O 1
ATOM 5754 N N . ARG B 1 352 ? -2.576 23.219 -13.398 1 94.31 352 ARG B N 1
ATOM 5755 C CA . ARG B 1 352 ? -3.277 21.953 -13.227 1 94.31 352 ARG B CA 1
ATOM 5756 C C . ARG B 1 352 ? -3.803 21.797 -11.805 1 94.31 352 ARG B C 1
ATOM 5758 O O . ARG B 1 352 ? -4.918 21.312 -11.602 1 94.31 352 ARG B O 1
ATOM 5765 N N . SER B 1 353 ? -3.025 22.203 -10.891 1 94.75 353 SER B N 1
ATOM 5766 C CA . SER B 1 353 ? -3.438 22.125 -9.492 1 94.75 353 SER B CA 1
ATOM 5767 C C . SER B 1 353 ? -4.711 22.922 -9.242 1 94.75 353 SER B C 1
ATOM 5769 O O . SER B 1 353 ? -5.621 22.453 -8.555 1 94.75 353 SER B O 1
ATOM 5771 N N . PHE B 1 354 ? -4.727 24.078 -9.906 1 95.94 354 PHE B N 1
ATOM 5772 C CA . PHE B 1 354 ? -5.902 24.938 -9.781 1 95.94 354 PHE B CA 1
ATOM 5773 C C . PHE B 1 354 ? -7.121 24.281 -10.406 1 95.94 354 PHE B C 1
ATOM 5775 O O . PHE B 1 354 ? -8.211 24.297 -9.828 1 95.94 354 PHE B O 1
ATOM 5782 N N . ARG B 1 355 ? -6.906 23.703 -11.516 1 96.94 355 ARG B N 1
ATOM 5783 C CA . ARG B 1 355 ? -7.996 23 -12.188 1 96.94 355 ARG B CA 1
ATOM 5784 C C . ARG B 1 355 ? -8.469 21.812 -11.367 1 96.94 355 ARG B C 1
ATOM 5786 O O . ARG B 1 355 ? -9.672 21.547 -11.273 1 96.94 355 ARG B O 1
ATOM 5793 N N . GLU B 1 356 ? -7.574 21.094 -10.766 1 97.25 356 GLU B N 1
ATOM 5794 C CA . GLU B 1 356 ? -7.934 19.969 -9.898 1 97.25 356 GLU B CA 1
ATOM 5795 C C . GLU B 1 356 ? -8.758 20.453 -8.703 1 97.25 356 GLU B C 1
ATOM 5797 O O . GLU B 1 356 ? -9.711 19.781 -8.297 1 97.25 356 GLU B O 1
ATOM 5802 N N . MET B 1 357 ? -8.414 21.547 -8.172 1 97.56 357 MET B N 1
ATOM 5803 C CA . MET B 1 357 ? -9.164 22.109 -7.059 1 97.56 357 MET B CA 1
ATOM 5804 C C . MET B 1 357 ? -10.602 22.422 -7.469 1 97.56 357 MET B C 1
ATOM 5806 O O . MET B 1 357 ? -11.539 22.141 -6.719 1 97.56 357 MET B O 1
ATOM 5810 N N . GLN B 1 358 ? -10.734 22.969 -8.656 1 97.81 358 GLN B N 1
ATOM 5811 C CA . GLN B 1 358 ? -12.07 23.266 -9.164 1 97.81 358 GLN B CA 1
ATOM 5812 C C . GLN B 1 358 ? -12.898 22 -9.328 1 97.81 358 GLN B C 1
ATOM 5814 O O . GLN B 1 358 ? -14.078 21.969 -8.969 1 97.81 358 GLN B O 1
ATOM 5819 N N . ILE B 1 359 ? -12.266 21.016 -9.859 1 97.31 359 ILE B N 1
ATOM 5820 C CA . ILE B 1 359 ? -12.953 19.734 -10.047 1 97.31 359 ILE B CA 1
ATOM 5821 C C . ILE B 1 359 ? -13.344 19.156 -8.688 1 97.31 359 ILE B C 1
ATOM 5823 O O . ILE B 1 359 ? -14.477 18.703 -8.5 1 97.31 359 ILE B O 1
ATOM 5827 N N . PHE B 1 360 ? -12.477 19.203 -7.789 1 97.75 360 PHE B N 1
ATOM 5828 C CA . PHE B 1 360 ? -12.734 18.672 -6.453 1 97.75 360 PHE B CA 1
ATOM 5829 C C . PHE B 1 360 ? -13.922 19.391 -5.812 1 97.75 360 PHE B C 1
ATOM 5831 O O . PHE B 1 360 ? -14.82 18.75 -5.262 1 97.75 360 PHE B O 1
ATOM 5838 N N . ASN B 1 361 ? -13.883 20.688 -5.859 1 97.75 361 ASN B N 1
ATOM 5839 C CA . ASN B 1 361 ? -14.977 21.484 -5.293 1 97.75 361 ASN B CA 1
ATOM 5840 C C . ASN B 1 361 ? -16.312 21.141 -5.953 1 97.75 361 ASN B C 1
ATOM 5842 O O . ASN B 1 361 ? -17.328 21.031 -5.273 1 97.75 361 ASN B O 1
ATOM 5846 N N . ARG B 1 362 ? -16.266 21.031 -7.23 1 97.56 362 ARG B N 1
ATOM 5847 C CA . ARG B 1 362 ? -17.484 20.656 -7.934 1 97.56 362 ARG B CA 1
ATOM 5848 C C . ARG B 1 362 ? -17.984 19.281 -7.477 1 97.56 362 ARG B C 1
ATOM 5850 O O . ARG B 1 362 ? -19.188 19.109 -7.242 1 97.56 362 ARG B O 1
ATOM 5857 N N . ARG B 1 363 ? -17.094 18.328 -7.332 1 97.19 363 ARG B N 1
ATOM 5858 C CA . ARG B 1 363 ? -17.453 16.984 -6.871 1 97.19 363 ARG B CA 1
ATOM 5859 C C . ARG B 1 363 ? -18.031 17.031 -5.461 1 97.19 363 ARG B C 1
ATOM 5861 O O . ARG B 1 363 ? -19.016 16.344 -5.16 1 97.19 363 ARG B O 1
ATOM 5868 N N . TRP B 1 364 ? -17.438 17.844 -4.629 1 97.38 364 TRP B N 1
ATOM 5869 C CA . TRP B 1 364 ? -17.922 18 -3.268 1 97.38 364 TRP B CA 1
ATOM 5870 C C . TRP B 1 364 ? -19.359 18.531 -3.264 1 97.38 364 TRP B C 1
ATOM 5872 O O . TRP B 1 364 ? -20.234 17.969 -2.605 1 97.38 364 TRP B O 1
ATOM 5882 N N . GLU B 1 365 ? -19.594 19.547 -3.979 1 97.12 365 GLU B N 1
ATOM 5883 C CA . GLU B 1 365 ? -20.922 20.172 -4.035 1 97.12 365 GLU B CA 1
ATOM 5884 C C . GLU B 1 365 ? -21.953 19.203 -4.586 1 97.12 365 GLU B C 1
ATOM 5886 O O . GLU B 1 365 ? -23.062 19.094 -4.051 1 97.12 365 GLU B O 1
ATOM 5891 N N . GLN B 1 366 ? -21.578 18.562 -5.613 1 97.75 366 GLN B N 1
ATOM 5892 C CA . GLN B 1 366 ? -22.484 17.578 -6.219 1 97.75 366 GLN B CA 1
ATOM 5893 C C . GLN B 1 366 ? -22.812 16.453 -5.246 1 97.75 366 GLN B C 1
ATOM 5895 O O . GLN B 1 366 ? -23.969 16.078 -5.086 1 97.75 366 GLN B O 1
ATOM 5900 N N . ALA B 1 367 ? -21.812 15.945 -4.613 1 97.81 367 ALA B N 1
ATOM 5901 C CA . ALA B 1 367 ? -22 14.852 -3.66 1 97.81 367 ALA B CA 1
ATOM 5902 C C . ALA B 1 367 ? -22.891 15.297 -2.498 1 97.81 367 ALA B C 1
ATOM 5904 O O . ALA B 1 367 ? -23.781 14.555 -2.074 1 97.81 367 ALA B O 1
ATOM 5905 N N . ALA B 1 368 ? -22.625 16.453 -1.97 1 96.31 368 ALA B N 1
ATOM 5906 C CA . ALA B 1 368 ? -23.422 16.984 -0.869 1 96.31 368 ALA B CA 1
ATOM 5907 C C . ALA B 1 368 ? -24.875 17.172 -1.287 1 96.31 368 ALA B C 1
ATOM 5909 O O . ALA B 1 368 ? -25.797 16.859 -0.523 1 96.31 368 ALA B O 1
ATOM 5910 N N . ALA B 1 369 ? -25.094 17.625 -2.469 1 96.81 369 ALA B N 1
ATOM 5911 C CA . ALA B 1 369 ? -26.438 17.875 -2.975 1 96.81 369 ALA B CA 1
ATOM 5912 C C . ALA B 1 369 ? -27.188 16.578 -3.223 1 96.81 369 ALA B C 1
ATOM 5914 O O . ALA B 1 369 ? -28.391 16.484 -2.982 1 96.81 369 ALA B O 1
ATOM 5915 N N . GLU B 1 370 ? -26.5 15.562 -3.621 1 97.25 370 GLU B N 1
ATOM 5916 C CA . GLU B 1 370 ? -27.125 14.32 -4.039 1 97.25 370 GLU B CA 1
ATOM 5917 C C . GLU B 1 370 ? -27.344 13.383 -2.854 1 97.25 370 GLU B C 1
ATOM 5919 O O . GLU B 1 370 ? -28.141 12.445 -2.934 1 97.25 370 GLU B O 1
ATOM 5924 N N . ASP B 1 371 ? -26.594 13.617 -1.865 1 95.56 371 ASP B N 1
ATOM 5925 C CA . ASP B 1 371 ? -26.719 12.758 -0.69 1 95.56 371 ASP B CA 1
ATOM 5926 C C . ASP B 1 371 ? -27.797 13.273 0.26 1 95.56 371 ASP B C 1
ATOM 5928 O O . ASP B 1 371 ? -27.5 14.023 1.196 1 95.56 371 ASP B O 1
ATOM 5932 N N . GLY B 1 372 ? -28.969 12.781 0.186 1 93.19 372 GLY B N 1
ATOM 5933 C CA . GLY B 1 372 ? -30.094 13.242 0.979 1 93.19 372 GLY B CA 1
ATOM 5934 C C . GLY B 1 372 ? -29.969 12.898 2.451 1 93.19 372 GLY B C 1
ATOM 5935 O O . GLY B 1 372 ? -30.625 13.508 3.295 1 93.19 372 GLY B O 1
ATOM 5936 N N . SER B 1 373 ? -29.172 11.961 2.719 1 93.44 373 SER B N 1
ATOM 5937 C CA . SER B 1 373 ? -29.047 11.516 4.102 1 93.44 373 SER B CA 1
ATOM 5938 C C . SER B 1 373 ? -27.922 12.25 4.824 1 93.44 373 SER B C 1
ATOM 5940 O O . SER B 1 373 ? -27.781 12.141 6.043 1 93.44 373 SER B O 1
ATOM 5942 N N . TRP B 1 374 ? -27.156 13.039 4.059 1 94.06 374 TRP B N 1
ATOM 5943 C CA . TRP B 1 374 ? -26.016 13.734 4.629 1 94.06 374 TRP B CA 1
ATOM 5944 C C . TRP B 1 374 ? -26.375 15.172 5.004 1 94.06 374 TRP B C 1
ATOM 5946 O O . TRP B 1 374 ? -27 15.883 4.223 1 94.06 374 TRP B O 1
ATOM 5956 N N . MET B 1 375 ? -25.969 15.578 6.285 1 92.38 375 MET B N 1
ATOM 5957 C CA . MET B 1 375 ? -26.141 16.953 6.746 1 92.38 375 MET B CA 1
ATOM 5958 C C . MET B 1 375 ? -24.797 17.609 7.023 1 92.38 375 MET B C 1
ATOM 5960 O O . MET B 1 375 ? -23.969 17.047 7.738 1 92.38 375 MET B O 1
ATOM 5964 N N . ASP B 1 376 ? -24.672 18.75 6.438 1 93.25 376 ASP B N 1
ATOM 5965 C CA . ASP B 1 376 ? -23.438 19.5 6.664 1 93.25 376 ASP B CA 1
ATOM 5966 C C . ASP B 1 376 ? -23.391 20.047 8.086 1 93.25 376 ASP B C 1
ATOM 5968 O O . ASP B 1 376 ? -24.172 20.922 8.453 1 93.25 376 ASP B O 1
ATOM 5972 N N . PRO B 1 377 ? -22.484 19.594 8.805 1 92.5 377 PRO B N 1
ATOM 5973 C CA . PRO B 1 377 ? -22.406 20.047 10.195 1 92.5 377 PRO B CA 1
ATOM 5974 C C . PRO B 1 377 ? -21.969 21.516 10.32 1 92.5 377 PRO B C 1
ATOM 5976 O O . PRO B 1 377 ? -22.094 22.109 11.398 1 92.5 377 PRO B O 1
ATOM 5979 N N . TYR B 1 378 ? -21.547 22.078 9.273 1 91.12 378 TYR B N 1
ATOM 5980 C CA . TYR B 1 378 ? -21.047 23.453 9.344 1 91.12 378 TYR B CA 1
ATOM 5981 C C . TYR B 1 378 ? -21.922 24.391 8.539 1 91.12 378 TYR B C 1
ATOM 5983 O O . TYR B 1 378 ? -21.578 25.562 8.328 1 91.12 378 TYR B O 1
ATOM 5991 N N . ALA B 1 379 ? -23.047 23.828 8.117 1 85.81 379 ALA B N 1
ATOM 5992 C CA . ALA B 1 379 ? -23.984 24.688 7.383 1 85.81 379 ALA B CA 1
ATOM 5993 C C . ALA B 1 379 ? -24.578 25.75 8.297 1 85.81 379 ALA B C 1
ATOM 5995 O O . ALA B 1 379 ? -24.812 25.5 9.477 1 85.81 379 ALA B O 1
ATOM 5996 N N . ALA B 1 380 ? -24.594 27 7.906 1 69.25 380 ALA B N 1
ATOM 5997 C CA . ALA B 1 380 ? -25.188 28.094 8.664 1 69.25 380 ALA B CA 1
ATOM 5998 C C . ALA B 1 380 ? -26.609 27.75 9.117 1 69.25 380 ALA B C 1
ATOM 6000 O O . ALA B 1 380 ? -27.391 27.172 8.352 1 69.25 380 ALA B O 1
ATOM 6001 N N . GLN B 1 381 ? -26.797 27.375 10.352 1 53.16 381 GLN B N 1
ATOM 6002 C CA . GLN B 1 381 ? -28.141 27.188 10.867 1 53.16 381 GLN B CA 1
ATOM 6003 C C . GLN B 1 381 ? -29.062 28.328 10.445 1 53.16 381 GLN B C 1
ATOM 6005 O O . GLN B 1 381 ? -28.656 29.5 10.5 1 53.16 381 GLN B O 1
ATOM 6010 N N . PRO B 1 382 ? -30.078 28 9.656 1 45.59 382 PRO B N 1
ATOM 6011 C CA . PRO B 1 382 ? -31.016 29.094 9.367 1 45.59 382 PRO B CA 1
ATOM 6012 C C . PRO B 1 382 ? -31.406 29.891 10.617 1 45.59 382 PRO B C 1
ATOM 6014 O O . PRO B 1 382 ? -31.438 29.328 11.719 1 45.59 382 PRO B O 1
ATOM 6017 N N . ALA B 1 383 ? -31.188 31.172 10.633 1 42 383 ALA B N 1
ATOM 6018 C CA . ALA B 1 383 ? -31.688 32.031 11.703 1 42 383 ALA B CA 1
ATOM 6019 C C . ALA B 1 383 ? -33.094 31.641 12.125 1 42 383 ALA B C 1
ATOM 6021 O O . ALA B 1 383 ? -34 31.547 11.289 1 42 383 ALA B O 1
ATOM 6022 N N . THR B 1 384 ? -33.219 30.828 13.062 1 39.84 384 THR B N 1
ATOM 6023 C CA . THR B 1 384 ? -34.562 30.688 13.641 1 39.84 384 THR B CA 1
ATOM 6024 C C . THR B 1 384 ? -35.219 32.031 13.766 1 39.84 384 THR B C 1
ATOM 6026 O O . THR B 1 384 ? -34.688 32.969 14.367 1 39.84 384 THR B O 1
ATOM 6029 N N . ALA B 1 385 ? -36.125 32.438 12.852 1 39.72 385 ALA B N 1
ATOM 6030 C CA . ALA B 1 385 ? -37.094 33.531 13.023 1 39.72 385 ALA B CA 1
ATOM 6031 C C . ALA B 1 385 ? -37.656 33.531 14.438 1 39.72 385 ALA B C 1
ATOM 6033 O O . ALA B 1 385 ? -38.312 32.594 14.852 1 39.72 385 ALA B O 1
ATOM 6034 N N . SER B 1 386 ? -36.969 34.094 15.336 1 33.22 386 SER B N 1
ATOM 6035 C CA . SER B 1 386 ? -37.656 34.438 16.578 1 33.22 386 SER B CA 1
ATOM 6036 C C . SER B 1 386 ? -39.062 34.969 16.297 1 33.22 386 SER B C 1
ATOM 6038 O O . SER B 1 386 ? -39.25 35.812 15.422 1 33.22 386 SER B O 1
ATOM 6040 N N . SER B 1 387 ? -40 34.156 16.531 1 32.25 387 SER B N 1
ATOM 6041 C CA . SER B 1 387 ? -41.375 34.656 16.688 1 32.25 387 SER B CA 1
ATOM 6042 C C . SER B 1 387 ? -41.375 36 17.438 1 32.25 387 SER B C 1
ATOM 6044 O O . SER B 1 387 ? -40.969 36.062 18.609 1 32.25 387 SER B O 1
ATOM 6046 N N . ARG B 1 388 ? -41.188 37.094 16.75 1 25.59 388 ARG B N 1
ATOM 6047 C CA . ARG B 1 388 ? -41.875 38.219 17.359 1 25.59 388 ARG B CA 1
ATOM 6048 C C . ARG B 1 388 ? -43.375 37.969 17.406 1 25.59 388 ARG B C 1
ATOM 6050 O O . ARG B 1 388 ? -43.969 37.438 16.469 1 25.59 388 ARG B O 1
#

Nearest PDB structures (foldseek):
  8vh7-assembly2_B  TM=5.961E-01  e=3.646E-05  Pasteurella multocida
  8vh8-assembly1_A  TM=5.699E-01  e=4.411E-05  Pasteurella multocida
  4kt7-assembly1_A  TM=4.999E-01  e=5.009E-05  Anaerococcus prevotii DSM 20548
  8j9i-assembly1_E4  TM=3.374E-01  e=1.137E+00  Euglena gracilis
  3wry-assembly2_B  TM=1.731E-01  e=6.130E-02  Solanum lycopersicum

InterPro domains:
  IPR007877 Protein of unknown function DUF707 [PF05212] (78-369)
  IPR007877 Protein of unknown function DUF707 [PTHR31210] (44-379)

Radius of gyration: 34.84 Å; Cα contacts (8 Å, |Δi|>4): 1220; chains: 2; bounding box: 79×133×156 Å